Protein AF-A0A158PT19-F1 (afdb_monomer_lite)

Radius of gyration: 36.03 Å; chains: 1; bounding box: 92×74×108 Å

Organism: NCBI:txid42155

InterPro domains:
  IPR000980 SH2 domain [PF00017] (674-731)
  IPR000980 SH2 domain [PS50001] (674-738)
  IPR000980 SH2 domain [SM00252] (672-738)
  IPR021629 Mediator complex, subunit Med23 [PF11573] (19-206)
  IPR021629 Mediator complex, subunit Med23 [PF11573] (455-604)
  IPR021629 Mediator complex, subun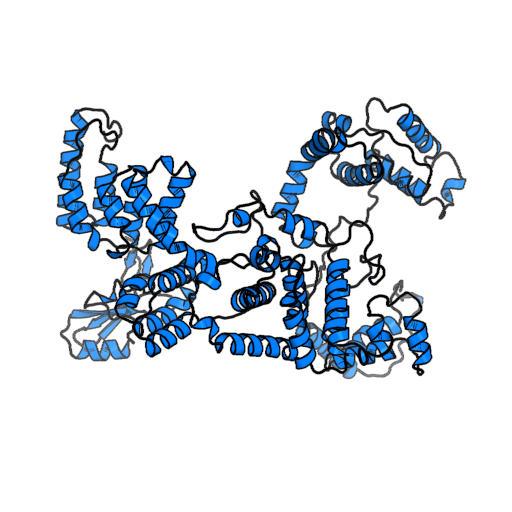it Med23 [PTHR12691] (440-601)
  IPR036860 SH2 domain superfamily [G3DSA:3.30.505.10] (663-736)
  IPR036860 SH2 domain superfamily [SSF55550] (668-733)

Foldseek 3Di:
DLPCCPPPCLVVVLVVVLVVLVVCCVVVVDPPLVSLVVNLSSWDLPPPDDTDVVSVVVCVVCLQVDAQVSLLVSLLSCLVSQDPPVLLVSCDVVNLSHFNLSVLQSNVVVCVVPLVPHDPVSSVSSVVSQVLCLLVQLVVDFFPLLPFEDQPPFPLFDLVPLSLAADQPQCARDDDGDHPHDVSRSHRSCNRVVLLVPFVNSVVSYDPSSVCCCLPPPLLPVLCCCVPPPPVPDPDPPCVLVVQLVNLVSCLVQVVPDDLVSVVSNDDADDDDDLQSLLSRADEPPNPDDDPRVVVVVVVLVCPPPPHDPVVVDDPPNVSSVSSNCSHCCPVPVPPDDDPDPDDPPPPDPPQDPVRVVVVVVVVVVVVVVDDDPDDDDDDPVPDDDPPDDDPVNVCVVVVVVVQPDDPVSVVVVVVPPPDDPDPVVVLVVCVPQPQLLADPCCSPPLCPPPQLLVVLVVLLVQLVQQSDDDPFRDSSADGPCVPPPHRSNSSSLVSSQSSLVSRPDQLLRNLVSLLVNLQDPLDDPSVSSLLSNLSNQSVHDPSNVVSLVVVVVVVVVDPLVVDDCVLLVDRPVVCSVVVHGSPNNSNSSSVSSNVSSHDDDDDPLLVVQLVVCVVPVDDPSLPNSLSSVVCCCPRPQPCVCLVVNVVSLVSHHPVSVSSNVVSHPCPCVVDPQEDEADDPVRLQVVQVVDDAFDKHKYADPDPQAGIWIWGHHPPGIDIFTWHDDPNDTDTPDDPPD

Secondary structure (DSSP, 8-state):
-TT-TTSTTHHHHHHHHHHHHHHHHHTTSS-HHHHHHHHHHTS--SSSS---HHHHHHHHHHGGGS-HHHHHHHHHHHHHTT-HHHHHHHH-TTT--S-HHHHHHHHHHHHTT-GGGS-HHHHHHHHHHHHHTHHHHHHHSPTTTTT--PPTT-TT--TTSGGGPBPTTT--B---S-----HHHHS--HHHHHHHHHSTTGGGGS-HHHHHHHHHHSHHHHHHHIIIIIISS----TTHHHHHHHHHHHHHHHGGGS-HHHHHTT--------TTTGGG----TT-SS--HHHHHHHHHHHHTSTTS-TTGGG-TT-HHHHHHHHHHHHHHH------TTSS-----S----HHHHHHHHHHHHHHHHH----------GGGPPP-SS--HHHHHHHHHHHHT-S-HHHHHHHHHHHTT-SSHHHHHHHHHSSS-TTS-HHHHHHTTSSS-HHHHHHHHHHHHHHHHS-SSS--TTS-S-TTSSSS-HHHHHHHHHHHHHHHSSS-HHHHHHHHHHTTT-SS-SSHHHHHHHHHHHHHHS-HHHHHHHHHHHHHHHTSGGGGS-GGGGGS-HHHHHHTT---HHHHHHHHHHHHHHH-S-----HHHHHHHHHHHHSS-TTHHHHHHHHHHHIIIIITTTTHHHHHHHHHTS-HHHHHHTTTTTTTTSTTSTTB-SS--HHHHHHHHHTS-TT-EEEEE-SSTT-SEEEEEE-SS-EEEEEEEEETTEEESSS----

pLDDT: mean 71.31, std 18.16, range [28.16, 94.56]

Structure (mmCIF, N/CA/C/O backbone):
data_AF-A0A158PT19-F1
#
_entry.id   AF-A0A158PT19-F1
#
loop_
_atom_site.group_PDB
_atom_site.id
_atom_site.type_symbol
_atom_site.label_atom_id
_atom_site.label_alt_id
_atom_site.label_comp_id
_atom_site.label_asym_id
_atom_site.label_entity_id
_atom_site.label_seq_id
_atom_site.pdbx_PDB_ins_code
_atom_site.Cartn_x
_atom_site.Cartn_y
_atom_site.Cartn_z
_atom_site.occupancy
_atom_site.B_iso_or_equiv
_atom_site.auth_seq_id
_atom_site.auth_comp_id
_atom_site.auth_asym_id
_atom_site.auth_atom_id
_atom_site.pdbx_PDB_model_num
ATOM 1 N N . LEU A 1 1 ? -23.562 32.338 33.603 1.00 44.53 1 LEU A N 1
ATOM 2 C CA . LEU A 1 1 ? -23.508 31.588 34.883 1.00 44.53 1 LEU A CA 1
ATOM 3 C C . LEU A 1 1 ? -22.493 30.443 34.833 1.00 44.53 1 LEU A C 1
ATOM 5 O O . LEU A 1 1 ? -21.640 30.408 35.698 1.00 44.53 1 LEU A O 1
ATOM 9 N N . LEU A 1 2 ? -22.498 29.582 33.806 1.00 51.94 2 LEU A N 1
ATOM 10 C CA . LEU A 1 2 ? -21.518 28.485 33.634 1.00 51.94 2 LEU A CA 1
ATOM 11 C C . LEU A 1 2 ? -20.134 28.893 33.079 1.00 51.94 2 LEU A C 1
ATOM 13 O O . LEU A 1 2 ? -19.261 28.046 32.929 1.00 51.94 2 LEU A O 1
ATOM 17 N N . SER A 1 3 ? -19.925 30.168 32.742 1.00 54.59 3 SER A N 1
ATOM 18 C CA . SER A 1 3 ? -18.698 30.654 32.096 1.00 54.59 3 SER A CA 1
ATOM 19 C C . SER A 1 3 ? -17.559 30.973 33.067 1.00 54.59 3 SER A C 1
ATOM 21 O O . SER A 1 3 ? -16.417 31.047 32.632 1.00 54.59 3 SER A O 1
ATOM 23 N N . ASN A 1 4 ? -17.849 31.162 34.360 1.00 63.03 4 ASN A N 1
ATOM 24 C CA . ASN A 1 4 ? -16.840 31.464 35.373 1.00 63.03 4 ASN A CA 1
ATOM 25 C C . ASN A 1 4 ? -16.739 30.297 36.367 1.00 63.03 4 ASN A C 1
ATOM 27 O O . ASN A 1 4 ? -17.447 30.269 37.375 1.00 63.03 4 ASN A O 1
ATOM 31 N N . LYS A 1 5 ? -15.902 29.304 36.031 1.00 65.69 5 LYS A N 1
ATOM 32 C CA . LYS A 1 5 ? -15.678 28.087 36.837 1.00 65.69 5 LYS A CA 1
ATOM 33 C C . LYS A 1 5 ? -14.893 28.355 38.134 1.00 65.69 5 LYS A C 1
ATOM 35 O O . LYS A 1 5 ? -14.804 27.460 38.971 1.00 65.69 5 LYS A O 1
ATOM 40 N N . ASP A 1 6 ? -14.369 29.571 38.306 1.00 64.88 6 ASP A N 1
ATOM 41 C CA . ASP A 1 6 ? -13.569 29.987 39.464 1.00 64.88 6 ASP A CA 1
ATOM 42 C C . ASP A 1 6 ? -14.402 30.656 40.579 1.00 64.88 6 ASP A C 1
ATOM 44 O O . ASP A 1 6 ? -13.880 30.932 41.658 1.00 64.88 6 ASP A O 1
ATOM 48 N N . ASP A 1 7 ? -15.704 30.906 40.363 1.00 73.06 7 ASP A N 1
ATOM 49 C CA . ASP A 1 7 ? -16.598 31.396 41.425 1.00 73.06 7 ASP A CA 1
ATOM 50 C C . ASP A 1 7 ? -16.846 30.268 42.452 1.00 73.06 7 ASP A C 1
ATOM 52 O O . ASP A 1 7 ? -17.299 29.188 42.065 1.00 73.06 7 ASP A O 1
ATOM 56 N N . PRO A 1 8 ? -16.634 30.476 43.765 1.00 70.00 8 PRO A N 1
ATOM 57 C CA . PRO A 1 8 ? -16.891 29.456 44.788 1.00 70.00 8 PRO A CA 1
ATOM 58 C C . PRO A 1 8 ? -18.347 28.952 44.813 1.00 70.00 8 PRO A C 1
ATOM 60 O O . PRO A 1 8 ? -18.607 27.824 45.238 1.00 70.00 8 PRO A O 1
ATOM 63 N N . ARG A 1 9 ? -19.313 29.731 44.304 1.00 76.12 9 ARG A N 1
ATOM 64 C CA . ARG A 1 9 ? -20.716 29.298 44.149 1.00 76.12 9 ARG A CA 1
ATOM 65 C C . ARG A 1 9 ? -20.910 28.276 43.028 1.00 76.12 9 ARG A C 1
ATOM 67 O O . ARG A 1 9 ? -21.932 27.587 43.013 1.00 76.12 9 ARG A O 1
ATOM 74 N N . TYR A 1 10 ? -19.943 28.141 42.119 1.00 77.50 10 TYR A N 1
ATOM 75 C CA . TYR A 1 10 ? -19.979 27.186 41.012 1.00 77.50 10 TYR A CA 1
ATOM 76 C C . TYR A 1 10 ? -20.179 25.749 41.501 1.00 77.50 10 TYR A C 1
ATOM 78 O O . TYR A 1 10 ? -20.975 25.029 40.911 1.00 77.50 10 TYR A O 1
ATOM 86 N N . ILE A 1 11 ? -19.579 25.364 42.634 1.00 76.69 11 ILE A N 1
ATOM 87 C CA . ILE A 1 11 ? -19.736 24.021 43.225 1.00 76.69 11 ILE A CA 1
ATOM 88 C C . ILE A 1 11 ? -21.215 23.704 43.508 1.00 76.69 11 ILE A C 1
ATOM 90 O O . ILE A 1 11 ? -21.681 22.582 43.294 1.00 76.69 11 ILE A O 1
ATOM 94 N N . HIS A 1 12 ? -21.982 24.691 43.977 1.00 80.12 12 HIS A N 1
ATOM 95 C CA . HIS A 1 12 ? -23.408 24.516 44.252 1.00 80.12 12 HIS A CA 1
ATOM 96 C C . HIS A 1 12 ? -24.220 24.408 42.959 1.00 80.12 12 HIS A C 1
ATOM 98 O O . HIS A 1 12 ? -25.071 23.524 42.850 1.00 80.12 12 HIS A O 1
ATOM 104 N N . TYR A 1 13 ? -23.925 25.245 41.961 1.00 81.62 13 TYR A N 1
ATOM 105 C CA . TYR A 1 13 ? -24.564 25.159 40.645 1.00 81.62 13 TYR A CA 1
ATOM 106 C C . TYR A 1 13 ? -24.255 23.833 39.945 1.00 81.62 13 TYR A C 1
ATOM 108 O O . TYR A 1 13 ? -25.155 23.202 39.395 1.00 81.62 13 TYR A O 1
ATOM 116 N N . GLU A 1 14 ? -23.013 23.367 40.026 1.00 82.50 14 GLU A N 1
ATOM 117 C CA . GLU A 1 14 ? -22.560 22.093 39.482 1.00 82.50 14 GLU A CA 1
ATOM 118 C C . GLU A 1 14 ? -23.307 20.910 40.112 1.00 82.50 14 GLU A C 1
ATOM 120 O O . GLU A 1 14 ? -23.776 20.031 39.385 1.00 82.50 14 GLU A O 1
ATOM 125 N N . ARG A 1 15 ? -23.475 20.892 41.442 1.00 83.06 15 ARG A N 1
ATOM 126 C CA . ARG A 1 15 ? -24.239 19.843 42.146 1.00 83.06 15 ARG A CA 1
ATOM 127 C C . ARG A 1 15 ? -25.715 19.830 41.756 1.00 83.06 15 ARG A C 1
ATOM 129 O O . ARG A 1 15 ? -26.276 18.752 41.545 1.00 83.06 15 ARG A O 1
ATOM 136 N N . ILE A 1 16 ? -26.334 21.006 41.643 1.00 85.31 16 ILE A N 1
ATOM 137 C CA . ILE A 1 16 ? -27.735 21.135 41.219 1.00 85.31 16 ILE A CA 1
ATOM 138 C C . ILE A 1 16 ? -27.892 20.613 39.789 1.00 85.31 16 ILE A C 1
ATOM 140 O O . ILE A 1 16 ? -28.716 19.734 39.552 1.00 85.31 16 ILE A O 1
ATOM 144 N N . LEU A 1 17 ? -27.060 21.083 38.857 1.00 86.94 17 LEU A N 1
ATOM 145 C CA . LEU A 1 17 ? -27.100 20.654 37.458 1.00 86.94 17 LEU A CA 1
ATOM 146 C C . LEU A 1 17 ? -26.860 19.152 37.314 1.00 86.94 17 LEU A C 1
ATOM 148 O O . LEU A 1 17 ? -27.606 18.479 36.612 1.00 86.94 17 LEU A O 1
ATOM 152 N N . SER A 1 18 ? -25.880 18.607 38.034 1.00 86.81 18 SER A N 1
ATOM 153 C CA . SER A 1 18 ? -25.585 17.171 37.992 1.00 86.81 18 SER A CA 1
ATOM 154 C C . SER A 1 18 ? -26.762 16.338 38.500 1.00 86.81 18 SER A C 1
ATOM 156 O O . SER A 1 18 ? -27.091 15.317 37.903 1.00 86.81 18 SER A O 1
ATOM 158 N N . SER A 1 19 ? -27.437 16.796 39.559 1.00 86.44 19 SER A N 1
ATOM 159 C CA . SER A 1 19 ? -28.645 16.141 40.079 1.00 86.44 19 SER A CA 1
ATOM 160 C C . SER A 1 19 ? -29.795 16.203 39.072 1.00 86.44 19 SER A C 1
ATOM 162 O O . SER A 1 19 ? -30.442 15.187 38.833 1.00 86.44 19 SER A O 1
ATOM 164 N N . ILE A 1 20 ? -30.006 17.358 38.430 1.00 88.88 20 ILE A N 1
ATOM 165 C CA . ILE A 1 20 ? -31.022 17.530 37.381 1.00 88.88 20 ILE A CA 1
ATOM 166 C C . ILE A 1 20 ? -30.748 16.590 36.205 1.00 88.88 20 ILE A C 1
ATOM 168 O O . ILE A 1 20 ? -31.662 15.899 35.767 1.00 88.88 20 ILE A O 1
ATOM 172 N N . PHE A 1 21 ? -29.507 16.521 35.713 1.00 90.31 21 PHE A N 1
ATOM 173 C CA . PHE A 1 21 ? -29.158 15.653 34.586 1.00 90.31 21 PHE A CA 1
ATOM 174 C C . PHE A 1 21 ? -29.335 14.172 34.920 1.00 90.31 21 PHE A C 1
ATOM 176 O O . PHE A 1 21 ? -29.933 13.446 34.131 1.00 90.31 21 PHE A O 1
ATOM 183 N N . MET A 1 22 ? -28.888 13.732 36.102 1.00 88.94 22 MET A N 1
ATOM 184 C CA . MET A 1 22 ? -29.063 12.342 36.536 1.00 88.94 22 MET A CA 1
ATOM 185 C C . MET A 1 22 ? -30.546 11.970 36.681 1.00 88.94 22 MET A C 1
ATOM 187 O O . MET A 1 22 ? -30.943 10.891 36.246 1.00 88.94 22 MET A O 1
ATOM 191 N N . ILE A 1 23 ? -31.378 12.856 37.242 1.00 89.94 23 ILE A N 1
ATOM 192 C CA . ILE A 1 23 ? -32.828 12.627 37.354 1.00 89.94 23 ILE A CA 1
ATOM 193 C C . ILE A 1 23 ? -33.471 12.603 35.964 1.00 89.94 23 ILE A C 1
ATOM 195 O O . ILE A 1 23 ? -34.173 11.652 35.643 1.00 89.94 23 ILE A O 1
ATOM 199 N N . ALA A 1 24 ? -33.181 13.586 35.108 1.00 88.25 24 ALA A N 1
ATOM 200 C CA . ALA A 1 24 ? -33.717 13.646 33.747 1.00 88.25 24 ALA A CA 1
ATOM 201 C C . ALA A 1 24 ? -33.331 12.415 32.908 1.00 88.25 24 ALA A C 1
ATOM 203 O O . ALA A 1 24 ? -34.128 11.948 32.097 1.00 88.25 24 ALA A O 1
ATOM 204 N N . CYS A 1 25 ? -32.130 11.870 33.117 1.00 88.88 25 CYS A N 1
ATOM 205 C CA . CYS A 1 25 ? -31.700 10.630 32.482 1.00 88.88 25 CYS A CA 1
ATOM 206 C C . CYS A 1 25 ? -32.465 9.412 33.018 1.00 88.88 25 CYS A C 1
ATOM 208 O O . CYS A 1 25 ? -32.890 8.566 32.235 1.00 88.88 25 CYS A O 1
ATOM 210 N N . ASN A 1 26 ? -32.661 9.318 34.337 1.00 88.81 26 ASN A N 1
ATOM 211 C CA . ASN A 1 26 ? -33.391 8.205 34.952 1.00 88.81 26 ASN A CA 1
ATOM 212 C C . ASN A 1 26 ? -34.885 8.204 34.574 1.00 88.81 26 ASN A C 1
ATOM 214 O O . ASN A 1 26 ? -35.467 7.136 34.421 1.00 88.81 26 ASN A O 1
ATOM 218 N N . GLU A 1 27 ? -35.476 9.384 34.368 1.00 89.56 27 GLU A N 1
ATOM 219 C CA . GLU A 1 27 ? -36.854 9.567 33.880 1.00 89.56 27 GLU A CA 1
ATOM 220 C C . GLU A 1 27 ? -36.982 9.392 32.350 1.00 89.56 27 GLU A C 1
ATOM 222 O O . GLU A 1 27 ? -38.071 9.511 31.793 1.00 89.56 27 GLU A O 1
ATOM 227 N N . GLY A 1 28 ? -35.878 9.130 31.638 1.00 83.56 28 GLY A N 1
ATOM 228 C CA . GLY A 1 28 ? -35.874 8.910 30.187 1.00 83.56 28 GLY A CA 1
ATOM 229 C C . GLY A 1 28 ? -36.053 10.171 29.333 1.00 83.56 28 GLY A C 1
ATOM 230 O O . GLY A 1 28 ? -36.235 10.062 28.122 1.00 83.56 28 GLY A O 1
ATOM 231 N N . VAL A 1 29 ? -35.982 11.364 29.931 1.00 86.88 29 VAL A N 1
ATOM 232 C CA . VAL A 1 29 ? -36.072 12.658 29.227 1.00 86.88 29 VAL A CA 1
ATOM 233 C C . VAL A 1 29 ? -34.776 12.971 28.475 1.00 86.88 29 VAL A C 1
ATOM 235 O O . VAL A 1 29 ? -34.808 13.571 27.402 1.00 86.88 29 VAL A O 1
ATOM 238 N N . LEU A 1 30 ? -33.632 12.563 29.032 1.00 84.88 30 LEU A N 1
ATOM 239 C CA . LEU A 1 30 ? -32.304 12.800 28.469 1.00 84.88 30 LEU A CA 1
ATOM 240 C C . LEU A 1 30 ? -31.613 11.466 28.131 1.00 84.88 30 LEU A C 1
ATOM 242 O O . LEU A 1 30 ? -31.537 10.597 29.003 1.00 84.88 30 LEU A O 1
ATOM 246 N N . PRO A 1 31 ? -31.061 11.286 26.916 1.00 83.56 31 PRO A N 1
ATOM 247 C CA . PRO A 1 31 ? -30.261 10.111 26.593 1.00 83.56 31 PRO A CA 1
ATOM 248 C C . PRO A 1 31 ? -29.028 9.993 27.496 1.00 83.56 31 PRO A C 1
ATOM 250 O O . PRO A 1 31 ? -28.355 10.978 27.800 1.00 83.56 31 PRO A O 1
ATOM 253 N N . LEU A 1 32 ? -28.676 8.762 27.873 1.00 85.31 32 LEU A N 1
ATOM 254 C CA . LEU A 1 32 ? -27.555 8.494 28.780 1.00 85.31 32 LEU A CA 1
ATOM 255 C C . LEU A 1 32 ? -26.204 9.011 28.254 1.00 85.31 32 LEU A C 1
ATOM 257 O O . LEU A 1 32 ? -25.384 9.483 29.042 1.00 85.31 32 LEU A O 1
ATOM 261 N N . SER A 1 33 ? -25.979 8.949 26.935 1.00 82.25 33 SER A N 1
ATOM 262 C CA . SER A 1 33 ? -24.771 9.501 26.300 1.00 82.25 33 SER A CA 1
ATOM 263 C C . SER A 1 33 ? -24.658 11.003 26.557 1.00 82.25 33 SER A C 1
ATOM 265 O O . SER A 1 33 ? -23.645 11.465 27.079 1.00 82.25 33 SER A O 1
ATOM 267 N N . ASP A 1 34 ? -25.731 11.745 26.280 1.00 84.75 34 ASP A N 1
ATOM 268 C CA . ASP A 1 34 ? -25.781 13.200 26.435 1.00 84.75 34 ASP A CA 1
ATOM 269 C C . ASP A 1 34 ? -25.678 13.601 27.909 1.00 84.75 34 ASP A C 1
ATOM 271 O O . ASP A 1 34 ? -24.980 14.554 28.253 1.00 84.75 34 ASP A O 1
ATOM 275 N N . CYS A 1 35 ? -26.301 12.829 28.806 1.00 87.88 35 CYS A N 1
ATOM 276 C CA . CYS A 1 35 ? -26.145 13.009 30.247 1.00 87.88 35 CYS A CA 1
ATOM 277 C C . CYS A 1 35 ? -24.674 12.902 30.665 1.00 87.88 35 CYS A C 1
ATOM 279 O O . CYS A 1 35 ? -24.181 13.754 31.402 1.00 87.88 35 CYS A O 1
ATOM 281 N N . CYS A 1 36 ? -23.955 11.883 30.192 1.00 86.38 36 CYS A N 1
ATOM 282 C CA . CYS A 1 36 ? -22.539 11.704 30.509 1.00 86.38 36 CYS A CA 1
ATOM 283 C C . CYS A 1 36 ? -21.672 12.836 29.937 1.00 86.38 36 CYS A C 1
ATOM 285 O O . CYS A 1 36 ? -20.777 13.321 30.630 1.00 86.38 36 CYS A O 1
ATOM 287 N N . GLU A 1 37 ? -21.945 13.295 28.713 1.00 86.44 37 GLU A N 1
ATOM 288 C CA . GLU A 1 37 ? -21.245 14.439 28.115 1.00 86.44 37 GLU A CA 1
ATOM 289 C C . GLU A 1 37 ? -21.471 15.729 28.922 1.00 86.44 37 GLU A C 1
ATOM 291 O O . GLU A 1 37 ? -20.510 16.431 29.250 1.00 86.44 37 GLU A O 1
ATOM 296 N N . LEU A 1 38 ? -22.714 16.012 29.322 1.00 86.88 38 LEU A N 1
ATOM 297 C CA . LEU A 1 38 ? -23.055 17.178 30.144 1.00 86.88 38 LEU A CA 1
ATOM 298 C C . LEU A 1 38 ? -22.425 17.112 31.540 1.00 86.88 38 LEU A C 1
ATOM 300 O O . LEU A 1 38 ? -21.903 18.119 32.023 1.00 86.88 38 LEU A O 1
ATOM 304 N N . LEU A 1 39 ? -22.412 15.934 32.173 1.00 86.88 39 LEU A N 1
ATOM 305 C CA . LEU A 1 39 ? -21.742 15.732 33.461 1.00 86.88 39 LEU A CA 1
ATOM 306 C C . LEU A 1 39 ? -20.240 16.038 33.367 1.00 86.88 39 LEU A C 1
ATOM 308 O O . LEU A 1 39 ? -19.699 16.676 34.273 1.00 86.88 39 LEU A O 1
ATOM 312 N N . ILE A 1 40 ? -19.579 15.649 32.271 1.00 84.75 40 ILE A N 1
ATOM 313 C CA . ILE A 1 40 ? -18.171 15.990 32.022 1.00 84.75 40 ILE A CA 1
ATOM 314 C C . ILE A 1 40 ? -18.021 17.501 31.828 1.00 84.75 40 ILE A C 1
ATOM 316 O O . ILE A 1 40 ? -17.252 18.126 32.550 1.00 84.75 40 ILE A O 1
ATOM 320 N N . LEU A 1 41 ? -18.783 18.115 30.920 1.00 83.50 41 LEU A N 1
ATOM 321 C CA . LEU A 1 41 ? -18.649 19.542 30.584 1.00 83.50 41 LEU A CA 1
ATOM 322 C C . LEU A 1 41 ? -18.885 20.476 31.784 1.00 83.50 41 LEU A C 1
ATOM 324 O O . LEU A 1 41 ? -18.202 21.499 31.929 1.00 83.50 41 LEU A O 1
ATOM 328 N N . CYS A 1 42 ? -19.827 20.114 32.658 1.00 82.69 42 CYS A N 1
ATOM 329 C CA . CYS A 1 42 ? -20.135 20.864 33.874 1.00 82.69 42 CYS A CA 1
ATOM 330 C C . CYS A 1 42 ? -19.096 20.688 34.986 1.00 82.69 42 CYS A C 1
ATOM 332 O O . CYS A 1 42 ? -19.121 21.451 35.950 1.00 82.69 42 CYS A O 1
ATOM 334 N N . THR A 1 43 ? -18.185 19.727 34.872 1.00 78.06 43 THR A N 1
ATOM 335 C CA . THR A 1 43 ? -17.156 19.497 35.886 1.00 78.06 43 THR A CA 1
ATOM 336 C C . THR A 1 43 ? -16.001 20.496 35.727 1.00 78.06 43 THR A C 1
ATOM 338 O O . THR A 1 43 ? -15.633 20.893 34.612 1.00 78.06 43 THR A O 1
ATOM 341 N N . ASN A 1 44 ? -15.459 20.975 36.850 1.00 74.44 44 ASN A N 1
ATOM 342 C CA . ASN A 1 44 ? -14.247 21.794 36.859 1.00 74.44 44 ASN A CA 1
ATOM 343 C C . ASN A 1 44 ? -13.006 20.899 37.038 1.00 74.44 44 ASN A C 1
ATOM 345 O O . ASN A 1 44 ? -12.813 20.297 38.091 1.00 74.44 44 ASN A O 1
ATOM 349 N N . PHE A 1 45 ? -12.157 20.827 36.010 1.00 72.38 45 PHE A N 1
ATOM 350 C CA . PHE A 1 45 ? -10.933 20.013 35.998 1.00 72.38 45 PHE A CA 1
ATOM 351 C C . PHE A 1 45 ? -9.667 20.792 36.395 1.00 72.38 45 PHE A C 1
ATOM 353 O O . PHE A 1 45 ? -8.570 20.243 36.350 1.00 72.38 45 PHE A O 1
ATOM 360 N N . SER A 1 46 ? -9.801 22.048 36.845 1.00 67.69 46 SER A N 1
ATOM 361 C CA . SER A 1 46 ? -8.690 22.874 37.356 1.00 67.69 46 SER A CA 1
ATOM 362 C C . SER A 1 46 ? -8.099 22.351 38.684 1.00 67.69 46 SER A C 1
ATOM 364 O O . SER A 1 46 ? -7.088 22.859 39.159 1.00 67.69 46 SER A O 1
ATOM 366 N N . LEU A 1 47 ? -8.717 21.328 39.300 1.00 65.12 47 LEU A N 1
ATOM 367 C CA . LEU A 1 47 ? -8.338 20.726 40.594 1.00 65.12 47 LEU A CA 1
ATOM 368 C C . LEU A 1 47 ? -8.315 21.710 41.781 1.00 65.12 47 LEU A C 1
ATOM 370 O O . LEU A 1 47 ? -7.892 21.352 42.876 1.00 65.12 47 LEU A O 1
ATOM 374 N N . THR A 1 48 ? -8.817 22.931 41.595 1.00 66.94 48 THR A N 1
ATOM 375 C CA . THR A 1 48 ? -8.981 23.940 42.651 1.00 66.94 48 THR A CA 1
ATOM 376 C C . THR A 1 48 ? -10.040 23.542 43.678 1.00 66.94 48 THR A C 1
ATOM 378 O O . THR A 1 48 ? -10.031 24.031 44.804 1.00 66.94 48 THR A O 1
ATOM 381 N N . THR A 1 49 ? -10.951 22.641 43.303 1.00 67.19 49 THR A N 1
ATOM 382 C CA . THR A 1 49 ? -12.033 22.126 44.145 1.00 67.19 49 THR A CA 1
ATOM 383 C C . THR A 1 49 ? -12.099 20.598 44.045 1.00 67.19 49 THR A C 1
ATOM 385 O O . THR A 1 49 ? -11.762 20.035 42.999 1.00 67.19 49 THR A O 1
ATOM 388 N N . PRO A 1 50 ? -12.494 19.897 45.125 1.00 67.88 50 PRO A N 1
ATOM 389 C CA . PRO A 1 50 ? -12.623 18.446 45.102 1.00 67.88 50 PRO A CA 1
ATOM 390 C C . PRO A 1 50 ? -13.758 18.034 44.162 1.00 67.88 50 PRO A C 1
ATOM 392 O O . PRO A 1 50 ? -14.877 18.538 44.261 1.00 67.88 50 PRO A O 1
ATOM 395 N N . MET A 1 51 ? -13.465 17.098 43.262 1.00 72.12 51 MET A N 1
ATOM 396 C CA . MET A 1 51 ? -14.438 16.627 42.281 1.00 72.12 51 MET A CA 1
ATOM 397 C C . MET A 1 51 ? -15.533 15.783 42.945 1.00 72.12 51 MET A C 1
ATOM 399 O O . MET A 1 51 ? -15.271 15.025 43.879 1.00 72.12 51 MET A O 1
ATOM 403 N N . ASP A 1 52 ? -16.762 15.881 42.440 1.00 76.06 52 ASP A N 1
ATOM 404 C CA . ASP A 1 52 ? -17.892 15.101 42.953 1.00 76.06 52 ASP A CA 1
ATOM 405 C C . ASP A 1 52 ? -17.807 13.633 42.499 1.00 76.06 52 ASP A C 1
ATOM 407 O O . ASP A 1 52 ? -18.048 13.312 41.332 1.00 76.06 52 ASP A O 1
ATOM 411 N N . SER A 1 53 ? -17.484 12.729 43.431 1.00 78.81 53 SER A N 1
ATOM 412 C CA . SER A 1 53 ? -17.340 11.291 43.166 1.00 78.81 53 SER A CA 1
ATOM 413 C C . SER A 1 53 ? -18.625 10.645 42.645 1.00 78.81 53 SER A C 1
ATOM 415 O O . SER A 1 53 ? -18.560 9.712 41.842 1.00 78.81 53 SER A O 1
ATOM 417 N N . ARG A 1 54 ? -19.798 11.178 43.017 1.00 82.56 54 ARG A N 1
ATOM 418 C CA . ARG A 1 54 ? -21.108 10.605 42.664 1.00 82.56 54 ARG A CA 1
ATOM 419 C C . ARG A 1 54 ? -21.342 10.581 41.159 1.00 82.56 54 ARG A C 1
ATOM 421 O O . ARG A 1 54 ? -21.933 9.636 40.642 1.00 82.56 54 ARG A O 1
ATOM 428 N N . LYS A 1 55 ? -20.852 11.600 40.444 1.00 85.25 55 LYS A N 1
ATOM 429 C CA . LYS A 1 55 ? -20.965 11.671 38.981 1.00 85.25 55 LYS A CA 1
ATOM 430 C C . LYS A 1 55 ? -20.204 10.535 38.321 1.00 85.25 55 LYS A C 1
ATOM 432 O O . LYS A 1 55 ? -20.717 9.882 37.419 1.00 85.25 55 LYS A O 1
ATOM 437 N N . PHE A 1 56 ? -18.976 10.311 38.780 1.00 80.19 56 PHE A N 1
ATOM 438 C CA . PHE A 1 56 ? -18.084 9.321 38.198 1.00 80.19 56 PHE A CA 1
ATOM 439 C C . PHE A 1 56 ? -18.551 7.907 38.512 1.00 80.19 56 PHE A C 1
ATOM 441 O O . PHE A 1 56 ? -18.550 7.078 37.610 1.00 80.19 56 PHE A O 1
ATOM 448 N N . GLU A 1 57 ? -19.037 7.654 39.728 1.00 84.75 57 GLU A N 1
ATOM 449 C CA . GLU A 1 57 ? -19.680 6.384 40.081 1.00 84.75 57 GLU A CA 1
ATOM 450 C C . GLU A 1 57 ? -20.920 6.121 39.213 1.00 84.75 57 GLU A C 1
ATOM 452 O O . GLU A 1 57 ? -21.076 5.022 38.676 1.00 84.75 57 GLU A O 1
ATOM 457 N N . TYR A 1 58 ? -21.769 7.137 39.006 1.00 86.50 58 TYR A N 1
ATOM 458 C CA . TYR A 1 58 ? -22.941 7.028 38.132 1.00 86.50 58 TYR A CA 1
ATOM 459 C C . TYR A 1 58 ? -22.547 6.723 36.683 1.00 86.50 58 TYR A C 1
ATOM 461 O O . TYR A 1 58 ? -23.073 5.789 36.074 1.00 86.50 58 TYR A O 1
ATOM 469 N N . MET A 1 59 ? -21.589 7.470 36.132 1.00 85.12 59 MET A N 1
ATOM 470 C CA . MET A 1 59 ? -21.084 7.239 34.779 1.00 85.12 59 MET A CA 1
ATOM 471 C C . MET A 1 59 ? -20.469 5.842 34.658 1.00 85.12 59 MET A C 1
ATOM 473 O O . MET A 1 59 ? -20.825 5.097 33.750 1.00 85.12 59 MET A O 1
ATOM 477 N N . GLN A 1 60 ? -19.605 5.444 35.594 1.00 84.50 60 GLN A N 1
ATOM 478 C CA . GLN A 1 60 ? -18.903 4.163 35.557 1.00 84.50 60 GLN A CA 1
ATOM 479 C C . GLN A 1 60 ? -19.862 2.971 35.632 1.00 84.50 60 GLN A C 1
ATOM 481 O O . GLN A 1 60 ? -19.669 1.985 34.918 1.00 84.50 60 GLN A O 1
ATOM 486 N N . LYS A 1 61 ? -20.941 3.087 36.415 1.00 86.00 61 LYS A N 1
ATOM 487 C CA . LYS A 1 61 ? -22.008 2.081 36.476 1.00 86.00 61 LYS A CA 1
ATOM 488 C C . LYS A 1 61 ? -22.747 1.934 35.143 1.00 86.00 61 LYS A C 1
ATOM 490 O O . LYS A 1 61 ? -23.094 0.818 34.765 1.00 86.00 61 LYS A O 1
ATOM 495 N N . ASN A 1 62 ? -22.955 3.033 34.420 1.00 85.56 62 ASN A N 1
ATOM 496 C CA . ASN A 1 62 ? -23.799 3.071 33.225 1.00 85.56 62 ASN A CA 1
ATOM 497 C C . ASN A 1 62 ? -23.025 3.020 31.889 1.00 85.56 62 ASN A C 1
ATOM 499 O O . ASN A 1 62 ? -23.645 2.876 30.839 1.00 85.56 62 ASN A O 1
ATOM 503 N N . LEU A 1 63 ? -21.685 3.061 31.899 1.00 82.94 63 LEU A N 1
ATOM 504 C CA . LEU A 1 63 ? -20.828 3.036 30.695 1.00 82.94 63 LEU A CA 1
ATOM 505 C C . LEU A 1 63 ? -21.173 1.910 29.705 1.00 82.94 63 LEU A C 1
ATOM 507 O O . LEU A 1 63 ? -21.147 2.121 28.498 1.00 82.94 63 LEU A O 1
ATOM 511 N N . HIS A 1 64 ? -21.506 0.717 30.203 1.00 80.38 64 HIS A N 1
ATOM 512 C CA . HIS A 1 64 ? -21.798 -0.460 29.375 1.00 80.38 64 HIS A CA 1
ATOM 513 C C . HIS A 1 64 ? -23.118 -0.363 28.585 1.00 80.38 64 HIS A C 1
ATOM 515 O O . HIS A 1 64 ? -23.325 -1.146 27.658 1.00 80.38 64 HIS A O 1
ATOM 521 N N . LEU A 1 65 ? -24.003 0.571 28.949 1.00 81.69 65 LEU A N 1
ATOM 522 C CA . LEU A 1 65 ? -25.288 0.812 28.284 1.00 81.69 65 LEU A CA 1
ATOM 523 C C . LEU A 1 65 ? -25.175 1.829 27.140 1.00 81.69 65 LEU A C 1
ATOM 525 O O . LEU A 1 65 ? -26.094 1.949 26.331 1.00 81.69 65 LEU A O 1
ATOM 529 N N . ILE A 1 66 ? -24.064 2.566 27.073 1.00 80.62 66 ILE A N 1
ATOM 530 C CA . ILE A 1 66 ? -23.815 3.579 26.048 1.00 80.62 66 ILE A CA 1
ATOM 531 C C . ILE A 1 66 ? -23.282 2.889 24.791 1.00 80.62 66 ILE A C 1
ATOM 533 O O . ILE A 1 66 ? -22.501 1.937 24.853 1.00 80.62 66 ILE A O 1
ATOM 537 N N . ASP A 1 67 ? -23.703 3.365 23.624 1.00 78.19 67 ASP A N 1
ATOM 538 C CA . ASP A 1 67 ? -23.185 2.860 22.364 1.00 78.19 67 ASP A CA 1
ATOM 539 C C . ASP A 1 67 ? -21.706 3.237 22.164 1.00 78.19 67 ASP A C 1
ATOM 541 O O . ASP A 1 67 ? -21.177 4.208 22.705 1.00 78.19 67 ASP A O 1
ATOM 545 N N . TYR A 1 68 ? -20.999 2.472 21.334 1.00 82.00 68 TYR A N 1
ATOM 546 C CA . TYR A 1 68 ? -19.566 2.701 21.123 1.00 82.00 68 TYR A CA 1
ATOM 547 C C . TYR A 1 68 ? -19.254 4.081 20.505 1.00 82.00 68 TYR A C 1
ATOM 549 O O . TYR A 1 68 ? -18.122 4.558 20.611 1.00 82.00 68 TYR A O 1
ATOM 557 N N . LYS A 1 69 ? -20.227 4.723 19.834 1.00 79.25 69 LYS A N 1
ATOM 558 C CA . LYS A 1 69 ? -20.070 6.075 19.278 1.00 79.25 69 LYS A CA 1
ATOM 559 C C . LYS A 1 69 ? -20.172 7.135 20.374 1.00 79.25 69 LYS A C 1
ATOM 561 O O . LYS A 1 69 ? -19.290 7.991 20.424 1.00 79.25 69 LYS A O 1
ATOM 566 N N . GLY A 1 70 ? -21.161 7.042 21.264 1.00 78.44 70 GLY A N 1
ATOM 567 C CA . GLY A 1 70 ? -21.259 7.881 22.458 1.00 78.44 70 GLY A CA 1
ATOM 568 C C . GLY A 1 70 ? -20.033 7.719 23.354 1.00 78.44 70 GLY A C 1
ATOM 569 O O . GLY A 1 70 ? -19.401 8.702 23.735 1.00 78.44 70 GLY A O 1
ATOM 570 N N . LEU A 1 71 ? -19.570 6.482 23.563 1.00 85.44 71 LEU A N 1
ATOM 571 C CA . LEU A 1 71 ? -18.329 6.212 24.300 1.00 85.44 71 LEU A CA 1
ATOM 572 C C . LEU A 1 71 ? -17.086 6.836 23.649 1.00 85.44 71 LEU A C 1
ATOM 574 O O . LEU A 1 71 ? -16.194 7.307 24.354 1.00 85.44 71 LEU A O 1
ATOM 578 N N . ARG A 1 72 ? -17.018 6.892 22.313 1.00 83.75 72 ARG A N 1
ATOM 579 C CA . ARG A 1 72 ? -15.944 7.602 21.597 1.00 83.75 72 ARG A CA 1
ATOM 580 C C . ARG A 1 72 ? -16.012 9.119 21.817 1.00 83.75 72 ARG A C 1
ATOM 582 O O . ARG A 1 72 ? -14.961 9.747 21.950 1.00 83.75 72 ARG A O 1
ATOM 589 N N . ASN A 1 73 ? -17.204 9.714 21.850 1.00 82.75 73 ASN A N 1
ATOM 590 C CA . ASN A 1 73 ? -17.359 11.143 22.146 1.00 82.75 73 ASN A CA 1
ATOM 591 C C . ASN A 1 73 ? -16.956 11.457 23.592 1.00 82.75 73 ASN A C 1
ATOM 593 O O . ASN A 1 73 ? -16.177 12.381 23.828 1.00 82.75 73 ASN A O 1
ATOM 597 N N . ILE A 1 74 ? -17.397 10.626 24.538 1.00 85.69 74 ILE A N 1
ATOM 598 C CA . ILE A 1 74 ? -17.000 10.691 25.947 1.00 85.69 74 ILE A CA 1
ATOM 599 C C . ILE A 1 74 ? -15.477 10.570 26.080 1.00 85.69 74 ILE A C 1
ATOM 601 O O . ILE A 1 74 ? -14.855 11.398 26.743 1.00 85.69 74 ILE A O 1
ATOM 605 N N . LEU A 1 75 ? -14.850 9.608 25.389 1.00 84.75 75 LEU A N 1
ATOM 606 C CA . LEU A 1 75 ? -13.391 9.469 25.348 1.00 84.75 75 LEU A CA 1
ATOM 607 C C . LEU A 1 75 ? -12.724 10.772 24.886 1.00 84.75 75 LEU A C 1
ATOM 609 O O . LEU A 1 75 ? -11.786 11.237 25.526 1.00 84.75 75 LEU A O 1
ATOM 613 N N . LYS A 1 76 ? -13.219 11.391 23.808 1.00 82.56 76 LYS A N 1
ATOM 614 C CA . LYS A 1 76 ? -12.673 12.652 23.289 1.00 82.56 76 LYS A CA 1
ATOM 615 C C . LYS A 1 76 ? -12.697 13.767 24.343 1.00 82.56 76 LYS A C 1
ATOM 617 O O . LYS A 1 76 ? -11.706 14.483 24.466 1.00 82.56 76 LYS A O 1
ATOM 622 N N . LEU A 1 77 ? -13.789 13.902 25.098 1.00 81.25 77 LEU A N 1
ATOM 623 C CA . LEU A 1 77 ? -13.908 14.900 26.167 1.00 81.25 77 LEU A CA 1
ATOM 624 C C . LEU A 1 77 ? -12.964 14.590 27.339 1.00 81.25 77 LEU A C 1
ATOM 626 O O . LEU A 1 77 ? -12.203 15.453 27.770 1.00 81.25 77 LEU A O 1
ATOM 630 N N . LEU A 1 78 ? -12.940 13.340 27.808 1.00 80.06 78 LEU A N 1
ATOM 631 C CA . LEU A 1 78 ? -12.120 12.924 28.953 1.00 80.06 78 LEU A CA 1
ATOM 632 C C . LEU A 1 78 ? -10.614 13.058 28.707 1.00 80.06 78 LEU A C 1
ATOM 634 O O . LEU A 1 78 ? -9.863 13.303 29.651 1.00 80.06 78 LEU A O 1
ATOM 638 N N . VAL A 1 79 ? -10.159 12.885 27.462 1.00 76.50 79 VAL A N 1
ATOM 639 C CA . VAL A 1 79 ? -8.741 13.048 27.106 1.00 76.50 79 VAL A CA 1
ATOM 640 C C . VAL A 1 79 ? -8.314 14.517 27.196 1.00 76.50 79 VAL A C 1
ATOM 642 O O . VAL A 1 79 ? -7.198 14.789 27.637 1.00 76.50 79 VAL A O 1
ATOM 645 N N . VAL A 1 80 ? -9.186 15.461 26.827 1.00 75.25 80 VAL A N 1
ATOM 646 C CA . VAL A 1 80 ? -8.922 16.906 26.971 1.00 75.25 80 VAL A CA 1
ATOM 647 C C . VAL A 1 80 ? -8.842 17.290 28.447 1.00 75.25 80 VAL A C 1
ATOM 649 O O . VAL A 1 80 ? -7.907 17.975 28.855 1.00 75.25 80 VAL A O 1
ATOM 652 N N . GLU A 1 81 ? -9.776 16.774 29.242 1.00 71.19 81 GLU A N 1
ATOM 653 C CA . GLU A 1 81 ? -9.928 17.086 30.667 1.00 71.19 81 GLU A CA 1
ATOM 654 C C . GLU A 1 81 ? -9.027 16.237 31.594 1.00 71.19 81 GLU A C 1
ATOM 656 O O . GLU A 1 81 ? -9.017 16.416 32.809 1.00 71.19 81 GLU A O 1
ATOM 661 N N . ARG A 1 82 ? -8.225 15.323 31.025 1.00 70.88 82 ARG A N 1
ATOM 662 C CA . ARG A 1 82 ? -7.166 14.531 31.693 1.00 70.88 82 ARG A CA 1
ATOM 663 C C . ARG A 1 82 ? -7.634 13.655 32.867 1.00 70.88 82 ARG A C 1
ATOM 665 O O . ARG A 1 82 ? -6.895 13.450 33.828 1.00 70.88 82 ARG A O 1
ATOM 672 N N . MET A 1 83 ? -8.818 13.057 32.771 1.00 72.94 83 MET A N 1
ATOM 673 C CA . MET A 1 83 ? -9.373 12.213 33.841 1.00 72.94 83 MET A CA 1
ATOM 674 C C . MET A 1 83 ? -8.858 10.772 33.837 1.00 72.94 83 MET A C 1
ATOM 676 O O . MET A 1 83 ? -9.203 9.982 32.966 1.00 72.94 83 MET A O 1
ATOM 680 N N . GLN A 1 84 ? -8.097 10.382 34.860 1.00 75.81 84 GLN A N 1
ATOM 681 C CA . GLN A 1 84 ? -7.387 9.098 34.872 1.00 75.81 84 GLN A CA 1
ATOM 682 C C . GLN A 1 84 ? -8.287 7.847 34.874 1.00 75.81 84 GLN A C 1
ATOM 684 O O . GLN A 1 84 ? -8.149 6.993 34.001 1.00 75.81 84 GLN A O 1
ATOM 689 N N . GLU A 1 85 ? -9.178 7.707 35.857 1.00 78.44 85 GLU A N 1
ATOM 690 C CA . GLU A 1 85 ? -9.830 6.420 36.170 1.00 78.44 85 GLU A CA 1
ATOM 691 C C . GLU A 1 85 ? -10.795 5.951 35.068 1.00 78.44 85 GLU A C 1
ATOM 693 O O . GLU A 1 85 ? -10.789 4.790 34.648 1.00 78.44 85 GLU A O 1
ATOM 698 N N . MET A 1 86 ? -11.572 6.879 34.507 1.00 81.12 86 MET A N 1
ATOM 699 C CA . MET A 1 86 ? -12.501 6.564 33.421 1.00 81.12 86 MET A CA 1
ATOM 700 C C . MET A 1 86 ? -11.768 6.268 32.107 1.00 81.12 86 MET A C 1
ATOM 702 O O . MET A 1 86 ? -12.162 5.359 31.375 1.00 81.12 86 MET A O 1
ATOM 706 N N . LEU A 1 87 ? -10.658 6.966 31.833 1.00 84.56 87 LEU A N 1
ATOM 707 C CA . LEU A 1 87 ? -9.810 6.681 30.672 1.00 84.56 87 LEU A CA 1
ATOM 708 C C . LEU A 1 87 ? -9.195 5.284 30.749 1.00 84.56 87 LEU A C 1
ATOM 710 O O . LEU A 1 87 ? -9.184 4.581 29.743 1.00 84.56 87 LEU A O 1
ATOM 714 N N . LEU A 1 88 ? -8.726 4.848 31.923 1.00 86.50 88 LEU A N 1
ATOM 715 C CA . LEU A 1 88 ? -8.182 3.496 32.094 1.00 86.50 88 LEU A CA 1
ATOM 716 C C . LEU A 1 88 ? -9.219 2.415 31.771 1.00 86.50 88 LEU A C 1
ATOM 718 O O . LEU A 1 88 ? -8.868 1.409 31.158 1.00 86.50 88 LEU A O 1
ATOM 722 N N . THR A 1 89 ? -10.484 2.660 32.120 1.00 87.00 89 THR A N 1
ATOM 723 C CA . THR A 1 89 ? -11.602 1.755 31.818 1.00 87.00 89 THR A CA 1
ATOM 724 C C . THR A 1 89 ? -11.905 1.730 30.315 1.00 87.00 89 THR A C 1
ATOM 726 O O . THR A 1 89 ? -12.027 0.664 29.722 1.00 87.00 89 THR A O 1
ATOM 729 N N . LEU A 1 90 ? -11.969 2.896 29.663 1.00 85.6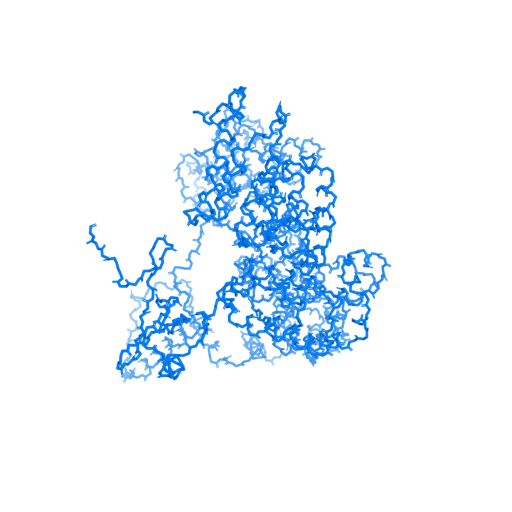9 90 LEU A N 1
ATOM 730 C CA . LEU A 1 90 ? -12.259 3.003 28.224 1.00 85.69 90 LEU A CA 1
ATOM 731 C C . LEU A 1 90 ? -11.129 2.476 27.326 1.00 85.69 90 LEU A C 1
ATOM 733 O O . LEU A 1 90 ? -11.385 2.012 26.215 1.00 85.69 90 LEU A O 1
ATOM 737 N N . ILE A 1 91 ? -9.881 2.563 27.788 1.00 86.88 91 ILE A N 1
ATOM 738 C CA . ILE A 1 91 ? -8.701 2.064 27.070 1.00 86.88 91 ILE A CA 1
ATOM 739 C C . ILE A 1 91 ? -8.550 0.545 27.233 1.00 86.88 91 ILE A C 1
ATOM 741 O O . ILE A 1 91 ? -7.817 -0.088 26.470 1.00 86.88 91 ILE A O 1
ATOM 745 N N . ASP A 1 92 ? -9.239 -0.069 28.198 1.00 87.38 92 ASP A N 1
ATOM 746 C CA . ASP A 1 92 ? -9.104 -1.497 28.435 1.00 87.38 92 ASP A CA 1
ATOM 747 C C . ASP A 1 92 ? -9.708 -2.338 27.301 1.00 87.38 92 ASP A C 1
ATOM 749 O O . ASP A 1 92 ? -10.925 -2.454 27.128 1.00 87.38 92 ASP A O 1
ATOM 753 N N . ARG A 1 93 ? -8.817 -2.986 26.545 1.00 86.50 93 ARG A N 1
ATOM 754 C CA . ARG A 1 93 ? -9.165 -3.894 25.452 1.00 86.50 93 ARG A CA 1
ATOM 755 C C . ARG A 1 93 ? -10.026 -5.071 25.916 1.00 86.50 93 ARG A C 1
ATOM 757 O O . ARG A 1 93 ? -10.862 -5.532 25.142 1.00 86.50 93 ARG A O 1
ATOM 764 N N . GLN A 1 94 ? -9.855 -5.547 27.149 1.00 86.56 94 GLN A N 1
ATOM 765 C CA . GLN A 1 94 ? -10.593 -6.708 27.659 1.00 86.56 94 GLN A CA 1
ATOM 766 C C . GLN A 1 94 ? -12.077 -6.398 27.858 1.00 86.56 94 GLN A C 1
ATOM 768 O O . GLN A 1 94 ? -12.922 -7.257 27.610 1.00 86.56 94 GLN A O 1
ATOM 773 N N . LEU A 1 95 ? -12.401 -5.157 28.237 1.00 87.00 95 LEU A N 1
ATOM 774 C CA . LEU A 1 95 ? -13.787 -4.717 28.394 1.00 87.00 95 LEU A CA 1
ATOM 775 C C . LEU A 1 95 ? -14.495 -4.554 27.044 1.00 87.00 95 LEU A C 1
ATOM 777 O O . LEU A 1 95 ? -15.721 -4.639 26.982 1.00 87.00 95 LEU A O 1
ATOM 781 N N . ASN A 1 96 ? -13.733 -4.358 25.957 1.00 88.69 96 ASN A N 1
ATOM 782 C CA . ASN A 1 96 ? -14.232 -4.288 24.582 1.00 88.69 96 ASN A CA 1
ATOM 783 C C . ASN A 1 96 ? -15.466 -3.368 24.459 1.00 88.69 96 ASN A C 1
ATOM 785 O O . ASN A 1 96 ? -16.482 -3.747 23.868 1.00 88.69 96 ASN A O 1
ATOM 789 N N . LEU A 1 97 ? -15.389 -2.178 25.072 1.00 87.31 97 LEU A N 1
ATOM 790 C CA . LEU A 1 97 ? -16.453 -1.162 25.113 1.00 87.31 97 LEU A CA 1
ATOM 791 C C . LEU A 1 97 ? -16.543 -0.343 23.815 1.00 87.31 97 LEU A C 1
ATOM 793 O O . LEU A 1 97 ? -17.612 0.123 23.434 1.00 87.31 97 LEU A O 1
ATOM 797 N N . LEU A 1 98 ? -15.423 -0.201 23.107 1.00 85.88 98 LEU A N 1
ATOM 798 C CA . LEU A 1 98 ? -15.359 0.384 21.773 1.00 85.88 98 LEU A CA 1
ATOM 799 C C . LEU A 1 98 ? -14.248 -0.284 20.948 1.00 85.88 98 LEU A C 1
ATOM 801 O O . LEU A 1 98 ? -13.323 -0.858 21.528 1.00 85.88 98 LEU A O 1
ATOM 805 N N . PRO A 1 99 ? -14.291 -0.201 19.605 1.00 87.62 99 PRO A N 1
ATOM 806 C CA . PRO A 1 99 ? -13.184 -0.651 18.768 1.00 87.62 99 PRO A CA 1
ATOM 807 C C . PRO A 1 99 ? -11.869 0.043 19.151 1.00 87.62 99 PRO A C 1
ATOM 809 O O . PRO A 1 99 ? -11.769 1.270 19.066 1.00 87.62 99 PRO A O 1
ATOM 812 N N . CYS A 1 100 ? -10.833 -0.734 19.486 1.00 88.06 100 CYS A N 1
ATOM 813 C CA . CYS A 1 100 ? -9.532 -0.208 19.923 1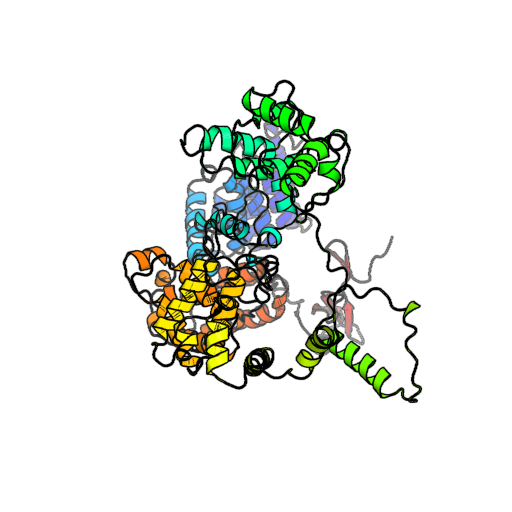.00 88.06 100 CYS A CA 1
ATOM 814 C C . CYS A 1 100 ? -8.881 0.749 18.905 1.00 88.06 100 CYS A C 1
ATOM 816 O O . CYS A 1 100 ? -8.172 1.679 19.290 1.00 88.06 100 CYS A O 1
ATOM 818 N N . ILE A 1 101 ? -9.166 0.578 17.607 1.00 85.81 101 ILE A N 1
ATOM 819 C CA . ILE A 1 101 ? -8.686 1.480 16.550 1.00 85.81 101 ILE A CA 1
ATOM 820 C C . ILE A 1 101 ? -9.180 2.926 16.740 1.00 85.81 101 ILE A C 1
ATOM 822 O O . ILE A 1 101 ? -8.446 3.871 16.441 1.00 85.81 101 ILE A O 1
ATOM 826 N N . PHE A 1 102 ? -10.390 3.128 17.276 1.00 84.62 102 PHE A N 1
ATOM 827 C CA . PHE A 1 102 ? -10.897 4.463 17.597 1.00 84.62 102 PHE A CA 1
ATOM 828 C C . PHE A 1 102 ? -10.234 5.030 18.844 1.00 84.62 102 PHE A C 1
ATOM 830 O O . PHE A 1 102 ? -9.872 6.205 18.836 1.00 84.62 102 PHE A O 1
ATOM 837 N N . THR A 1 103 ? -10.001 4.198 19.861 1.00 85.31 103 THR A N 1
ATOM 838 C CA . THR A 1 103 ? -9.273 4.602 21.068 1.00 85.31 103 THR A CA 1
ATOM 839 C C . THR A 1 103 ? -7.897 5.160 20.712 1.00 85.31 103 THR A C 1
ATOM 841 O O . THR A 1 103 ? -7.546 6.263 21.129 1.00 85.31 103 THR A O 1
ATOM 844 N N . ILE A 1 104 ? -7.142 4.447 19.868 1.00 85.44 104 ILE A N 1
ATOM 845 C CA . ILE A 1 104 ? -5.829 4.911 19.403 1.00 85.44 104 ILE A CA 1
ATOM 846 C C . ILE A 1 104 ? -5.948 6.181 18.567 1.00 85.44 104 ILE A C 1
ATOM 848 O O . ILE A 1 104 ? -5.174 7.114 18.765 1.00 85.44 104 ILE A O 1
ATOM 852 N N . THR A 1 105 ? -6.918 6.238 17.653 1.00 81.62 105 THR A N 1
ATOM 853 C CA . THR A 1 105 ? -7.107 7.400 16.776 1.00 81.62 105 THR A CA 1
ATOM 854 C C . THR A 1 105 ? -7.362 8.676 17.582 1.00 81.62 105 THR A C 1
ATOM 856 O O . THR A 1 105 ? -6.748 9.703 17.294 1.00 81.62 105 THR A O 1
ATOM 859 N N . GLU A 1 106 ? -8.224 8.632 18.602 1.00 79.88 106 GLU A N 1
ATOM 860 C CA . GLU A 1 106 ? -8.517 9.815 19.421 1.00 79.88 106 GLU A CA 1
ATOM 861 C C . GLU A 1 106 ? -7.361 10.180 20.363 1.00 79.88 106 GLU A C 1
ATOM 863 O O . GLU A 1 106 ? -6.999 11.354 20.453 1.00 79.88 106 GLU A O 1
ATOM 868 N N . LEU A 1 107 ? -6.710 9.198 20.997 1.00 79.69 107 LEU A N 1
ATOM 869 C CA . LEU A 1 107 ? -5.552 9.462 21.863 1.00 79.69 107 LEU A CA 1
ATOM 870 C C . LEU A 1 107 ? -4.363 10.027 21.078 1.00 79.69 107 LEU A C 1
ATOM 872 O O . LEU A 1 107 ? -3.695 10.958 21.534 1.00 79.69 107 LEU A O 1
ATOM 876 N N . HIS A 1 108 ? -4.128 9.520 19.866 1.00 75.81 108 HIS A N 1
ATOM 877 C CA . HIS A 1 108 ? -3.056 10.014 19.012 1.00 75.81 108 HIS A CA 1
ATOM 878 C C . HIS A 1 108 ? -3.295 11.470 18.583 1.00 75.81 108 HIS A C 1
ATOM 880 O O . HIS A 1 108 ? -2.349 12.260 18.587 1.00 75.81 108 HIS A O 1
ATOM 886 N N . ARG A 1 109 ? -4.541 11.856 18.261 1.00 73.06 109 ARG A N 1
ATOM 887 C CA . ARG A 1 109 ? -4.888 13.240 17.877 1.00 73.06 109 ARG A CA 1
ATOM 888 C C . ARG A 1 109 ? -4.530 14.259 18.949 1.00 73.06 109 ARG A C 1
ATOM 890 O O . ARG A 1 109 ? -4.002 15.315 18.614 1.00 73.06 109 ARG A O 1
ATOM 897 N N . VAL A 1 110 ? -4.774 13.939 20.217 1.00 65.69 110 VAL A N 1
ATOM 898 C CA . VAL A 1 110 ? -4.426 14.834 21.331 1.00 65.69 110 VAL A CA 1
ATOM 899 C C . VAL A 1 110 ? -2.912 14.839 21.586 1.00 65.69 110 VAL A C 1
ATOM 901 O O . VAL A 1 110 ? -2.336 15.874 21.915 1.00 65.69 110 VAL A O 1
ATOM 904 N N . SER A 1 111 ? -2.236 13.713 21.339 1.00 58.84 111 SER A N 1
ATOM 905 C CA . SER A 1 111 ? -0.785 13.577 21.528 1.00 58.84 111 SER A CA 1
ATOM 906 C C . SER A 1 111 ? 0.091 14.284 20.483 1.00 58.84 111 SER A C 1
ATOM 908 O O . SER A 1 111 ? 1.293 14.412 20.718 1.00 58.84 111 SER A O 1
ATOM 910 N N . ASN A 1 112 ? -0.470 14.773 19.366 1.00 52.28 112 ASN A N 1
ATOM 911 C CA . ASN A 1 112 ? 0.281 15.539 18.356 1.00 52.28 112 ASN A CA 1
ATOM 912 C C . ASN A 1 112 ? 0.907 16.828 18.927 1.00 52.28 112 ASN A C 1
ATOM 914 O O . ASN A 1 112 ? 1.865 17.331 18.349 1.00 52.28 112 ASN A O 1
ATOM 918 N N . ASN A 1 113 ? 0.421 17.313 20.078 1.00 48.75 113 ASN A N 1
ATOM 919 C CA . ASN A 1 113 ? 1.017 18.432 20.814 1.00 48.75 113 ASN A CA 1
ATOM 920 C C . ASN A 1 113 ? 2.023 18.010 21.905 1.00 48.75 113 ASN A C 1
ATOM 922 O O . ASN A 1 113 ? 2.577 18.893 22.547 1.00 48.75 113 ASN A O 1
ATOM 926 N N . SER A 1 114 ? 2.286 16.703 22.077 1.00 49.47 114 SER A N 1
ATOM 927 C CA . SER A 1 114 ? 3.306 16.010 22.903 1.00 49.47 114 SER A CA 1
ATOM 928 C C . SER A 1 114 ? 2.674 14.931 23.792 1.00 49.47 114 SER A C 1
ATOM 930 O O . SER A 1 114 ? 1.788 15.198 24.600 1.00 49.47 114 SER A O 1
ATOM 932 N N . ARG A 1 115 ? 3.194 13.697 23.729 1.00 53.25 115 ARG A N 1
ATOM 933 C CA . ARG A 1 115 ? 2.804 12.577 24.621 1.00 53.25 115 ARG A CA 1
ATOM 934 C C . ARG A 1 115 ? 3.067 12.856 26.110 1.00 53.25 115 ARG A C 1
ATOM 936 O O . ARG A 1 115 ? 2.502 12.179 26.960 1.00 53.25 115 ARG A O 1
ATOM 943 N N . ALA A 1 116 ? 3.878 13.873 26.406 1.00 50.12 116 ALA A N 1
ATOM 944 C CA . ALA A 1 116 ? 4.179 14.371 27.746 1.00 50.12 116 ALA A CA 1
ATOM 945 C C . ALA A 1 116 ? 2.949 14.900 28.514 1.00 50.12 116 ALA A C 1
ATOM 947 O O . ALA A 1 116 ? 3.023 15.071 29.725 1.00 50.12 116 ALA A O 1
ATOM 948 N N . PHE A 1 117 ? 1.821 15.146 27.834 1.00 56.94 117 PHE A N 1
ATOM 949 C CA . PHE A 1 117 ? 0.594 15.658 28.457 1.00 56.94 117 PHE A CA 1
ATOM 950 C C . PHE A 1 117 ? -0.363 14.576 28.983 1.00 56.94 117 PHE A C 1
ATOM 952 O O . PHE A 1 117 ? -1.380 14.916 29.589 1.00 56.94 117 PHE A O 1
ATOM 959 N N . LEU A 1 118 ? -0.067 13.288 28.769 1.00 65.81 118 LEU A N 1
ATOM 960 C CA . LEU A 1 118 ? -0.851 12.189 29.338 1.00 65.81 118 LEU A CA 1
ATOM 961 C C . LEU A 1 118 ? -0.361 11.836 30.747 1.00 65.81 118 LEU A C 1
ATOM 963 O O . LEU A 1 118 ? 0.839 11.799 31.011 1.00 65.81 118 LEU A O 1
ATOM 967 N N . LEU A 1 119 ? -1.296 11.500 31.641 1.00 74.62 119 LEU A N 1
ATOM 968 C CA . LEU A 1 119 ? -0.973 10.991 32.976 1.00 74.62 119 LEU A CA 1
ATOM 969 C C . LEU A 1 119 ? -0.186 9.668 32.882 1.00 74.62 119 LEU A C 1
ATOM 971 O O . LEU A 1 119 ? -0.541 8.830 32.050 1.00 74.62 119 LEU A O 1
ATOM 975 N N . PRO A 1 120 ? 0.813 9.404 33.751 1.00 80.94 120 PRO A N 1
ATOM 976 C CA . PRO A 1 120 ? 1.724 8.261 33.607 1.00 80.94 120 PRO A CA 1
ATOM 977 C C . PRO A 1 120 ? 1.042 6.892 33.470 1.00 80.94 120 PRO A C 1
ATOM 979 O O . PRO A 1 120 ? 1.447 6.074 32.645 1.00 80.94 120 PRO A O 1
ATOM 982 N N . ARG A 1 121 ? -0.026 6.634 34.240 1.00 83.62 121 ARG A N 1
ATOM 983 C CA . ARG A 1 121 ? -0.774 5.364 34.167 1.00 83.62 121 ARG A CA 1
ATOM 984 C C . ARG A 1 121 ? -1.520 5.204 32.843 1.00 83.62 121 ARG A C 1
ATOM 986 O O . ARG A 1 121 ? -1.486 4.130 32.245 1.00 83.62 121 ARG A O 1
ATOM 993 N N . VAL A 1 122 ? -2.152 6.281 32.375 1.00 83.12 122 VAL A N 1
ATOM 994 C CA . VAL A 1 122 ? -2.855 6.319 31.084 1.00 83.12 122 VAL A CA 1
ATOM 995 C C . VAL A 1 122 ? -1.852 6.183 29.943 1.00 83.12 122 VAL A C 1
ATOM 997 O O . VAL A 1 122 ? -2.079 5.396 29.032 1.00 83.12 122 VAL A O 1
ATOM 1000 N N . ALA A 1 123 ? -0.712 6.874 30.024 1.00 83.00 123 ALA A N 1
ATOM 1001 C CA . ALA A 1 123 ? 0.368 6.786 29.048 1.00 83.00 123 ALA A CA 1
ATOM 1002 C C . ALA A 1 123 ? 0.931 5.362 28.943 1.00 83.00 123 ALA A C 1
ATOM 1004 O O . ALA A 1 123 ? 1.112 4.869 27.832 1.00 83.00 123 ALA A O 1
ATOM 1005 N N . LYS A 1 124 ? 1.145 4.675 30.076 1.00 86.25 124 LYS A N 1
ATOM 1006 C CA . LYS A 1 124 ? 1.590 3.273 30.095 1.00 86.25 124 LYS A CA 1
ATOM 1007 C C . LYS A 1 124 ? 0.575 2.350 29.415 1.00 86.25 124 LYS A C 1
ATOM 1009 O O . LYS A 1 124 ? 0.927 1.680 28.451 1.00 86.25 124 LYS A O 1
ATOM 1014 N N . LYS A 1 125 ? -0.693 2.377 29.850 1.00 86.88 125 LYS A N 1
ATOM 1015 C CA . LYS A 1 125 ? -1.762 1.535 29.277 1.00 86.88 125 LYS A CA 1
ATOM 1016 C C . LYS A 1 125 ? -1.973 1.826 27.783 1.00 86.88 125 LYS A C 1
ATOM 1018 O O . LYS A 1 125 ? -2.155 0.906 26.990 1.00 86.88 125 LYS A O 1
ATOM 1023 N N . PHE A 1 126 ? -1.908 3.099 27.391 1.00 85.62 126 PHE A N 1
ATOM 1024 C CA . PHE A 1 126 ? -1.959 3.506 25.991 1.00 85.62 126 PHE A CA 1
ATOM 1025 C C . PHE A 1 126 ? -0.770 2.967 25.196 1.00 85.62 126 PHE A C 1
ATOM 1027 O O . PHE A 1 126 ? -0.981 2.473 24.098 1.00 85.62 126 PHE A O 1
ATOM 1034 N N . ASN A 1 127 ? 0.453 3.034 25.727 1.00 86.50 127 ASN A N 1
ATOM 1035 C CA . ASN A 1 127 ? 1.638 2.523 25.043 1.00 86.50 127 ASN A CA 1
ATOM 1036 C C . ASN A 1 127 ? 1.567 1.003 24.849 1.00 86.50 127 ASN A C 1
ATOM 1038 O O . ASN A 1 127 ? 1.830 0.525 23.750 1.00 86.50 127 ASN A O 1
ATOM 1042 N N . ASP A 1 128 ? 1.134 0.262 25.869 1.00 88.69 128 ASP A N 1
ATOM 1043 C CA . ASP A 1 128 ? 0.939 -1.190 25.781 1.00 88.69 128 ASP A CA 1
ATOM 1044 C C . ASP A 1 128 ? -0.085 -1.540 24.682 1.00 88.69 128 ASP A C 1
ATOM 1046 O O . ASP A 1 128 ? 0.161 -2.403 23.836 1.00 88.69 128 ASP A O 1
ATOM 1050 N N . MET A 1 129 ? -1.202 -0.803 24.627 1.00 88.12 129 MET A N 1
ATOM 1051 C CA . MET A 1 129 ? -2.193 -0.931 23.553 1.00 88.12 129 MET A CA 1
ATOM 1052 C C . MET A 1 129 ? -1.625 -0.501 22.192 1.00 88.12 129 MET A C 1
ATOM 1054 O O . MET A 1 129 ? -1.868 -1.154 21.188 1.00 88.12 129 MET A O 1
ATOM 1058 N N . PHE A 1 130 ? -0.859 0.583 22.116 1.00 87.06 130 PHE A N 1
ATOM 1059 C CA . PHE A 1 130 ? -0.293 1.080 20.862 1.00 87.06 130 PHE A CA 1
ATOM 1060 C C . PHE A 1 130 ? 0.722 0.091 20.275 1.00 87.06 130 PHE A C 1
ATOM 1062 O O . PHE A 1 130 ? 0.714 -0.158 19.071 1.00 87.06 130 PHE A O 1
ATOM 1069 N N . ILE A 1 131 ? 1.542 -0.539 21.120 1.00 88.38 131 ILE A N 1
ATOM 1070 C CA . ILE A 1 131 ? 2.483 -1.594 20.722 1.00 88.38 131 ILE A CA 1
ATOM 1071 C C . ILE A 1 131 ? 1.735 -2.829 20.206 1.00 88.38 131 ILE A C 1
ATOM 1073 O O . ILE A 1 131 ? 2.191 -3.448 19.241 1.00 88.38 131 ILE A O 1
ATOM 1077 N N . SER A 1 132 ? 0.562 -3.159 20.761 1.00 90.25 132 SER A N 1
ATOM 1078 C CA . SER A 1 132 ? -0.241 -4.294 20.283 1.00 90.25 132 SER A CA 1
ATOM 1079 C C . SER A 1 132 ? -0.714 -4.135 18.831 1.00 90.25 132 SER A C 1
ATOM 1081 O O . SER A 1 132 ? -1.060 -5.127 18.193 1.00 90.25 132 SER A O 1
ATOM 1083 N N . PHE A 1 133 ? -0.710 -2.911 18.291 1.00 91.44 133 PHE A N 1
ATOM 1084 C CA . PHE A 1 133 ? -1.056 -2.614 16.897 1.00 91.44 133 PHE A CA 1
ATOM 1085 C C . PHE A 1 133 ? 0.133 -2.738 15.935 1.00 91.44 133 PHE A C 1
ATOM 1087 O O . PHE A 1 133 ? -0.054 -2.612 14.726 1.00 91.44 133 PHE A O 1
ATOM 1094 N N . ARG A 1 134 ? 1.349 -3.030 16.421 1.00 89.81 134 ARG A N 1
ATOM 1095 C CA . ARG A 1 134 ? 2.529 -3.215 15.561 1.00 89.81 134 ARG A CA 1
ATOM 1096 C C . ARG A 1 134 ? 2.330 -4.289 14.477 1.00 89.81 134 ARG A C 1
ATOM 1098 O O . ARG A 1 134 ? 2.638 -3.980 13.330 1.00 89.81 134 ARG A O 1
ATOM 1105 N N . PRO A 1 135 ? 1.764 -5.484 14.758 1.00 91.56 135 PRO A N 1
ATOM 1106 C CA . PRO A 1 135 ? 1.488 -6.466 13.708 1.00 91.56 135 PRO A CA 1
ATOM 1107 C C . PRO A 1 135 ? 0.524 -5.935 12.642 1.00 91.56 135 PRO A C 1
ATOM 1109 O O . PRO A 1 135 ? 0.755 -6.147 11.457 1.00 91.56 135 PRO A O 1
ATOM 1112 N N . LEU A 1 136 ? -0.518 -5.192 13.042 1.00 92.56 136 LEU A N 1
ATOM 1113 C CA . LEU A 1 136 ? -1.437 -4.557 12.095 1.00 92.56 136 LEU A CA 1
ATOM 1114 C C . LEU A 1 136 ? -0.695 -3.562 11.196 1.00 92.56 136 LEU A C 1
ATOM 1116 O O . LEU A 1 136 ? -0.886 -3.585 9.984 1.00 92.56 136 LEU A O 1
ATOM 1120 N N . THR A 1 137 ? 0.160 -2.712 11.769 1.00 90.81 137 THR A N 1
ATOM 1121 C CA . THR A 1 137 ? 0.971 -1.764 10.995 1.00 90.81 137 THR A CA 1
ATOM 1122 C C . THR A 1 137 ? 1.804 -2.471 9.937 1.00 90.81 137 THR A C 1
ATOM 1124 O O . THR A 1 137 ? 1.806 -2.033 8.788 1.00 90.81 137 THR A O 1
ATOM 1127 N N . GLU A 1 138 ? 2.497 -3.553 10.297 1.00 89.69 138 GLU A N 1
ATOM 1128 C CA . GLU A 1 138 ? 3.318 -4.300 9.340 1.00 89.69 138 GLU A CA 1
ATOM 1129 C C . GLU A 1 138 ? 2.443 -4.963 8.258 1.00 89.69 138 GLU A C 1
ATOM 1131 O O . GLU A 1 138 ? 2.799 -4.905 7.087 1.00 89.69 138 GLU A O 1
ATOM 1136 N N . MET A 1 139 ? 1.249 -5.481 8.594 1.00 89.75 139 MET A N 1
ATOM 1137 C CA . MET A 1 139 ? 0.308 -6.058 7.610 1.00 89.75 139 MET A CA 1
ATOM 1138 C C . MET A 1 139 ? -0.224 -5.044 6.586 1.00 89.75 139 MET A C 1
ATOM 1140 O O . MET A 1 139 ? -0.567 -5.421 5.468 1.00 89.75 139 MET A O 1
ATOM 1144 N N . VAL A 1 140 ? -0.346 -3.766 6.960 1.00 88.50 140 VAL A N 1
ATOM 1145 C CA . VAL A 1 140 ? -0.868 -2.708 6.070 1.00 88.50 140 VAL A CA 1
ATOM 1146 C C . VAL A 1 140 ? 0.245 -1.900 5.401 1.00 88.50 140 VAL A C 1
ATOM 1148 O O . VAL A 1 140 ? -0.038 -0.999 4.607 1.00 88.50 140 VAL A O 1
ATOM 1151 N N . THR A 1 141 ? 1.505 -2.209 5.715 1.00 88.69 141 THR A N 1
ATOM 1152 C CA . THR A 1 141 ? 2.679 -1.521 5.186 1.00 88.69 141 THR A CA 1
ATOM 1153 C C . THR A 1 141 ? 3.345 -2.358 4.105 1.00 88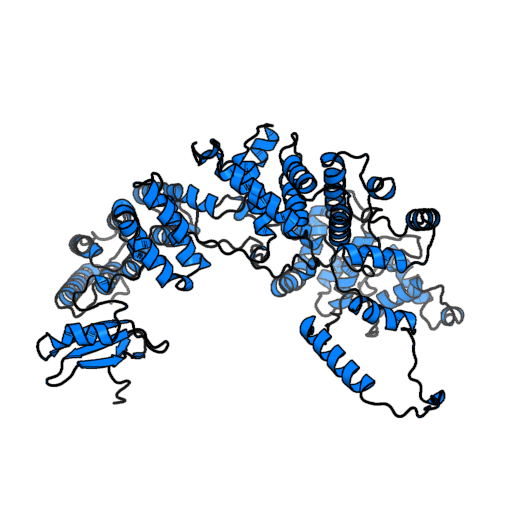.69 141 THR A C 1
ATOM 1155 O O . THR A 1 141 ? 3.745 -3.496 4.317 1.00 88.69 141 THR A O 1
ATOM 1158 N N . ILE A 1 142 ? 3.535 -1.752 2.938 1.00 89.50 142 ILE A N 1
ATOM 1159 C CA . ILE A 1 142 ? 4.315 -2.353 1.858 1.00 89.50 142 ILE A CA 1
ATOM 1160 C C . ILE A 1 142 ? 5.804 -2.317 2.229 1.00 89.50 142 ILE A C 1
ATOM 1162 O O . ILE A 1 142 ? 6.357 -1.256 2.537 1.00 89.50 142 ILE A O 1
ATOM 1166 N N . ILE A 1 143 ? 6.462 -3.473 2.164 1.00 90.75 143 ILE A N 1
ATOM 1167 C CA . ILE A 1 143 ? 7.909 -3.590 2.394 1.00 90.75 143 ILE A CA 1
ATOM 1168 C C . ILE A 1 143 ? 8.651 -2.748 1.349 1.00 90.75 143 ILE A C 1
ATOM 1170 O O . ILE A 1 143 ? 8.388 -2.851 0.153 1.00 90.75 143 ILE A O 1
ATOM 1174 N N . GLY A 1 144 ? 9.560 -1.884 1.807 1.00 86.94 144 GLY A N 1
ATOM 1175 C CA . GLY A 1 144 ? 10.340 -1.014 0.926 1.00 86.94 144 GLY A CA 1
ATOM 1176 C C . GLY A 1 144 ? 9.536 0.084 0.235 1.00 86.94 144 GLY A C 1
ATOM 1177 O O . GLY A 1 144 ? 10.013 0.645 -0.749 1.00 86.94 144 GLY A O 1
ATOM 1178 N N . ARG A 1 145 ? 8.324 0.415 0.711 1.00 87.44 145 ARG A N 1
ATOM 1179 C CA . ARG A 1 145 ? 7.417 1.347 0.019 1.00 87.44 145 ARG A CA 1
ATOM 1180 C C . ARG A 1 145 ? 8.074 2.669 -0.382 1.00 87.44 145 ARG A C 1
ATOM 1182 O O . ARG A 1 145 ? 7.761 3.160 -1.463 1.00 87.44 145 ARG A O 1
ATOM 1189 N N . SER A 1 146 ? 8.952 3.231 0.444 1.00 85.88 146 SER A N 1
ATOM 1190 C CA . SER A 1 146 ? 9.655 4.497 0.173 1.00 85.88 146 SER A CA 1
ATOM 1191 C C . SER A 1 146 ? 10.613 4.430 -1.026 1.00 85.88 146 SER A C 1
ATOM 1193 O O . SER A 1 146 ? 10.935 5.458 -1.621 1.00 85.88 146 SER A O 1
ATOM 1195 N N . TRP A 1 147 ? 11.036 3.220 -1.397 1.00 86.94 147 TRP A N 1
ATOM 1196 C CA . TRP A 1 147 ? 11.990 2.939 -2.469 1.00 86.94 147 TRP A CA 1
ATOM 1197 C C . TRP A 1 147 ? 11.323 2.500 -3.774 1.00 86.94 147 TRP A C 1
ATOM 1199 O O . TRP A 1 147 ? 11.941 2.597 -4.830 1.00 86.94 147 TRP A O 1
ATOM 1209 N N . LEU A 1 148 ? 10.066 2.045 -3.731 1.00 89.12 148 LEU A N 1
ATOM 1210 C CA . LEU A 1 148 ? 9.317 1.658 -4.929 1.00 89.12 148 LEU A CA 1
ATOM 1211 C C . LEU A 1 148 ? 8.946 2.889 -5.767 1.00 89.12 148 LEU A C 1
ATOM 1213 O O . LEU A 1 148 ? 8.520 3.910 -5.221 1.00 89.12 148 LEU A O 1
ATOM 1217 N N . TYR A 1 149 ? 9.041 2.780 -7.094 1.00 87.25 149 TYR A N 1
ATOM 1218 C CA . TYR A 1 149 ? 8.648 3.831 -8.038 1.00 87.25 149 TYR A CA 1
ATOM 1219 C C . TYR A 1 149 ? 8.089 3.236 -9.342 1.00 87.25 149 TYR A C 1
ATOM 1221 O O . TYR A 1 149 ? 8.539 2.174 -9.769 1.00 87.25 149 TYR A O 1
ATOM 1229 N N . PRO A 1 150 ? 7.121 3.897 -10.003 1.00 86.62 150 PRO A N 1
ATOM 1230 C CA . PRO A 1 150 ? 6.624 3.468 -11.306 1.00 86.62 150 PRO A CA 1
ATOM 1231 C C . PRO A 1 150 ? 7.525 3.974 -12.445 1.00 86.62 150 PRO A C 1
ATOM 1233 O O . PRO A 1 150 ? 8.271 4.942 -12.282 1.00 86.62 150 PRO A O 1
ATOM 1236 N N . ILE A 1 151 ? 7.403 3.366 -13.630 1.00 85.25 151 ILE A N 1
ATOM 1237 C CA . ILE A 1 151 ? 7.925 3.953 -14.873 1.00 85.25 151 ILE A CA 1
ATOM 1238 C C . ILE A 1 151 ? 6.910 4.976 -15.391 1.00 85.25 151 ILE A C 1
ATOM 1240 O O . ILE A 1 151 ? 5.770 4.634 -15.713 1.00 85.25 151 ILE A O 1
ATOM 1244 N N . ALA A 1 152 ? 7.325 6.238 -15.480 1.00 75.75 152 ALA A N 1
ATOM 1245 C CA . ALA A 1 152 ? 6.500 7.320 -15.991 1.00 75.75 152 ALA A CA 1
ATOM 1246 C C . ALA A 1 152 ? 6.128 7.117 -17.469 1.00 75.75 152 ALA A C 1
ATOM 1248 O O . ALA A 1 152 ? 6.937 6.667 -18.279 1.00 75.75 152 ALA A O 1
ATOM 1249 N N . ALA A 1 153 ? 4.898 7.507 -17.820 1.00 69.06 153 ALA A N 1
ATOM 1250 C CA . ALA A 1 153 ? 4.369 7.500 -19.188 1.00 69.06 153 ALA A CA 1
ATOM 1251 C C . ALA A 1 153 ? 4.408 6.133 -19.911 1.00 69.06 153 ALA A C 1
ATOM 1253 O O . ALA A 1 153 ? 4.378 6.091 -21.141 1.00 69.06 153 ALA A O 1
ATOM 1254 N N . HIS A 1 154 ? 4.444 5.022 -19.167 1.00 72.31 154 HIS A N 1
ATOM 1255 C CA . HIS A 1 154 ? 4.280 3.679 -19.721 1.00 72.31 154 HIS A CA 1
ATOM 1256 C C . HIS A 1 154 ? 2.799 3.273 -19.763 1.00 72.31 154 HIS A C 1
ATOM 1258 O O . HIS A 1 154 ? 2.052 3.517 -18.815 1.00 72.31 154 HIS A O 1
ATOM 1264 N N . ILE A 1 155 ? 2.385 2.606 -20.843 1.00 67.19 155 ILE A N 1
ATOM 1265 C CA . ILE A 1 155 ? 0.976 2.270 -21.120 1.00 67.19 155 ILE A CA 1
ATOM 1266 C C . ILE A 1 155 ? 0.401 1.332 -20.049 1.00 67.19 155 ILE A C 1
ATOM 1268 O O . ILE A 1 155 ? -0.728 1.517 -19.603 1.00 67.19 155 ILE A O 1
ATOM 1272 N N . SER A 1 156 ? 1.189 0.354 -19.593 1.00 66.44 156 SER A N 1
ATOM 1273 C CA . SER A 1 156 ? 0.751 -0.619 -18.581 1.00 66.44 156 SER A CA 1
ATOM 1274 C C . SER A 1 156 ? 0.682 -0.052 -17.158 1.00 66.44 156 SER A C 1
ATOM 1276 O O . SER A 1 156 ? 0.056 -0.671 -16.301 1.00 66.44 156 SER A O 1
ATOM 1278 N N . PHE A 1 157 ? 1.294 1.114 -16.905 1.00 71.50 157 PHE A N 1
ATOM 1279 C CA . PHE A 1 157 ? 1.434 1.698 -15.563 1.00 71.50 157 PHE A CA 1
ATOM 1280 C C . PHE A 1 157 ? 0.883 3.127 -15.499 1.00 71.50 157 PHE A C 1
ATOM 1282 O O . PHE A 1 157 ? 1.644 4.086 -15.329 1.00 71.50 157 PHE A O 1
ATOM 1289 N N . PRO A 1 158 ? -0.445 3.311 -15.615 1.00 62.31 158 PRO A N 1
ATOM 1290 C CA . PRO A 1 158 ? -1.048 4.625 -15.466 1.00 62.31 158 PRO A CA 1
ATOM 1291 C C . PRO A 1 158 ? -0.824 5.152 -14.040 1.00 62.31 158 PRO A C 1
ATOM 1293 O O . PRO A 1 158 ? -1.317 4.621 -13.040 1.00 62.31 158 PRO A O 1
ATOM 1296 N N . VAL A 1 159 ? -0.071 6.249 -13.934 1.00 58.94 159 VAL A N 1
ATOM 1297 C CA . VAL A 1 159 ? 0.353 6.816 -12.639 1.00 58.94 159 VAL A CA 1
ATOM 1298 C C . VAL A 1 159 ? -0.776 7.582 -11.927 1.00 58.94 159 VAL A C 1
ATOM 1300 O O . VAL A 1 159 ? -0.605 8.076 -10.817 1.00 58.94 159 VAL A O 1
ATOM 1303 N N . SER A 1 160 ? -1.981 7.617 -12.507 1.00 58.44 160 SER A N 1
ATOM 1304 C CA . SER A 1 160 ? -3.205 8.090 -11.841 1.00 58.44 160 SER A CA 1
ATOM 1305 C C . SER A 1 160 ? -3.669 7.179 -10.696 1.00 58.44 160 SER A C 1
ATOM 1307 O O . SER A 1 160 ? -4.620 7.519 -9.989 1.00 58.44 160 SER A O 1
ATOM 1309 N N . THR A 1 161 ? -3.016 6.032 -10.498 1.00 63.94 161 THR A N 1
ATOM 1310 C CA . THR A 1 161 ? -3.317 5.102 -9.408 1.00 63.94 161 THR A CA 1
ATOM 1311 C C . THR A 1 161 ? -3.093 5.787 -8.048 1.00 63.94 161 THR A C 1
ATOM 1313 O O . THR A 1 161 ? -2.019 6.347 -7.807 1.00 63.94 161 THR A O 1
ATOM 1316 N N . PRO A 1 162 ? -4.067 5.747 -7.115 1.00 66.88 162 PRO A N 1
ATOM 1317 C CA . PRO A 1 162 ? -3.982 6.455 -5.833 1.00 66.88 162 PRO A CA 1
ATOM 1318 C C . PRO A 1 162 ? -2.797 6.011 -4.966 1.00 66.88 162 PRO A C 1
ATOM 1320 O O . PRO A 1 162 ? -2.389 6.754 -4.075 1.00 66.88 162 PRO A O 1
ATOM 1323 N N . SER A 1 163 ? -2.230 4.832 -5.237 1.00 73.44 163 SER A N 1
ATOM 1324 C CA . SER A 1 163 ? -1.085 4.278 -4.520 1.00 73.44 163 SER A CA 1
ATOM 1325 C C . SER A 1 163 ? 0.167 5.151 -4.624 1.00 73.44 163 SER A C 1
ATOM 1327 O O . SER A 1 163 ? 0.951 5.143 -3.681 1.00 73.44 163 SER A O 1
ATOM 1329 N N . TRP A 1 164 ? 0.346 5.939 -5.693 1.00 78.81 164 TRP A N 1
ATOM 1330 C CA . TRP A 1 164 ? 1.518 6.807 -5.914 1.00 78.81 164 TRP A CA 1
ATOM 1331 C C . TRP A 1 164 ? 1.298 8.271 -5.511 1.00 78.81 164 TRP A C 1
ATOM 1333 O O . TRP A 1 164 ? 2.192 9.107 -5.655 1.00 78.81 164 TRP A O 1
ATOM 1343 N N . LYS A 1 165 ? 0.110 8.607 -4.997 1.00 77.62 165 LYS A N 1
ATOM 1344 C CA . LYS A 1 165 ? -0.260 9.987 -4.684 1.00 77.62 165 LYS A CA 1
ATOM 1345 C C . LYS A 1 165 ? 0.456 10.480 -3.424 1.00 77.62 165 LYS A C 1
ATOM 1347 O O . LYS A 1 165 ? 0.294 9.925 -2.340 1.00 77.62 165 LYS A O 1
ATOM 1352 N N . LEU A 1 166 ? 1.190 11.580 -3.571 1.00 80.00 166 LEU A N 1
ATOM 1353 C CA . LEU A 1 166 ? 1.833 12.289 -2.465 1.00 80.00 166 LEU A CA 1
ATOM 1354 C C . LEU A 1 166 ? 0.960 13.438 -1.964 1.00 80.00 166 LEU A C 1
ATOM 1356 O O . LEU A 1 166 ? 0.301 14.122 -2.753 1.00 80.00 166 LEU A O 1
ATOM 1360 N N . GLU A 1 167 ? 1.019 13.703 -0.661 1.00 77.88 167 GLU A N 1
ATOM 1361 C CA . GLU A 1 167 ? 0.438 14.912 -0.085 1.00 77.88 167 GLU A CA 1
ATOM 1362 C C . GLU A 1 167 ? 1.126 16.168 -0.659 1.00 77.88 167 GLU A C 1
ATOM 1364 O O . GLU A 1 167 ? 2.316 16.160 -1.009 1.00 77.88 167 GLU A O 1
ATOM 1369 N N . VAL A 1 168 ? 0.356 17.249 -0.818 1.00 75.19 168 VAL A N 1
ATOM 1370 C CA . VAL A 1 168 ? 0.826 18.478 -1.477 1.00 75.19 168 VAL A CA 1
ATOM 1371 C C . VAL A 1 168 ? 1.806 19.245 -0.589 1.00 75.19 168 VAL A C 1
ATOM 1373 O O . VAL A 1 168 ? 2.840 19.673 -1.084 1.00 75.19 168 VAL A O 1
ATOM 1376 N N . THR A 1 169 ? 1.502 19.378 0.703 1.00 75.38 169 THR A N 1
ATOM 1377 C CA . THR A 1 169 ? 2.265 20.186 1.669 1.00 75.38 169 THR A CA 1
ATOM 1378 C C . THR A 1 169 ? 3.459 19.430 2.243 1.00 75.38 169 THR A C 1
ATOM 1380 O O . THR A 1 169 ? 4.585 19.902 2.171 1.00 75.38 169 THR A O 1
ATOM 1383 N N . THR A 1 170 ? 3.232 18.235 2.787 1.00 78.69 170 THR A N 1
ATOM 1384 C CA . THR A 1 170 ? 4.270 17.469 3.496 1.00 78.69 170 THR A CA 1
ATOM 1385 C C . THR A 1 170 ? 5.115 16.600 2.567 1.00 78.69 170 THR A C 1
ATOM 1387 O O . THR A 1 170 ? 6.184 16.134 2.955 1.00 78.69 170 THR A O 1
ATOM 1390 N N . THR A 1 171 ? 4.637 16.346 1.342 1.00 80.19 171 THR A N 1
ATOM 1391 C CA . THR A 1 171 ? 5.217 15.389 0.382 1.00 80.19 171 THR A CA 1
ATOM 1392 C C . THR A 1 171 ? 5.342 13.951 0.899 1.00 80.19 171 THR A C 1
ATOM 1394 O O . THR A 1 171 ? 6.113 13.158 0.361 1.00 80.19 171 THR A O 1
ATOM 1397 N N . ARG A 1 172 ? 4.551 13.597 1.913 1.00 83.31 172 ARG A N 1
ATOM 1398 C CA . ARG A 1 172 ? 4.483 12.246 2.480 1.00 83.31 172 ARG A CA 1
ATOM 1399 C C . ARG A 1 172 ? 3.519 11.365 1.687 1.00 83.31 172 ARG A C 1
ATOM 1401 O O . ARG A 1 172 ? 2.665 11.865 0.944 1.00 83.31 172 ARG A O 1
ATOM 1408 N N . LEU A 1 173 ? 3.643 10.050 1.862 1.00 78.00 173 LEU A N 1
ATOM 1409 C CA . LEU A 1 173 ? 2.593 9.119 1.449 1.00 78.00 173 LEU A CA 1
ATOM 1410 C C . LEU A 1 173 ? 1.359 9.354 2.311 1.00 78.00 173 LEU A C 1
ATOM 1412 O O . LEU A 1 173 ? 1.465 9.577 3.516 1.00 78.00 173 LEU A O 1
ATOM 1416 N N . HIS A 1 174 ? 0.182 9.295 1.693 1.00 71.88 174 HIS A N 1
ATOM 1417 C CA . HIS A 1 174 ? -1.059 9.390 2.444 1.00 71.88 174 HIS A CA 1
ATOM 1418 C C . HIS A 1 174 ? -1.242 8.129 3.296 1.00 71.88 174 HIS A C 1
ATOM 1420 O O . HIS A 1 174 ? -1.574 7.062 2.779 1.00 71.88 174 HIS A O 1
ATOM 1426 N N . GLN A 1 175 ? -1.021 8.259 4.600 1.00 72.38 175 GLN A N 1
ATOM 1427 C CA . GLN A 1 175 ? -1.279 7.199 5.565 1.00 72.38 175 GLN A CA 1
ATOM 1428 C C . GLN A 1 175 ? -2.735 7.264 6.020 1.00 72.38 175 GLN A C 1
ATOM 1430 O O . GLN A 1 175 ? -3.253 8.336 6.343 1.00 72.38 175 GLN A O 1
ATOM 1435 N N . ARG A 1 176 ? -3.396 6.107 6.052 1.00 65.88 176 ARG A N 1
ATOM 1436 C CA . ARG A 1 176 ? -4.737 5.959 6.623 1.00 65.88 176 ARG A CA 1
ATOM 1437 C C . ARG A 1 176 ? -4.585 5.420 8.050 1.00 65.88 176 ARG A C 1
ATOM 1439 O O . ARG A 1 176 ? -3.738 4.566 8.283 1.00 65.88 176 ARG A O 1
ATOM 1446 N N . ALA A 1 177 ? -5.387 5.935 8.982 1.00 68.56 177 ALA A N 1
ATOM 1447 C CA . ALA A 1 177 ? -5.329 5.654 10.425 1.00 68.56 177 ALA A CA 1
ATOM 1448 C C . ALA A 1 177 ? -4.040 6.097 11.158 1.00 68.56 177 ALA A C 1
ATOM 1450 O O . ALA A 1 177 ? -2.970 6.247 10.576 1.00 68.56 177 ALA A O 1
ATOM 1451 N N . HIS A 1 178 ? -4.149 6.310 12.474 1.00 80.06 178 HIS A N 1
ATOM 1452 C CA . HIS A 1 178 ? -3.014 6.618 13.351 1.00 80.06 178 HIS A CA 1
ATOM 1453 C C . HIS A 1 178 ? -2.432 5.321 13.931 1.00 80.06 178 HIS A C 1
ATOM 1455 O O . HIS A 1 178 ? -2.792 4.915 15.032 1.00 80.06 178 HIS A O 1
ATOM 1461 N N . LEU A 1 179 ? -1.567 4.651 13.172 1.00 87.19 179 LEU A N 1
ATOM 1462 C CA . LEU A 1 179 ? -0.901 3.406 13.573 1.00 87.19 179 LEU A CA 1
ATOM 1463 C C . LEU A 1 179 ? 0.585 3.645 13.908 1.00 87.19 179 LEU A C 1
ATOM 1465 O O . LEU A 1 179 ? 1.132 4.679 13.510 1.00 87.19 179 LEU A O 1
ATOM 1469 N N . PRO A 1 180 ? 1.261 2.720 14.625 1.00 86.56 180 PRO A N 1
ATOM 1470 C CA . PRO A 1 180 ? 2.698 2.798 14.916 1.00 86.56 180 PRO A CA 1
ATOM 1471 C C . PRO A 1 180 ? 3.570 2.547 13.672 1.00 86.56 180 PRO A C 1
ATOM 1473 O O . PRO A 1 180 ? 4.345 1.595 13.635 1.00 86.56 180 PRO A O 1
ATOM 1476 N N . TYR A 1 181 ? 3.430 3.377 12.636 1.00 86.12 181 TYR A N 1
ATOM 1477 C CA . TYR A 1 181 ? 4.225 3.301 11.409 1.00 86.12 181 TYR A CA 1
ATOM 1478 C C . TYR A 1 181 ? 5.714 3.566 11.667 1.00 86.12 181 TYR A C 1
ATOM 1480 O O . TYR A 1 181 ? 6.090 4.305 12.580 1.00 86.12 181 TYR A O 1
ATOM 1488 N N . LYS A 1 182 ? 6.569 2.997 10.809 1.00 82.75 182 LYS A N 1
ATOM 1489 C CA . LYS A 1 182 ? 8.008 3.298 10.779 1.00 82.75 182 LYS A CA 1
ATOM 1490 C C . LYS A 1 182 ? 8.223 4.784 10.467 1.00 82.75 182 LYS A C 1
ATOM 1492 O O . LYS A 1 182 ? 7.481 5.375 9.679 1.00 82.75 182 LYS A O 1
ATOM 1497 N N . SER A 1 183 ? 9.256 5.381 11.062 1.00 82.06 183 SER A N 1
ATOM 1498 C CA . SER A 1 183 ? 9.610 6.801 10.885 1.00 82.06 183 SER A CA 1
ATOM 1499 C C . SER A 1 183 ? 9.808 7.187 9.415 1.00 82.06 183 SER A C 1
ATOM 1501 O O . SER A 1 183 ? 9.421 8.281 9.010 1.00 82.06 183 SER A O 1
ATOM 1503 N N . GLU A 1 184 ? 10.315 6.262 8.599 1.00 81.50 184 GLU A N 1
ATOM 1504 C CA . GLU A 1 184 ? 10.506 6.412 7.150 1.00 81.50 184 GLU A CA 1
ATOM 1505 C C . GLU A 1 184 ? 9.223 6.792 6.398 1.00 81.50 184 GLU A C 1
ATOM 1507 O O . GLU A 1 184 ? 9.263 7.582 5.456 1.00 81.50 184 GLU A O 1
ATOM 1512 N N . LEU A 1 185 ? 8.064 6.280 6.823 1.00 82.31 185 LEU A N 1
ATOM 1513 C CA . LEU A 1 185 ? 6.787 6.593 6.177 1.00 82.31 185 LEU A CA 1
ATOM 1514 C C . LEU A 1 185 ? 6.274 7.989 6.557 1.00 82.31 185 LEU A C 1
ATOM 1516 O O . LEU A 1 185 ? 5.443 8.550 5.840 1.00 82.31 185 LEU A O 1
ATOM 1520 N N . PHE A 1 186 ? 6.747 8.545 7.677 1.00 81.31 186 PHE A N 1
ATOM 1521 C CA . PHE A 1 186 ? 6.484 9.928 8.078 1.00 81.31 186 PHE A CA 1
ATOM 1522 C C . PHE A 1 186 ? 7.479 10.913 7.458 1.00 81.31 186 PHE A C 1
ATOM 1524 O O . PHE A 1 186 ? 7.257 12.123 7.530 1.00 81.31 186 PHE A O 1
ATOM 1531 N N . ALA A 1 187 ? 8.558 10.432 6.842 1.00 85.19 187 ALA A N 1
ATOM 1532 C CA . ALA A 1 187 ? 9.499 11.284 6.139 1.00 85.19 187 ALA A CA 1
ATOM 1533 C C . ALA A 1 187 ? 8.919 11.758 4.786 1.00 85.19 187 ALA A C 1
ATOM 1535 O O . ALA A 1 187 ? 8.163 11.027 4.127 1.00 85.19 187 ALA A O 1
ATOM 1536 N N . PRO A 1 188 ? 9.263 12.984 4.346 1.00 85.31 188 PRO A N 1
ATOM 1537 C CA . PRO A 1 188 ? 9.080 13.422 2.964 1.00 85.31 188 PRO A CA 1
ATOM 1538 C C . PRO A 1 188 ? 9.622 12.383 1.976 1.00 85.31 188 PRO A C 1
ATOM 1540 O O . PRO A 1 188 ? 10.747 11.909 2.121 1.00 85.31 188 PRO A O 1
ATOM 1543 N N . GLN A 1 189 ? 8.840 12.031 0.953 1.00 87.12 189 GLN A N 1
ATOM 1544 C CA . GLN A 1 189 ? 9.227 11.011 -0.028 1.00 87.12 189 GLN A CA 1
ATOM 1545 C C . GLN A 1 189 ? 10.104 11.602 -1.132 1.00 87.12 189 GLN A C 1
ATOM 1547 O O . GLN A 1 189 ? 9.738 11.624 -2.312 1.00 87.12 189 GLN A O 1
ATOM 1552 N N . SER A 1 190 ? 11.264 12.114 -0.727 1.00 85.19 190 SER A N 1
ATOM 1553 C CA . SER A 1 190 ? 12.198 12.815 -1.606 1.00 85.19 190 SER A CA 1
ATOM 1554 C C . SER A 1 190 ? 12.743 11.904 -2.700 1.00 85.19 190 SER A C 1
ATOM 1556 O O . SER A 1 190 ? 12.830 12.343 -3.838 1.00 85.19 190 SER A O 1
ATOM 1558 N N . PHE A 1 191 ? 13.038 10.634 -2.392 1.00 85.75 191 PHE A N 1
ATOM 1559 C CA . PHE A 1 191 ? 13.542 9.670 -3.376 1.00 85.75 191 PHE A CA 1
ATOM 1560 C C . PHE A 1 191 ? 12.529 9.409 -4.498 1.00 85.75 191 PHE A C 1
ATOM 1562 O O . PHE A 1 191 ? 12.850 9.590 -5.668 1.00 85.75 191 PHE A O 1
ATOM 1569 N N . LEU A 1 192 ? 11.281 9.067 -4.154 1.00 85.38 192 LEU A N 1
ATOM 1570 C CA . LEU A 1 192 ? 10.216 8.859 -5.141 1.00 85.38 192 LEU A CA 1
ATOM 1571 C C . LEU A 1 192 ? 9.992 10.115 -5.992 1.00 85.38 192 LEU A C 1
ATOM 1573 O O . LEU A 1 192 ? 9.888 10.027 -7.215 1.00 85.38 192 LEU A O 1
ATOM 1577 N N . LEU A 1 193 ? 9.930 11.287 -5.354 1.00 83.38 193 LEU A N 1
ATOM 1578 C CA . LEU A 1 193 ? 9.734 12.546 -6.065 1.00 83.38 193 LEU A CA 1
ATOM 1579 C C . LEU A 1 193 ? 10.912 12.866 -6.997 1.00 83.38 193 LEU A C 1
ATOM 1581 O O . LEU A 1 193 ? 10.688 13.260 -8.138 1.00 83.38 193 LEU A O 1
ATOM 1585 N N . TYR A 1 194 ? 12.144 12.670 -6.529 1.00 84.81 194 TYR A N 1
ATOM 1586 C CA . TYR A 1 194 ? 13.362 12.860 -7.310 1.00 84.81 194 TYR A CA 1
ATOM 1587 C C . TYR A 1 194 ? 13.388 11.936 -8.531 1.00 84.81 194 TYR A C 1
ATOM 1589 O O . TYR A 1 194 ? 13.571 12.408 -9.652 1.00 84.81 194 TYR A O 1
ATOM 1597 N N . THR A 1 195 ? 13.121 10.642 -8.338 1.00 83.44 195 THR A N 1
ATOM 1598 C CA . THR A 1 195 ? 13.092 9.649 -9.419 1.00 83.44 195 THR A CA 1
ATOM 1599 C C . THR A 1 195 ? 12.014 9.978 -10.453 1.00 83.44 195 THR A C 1
ATOM 1601 O O . THR A 1 195 ? 12.289 9.940 -11.650 1.00 83.44 195 THR A O 1
ATOM 1604 N N . LEU A 1 196 ? 10.815 10.387 -10.021 1.00 81.25 196 LEU A N 1
ATOM 1605 C CA . LEU A 1 196 ? 9.750 10.818 -10.934 1.00 81.25 196 LEU A CA 1
ATOM 1606 C C . LEU A 1 196 ? 10.109 12.098 -11.696 1.00 81.25 196 LEU A C 1
ATOM 1608 O O . LEU A 1 196 ? 9.852 12.176 -12.889 1.00 81.25 196 LEU A O 1
ATOM 1612 N N . LEU A 1 197 ? 10.705 13.101 -11.046 1.00 79.94 197 LEU A N 1
ATOM 1613 C CA . LEU A 1 197 ? 11.106 14.346 -11.716 1.00 79.94 197 LEU A CA 1
ATOM 1614 C C . LEU A 1 197 ? 12.255 14.137 -12.709 1.00 79.94 197 LEU A C 1
ATOM 1616 O O . LEU A 1 197 ? 12.310 14.820 -13.730 1.00 79.94 197 LEU A O 1
ATOM 1620 N N . ARG A 1 198 ? 13.151 13.189 -12.421 1.00 80.62 198 ARG A N 1
ATOM 1621 C CA . ARG A 1 198 ? 14.269 12.816 -13.295 1.00 80.62 198 ARG A CA 1
ATOM 1622 C C . ARG A 1 198 ? 13.805 12.078 -14.550 1.00 80.62 198 ARG A C 1
ATOM 1624 O O . ARG A 1 198 ? 14.426 12.216 -15.602 1.00 80.62 198 ARG A O 1
ATOM 1631 N N . GLN A 1 199 ? 12.732 11.293 -14.455 1.00 79.19 199 GLN A N 1
ATOM 1632 C CA . GLN A 1 199 ? 12.204 10.561 -15.602 1.00 79.19 199 GLN A CA 1
ATOM 1633 C C . GLN A 1 199 ? 11.539 11.508 -16.622 1.00 79.19 199 GLN A C 1
ATOM 1635 O O . GLN A 1 199 ? 10.717 12.355 -16.254 1.00 79.19 199 GLN A O 1
ATOM 1640 N N . PRO A 1 200 ? 11.814 11.344 -17.929 1.00 76.94 200 PRO A N 1
ATOM 1641 C CA . PRO A 1 200 ? 11.113 12.079 -18.976 1.00 76.94 200 PRO A CA 1
ATOM 1642 C C . PRO A 1 200 ? 9.592 11.903 -18.904 1.00 76.94 200 PRO A C 1
ATOM 1644 O O . PRO A 1 200 ? 9.102 10.795 -18.710 1.00 76.94 200 PRO A O 1
ATOM 1647 N N . ARG A 1 201 ? 8.836 13.002 -19.056 1.00 71.88 201 ARG A N 1
ATOM 1648 C CA . ARG A 1 201 ? 7.368 13.066 -18.838 1.00 71.88 201 ARG A CA 1
ATOM 1649 C C . ARG A 1 201 ? 6.910 12.690 -17.419 1.00 71.88 201 ARG A C 1
ATOM 1651 O O . ARG A 1 201 ? 5.715 12.644 -17.145 1.00 71.88 201 ARG A O 1
ATOM 1658 N N . GLY A 1 202 ? 7.825 12.506 -16.471 1.00 70.38 202 GLY A N 1
ATOM 1659 C CA . GLY A 1 202 ? 7.486 12.166 -15.093 1.00 70.38 202 GLY A CA 1
ATOM 1660 C C . GLY A 1 202 ? 6.764 13.283 -14.342 1.00 70.38 202 GLY A C 1
ATOM 1661 O O . GLY A 1 202 ? 5.939 12.998 -13.476 1.00 70.38 202 GLY A O 1
ATOM 1662 N N . LYS A 1 203 ? 6.923 14.551 -14.756 1.00 67.56 203 LYS A N 1
ATOM 1663 C CA . LYS A 1 203 ? 6.100 15.665 -14.250 1.00 67.56 203 LYS A CA 1
ATOM 1664 C C . LYS A 1 203 ? 4.607 15.404 -14.430 1.00 67.56 203 LYS A C 1
ATOM 1666 O O . LYS A 1 203 ? 3.835 15.795 -13.558 1.00 67.56 203 LYS A O 1
ATOM 1671 N N . ASP A 1 204 ? 4.213 14.685 -15.487 1.00 65.44 204 ASP A N 1
ATOM 1672 C CA . ASP A 1 204 ? 2.813 14.393 -15.796 1.00 65.44 204 ASP A CA 1
ATOM 1673 C C . ASP A 1 204 ? 2.131 13.485 -14.770 1.00 65.44 204 ASP A C 1
ATOM 1675 O O . ASP A 1 204 ? 0.906 13.467 -14.660 1.00 65.44 204 ASP A O 1
ATOM 1679 N N . THR A 1 205 ? 2.928 12.833 -13.930 1.00 64.31 205 THR A N 1
ATOM 1680 C CA . THR A 1 205 ? 2.461 11.977 -12.840 1.00 64.31 205 THR A CA 1
ATOM 1681 C C . THR A 1 205 ? 2.150 12.750 -11.553 1.00 64.31 205 THR A C 1
ATOM 1683 O O . THR A 1 205 ? 1.389 12.288 -10.703 1.00 64.31 205 THR A O 1
ATOM 1686 N N . ILE A 1 206 ? 2.694 13.961 -11.400 1.00 67.81 206 ILE A N 1
ATOM 1687 C CA . ILE A 1 206 ? 2.520 14.787 -10.202 1.00 67.81 206 ILE A CA 1
ATOM 1688 C C . ILE A 1 206 ? 1.192 15.542 -10.300 1.00 67.81 206 ILE A C 1
ATOM 1690 O O . ILE A 1 206 ? 0.881 16.120 -11.339 1.00 67.81 206 ILE A O 1
ATOM 1694 N N . SER A 1 207 ? 0.403 15.593 -9.222 1.00 64.75 207 SER A N 1
ATOM 1695 C CA . SER A 1 207 ? -0.881 16.315 -9.231 1.00 64.75 207 SER A CA 1
ATOM 1696 C C . SER A 1 207 ? -0.714 17.787 -9.629 1.00 64.75 207 SER A C 1
ATOM 1698 O O . SER A 1 207 ? 0.217 18.445 -9.157 1.00 64.75 207 SER A O 1
ATOM 1700 N N . VAL A 1 208 ? -1.650 18.323 -10.420 1.00 58.75 208 VAL A N 1
ATOM 1701 C CA . VAL A 1 208 ? -1.633 19.723 -10.889 1.00 58.75 208 VAL A CA 1
ATOM 1702 C C . VAL A 1 208 ? -1.470 20.707 -9.726 1.00 58.75 208 VAL A C 1
ATOM 1704 O O . VAL A 1 208 ? -0.606 21.570 -9.782 1.00 58.75 208 VAL A O 1
ATOM 1707 N N . LYS A 1 209 ? -2.197 20.507 -8.615 1.00 56.19 209 LYS A N 1
ATOM 1708 C CA . LYS A 1 209 ? -2.105 21.353 -7.410 1.00 56.19 209 LYS A CA 1
ATOM 1709 C C . LYS A 1 209 ? -0.683 21.420 -6.837 1.00 56.19 209 LYS A C 1
ATOM 1711 O O . LYS A 1 209 ? -0.231 22.486 -6.440 1.00 56.19 209 LYS A O 1
ATOM 1716 N N . LYS A 1 210 ? 0.042 20.297 -6.835 1.00 63.34 210 LYS A N 1
ATOM 1717 C CA . LYS A 1 210 ? 1.439 20.232 -6.381 1.00 63.34 210 LYS A CA 1
ATOM 1718 C C . LYS A 1 210 ? 2.409 20.851 -7.389 1.00 63.34 210 LYS A C 1
ATOM 1720 O O . LYS A 1 210 ? 3.349 21.511 -6.959 1.00 63.34 210 LYS A O 1
ATOM 1725 N N . ARG A 1 211 ? 2.157 20.711 -8.699 1.00 59.97 211 ARG A N 1
ATOM 1726 C CA . ARG A 1 211 ? 2.920 21.432 -9.737 1.00 59.97 211 ARG A CA 1
ATOM 1727 C C . ARG A 1 211 ? 2.773 22.939 -9.563 1.00 59.97 211 ARG A C 1
ATOM 1729 O O . ARG A 1 211 ? 3.777 23.635 -9.526 1.00 59.97 211 ARG A O 1
ATOM 1736 N N . SER A 1 212 ? 1.547 23.424 -9.370 1.00 53.34 212 SER A N 1
ATOM 1737 C CA . SER A 1 212 ? 1.284 24.837 -9.096 1.00 53.34 212 SER A CA 1
ATOM 1738 C C . SER A 1 212 ? 1.975 25.296 -7.810 1.00 53.34 212 SER A C 1
ATOM 1740 O O . SER A 1 212 ? 2.656 26.305 -7.840 1.00 53.34 212 SER A O 1
ATOM 1742 N N . CYS A 1 213 ? 1.917 24.551 -6.701 1.00 55.53 213 CYS A N 1
ATOM 1743 C CA . CYS A 1 213 ? 2.670 24.932 -5.495 1.00 55.53 213 CYS A CA 1
ATOM 1744 C C . CYS A 1 213 ? 4.196 24.984 -5.724 1.00 55.53 213 CYS A C 1
ATOM 1746 O O . CYS A 1 213 ? 4.836 25.904 -5.224 1.00 55.53 213 CYS A O 1
ATOM 1748 N N . MET A 1 214 ? 4.775 24.052 -6.494 1.00 57.19 214 MET A N 1
ATOM 1749 C CA . MET A 1 214 ? 6.205 24.094 -6.847 1.00 57.19 214 MET A CA 1
ATOM 1750 C C . MET A 1 214 ? 6.565 25.292 -7.731 1.00 57.19 214 MET A C 1
ATOM 1752 O O . MET A 1 214 ? 7.610 25.897 -7.528 1.00 57.19 214 MET A O 1
ATOM 1756 N N . LEU A 1 215 ? 5.706 25.638 -8.692 1.00 53.19 215 LEU A N 1
ATOM 1757 C CA . LEU A 1 215 ? 5.914 26.760 -9.612 1.00 53.19 215 LEU A CA 1
ATOM 1758 C C . LEU A 1 215 ? 5.702 28.124 -8.939 1.00 53.19 215 LEU A C 1
ATOM 1760 O O . LEU A 1 215 ? 6.432 29.060 -9.233 1.00 53.19 215 LEU A O 1
ATOM 1764 N N . PHE A 1 216 ? 4.721 28.246 -8.040 1.00 46.84 216 PHE A N 1
ATOM 1765 C CA . PHE A 1 216 ? 4.280 29.539 -7.502 1.00 46.84 216 PHE A CA 1
ATOM 1766 C C . PHE A 1 216 ? 4.985 29.976 -6.209 1.00 46.84 216 PHE A C 1
ATOM 1768 O O . PHE A 1 216 ? 4.969 31.164 -5.909 1.00 46.84 216 PHE A O 1
ATOM 1775 N N . VAL A 1 217 ? 5.568 29.061 -5.424 1.00 47.69 217 VAL A N 1
ATOM 1776 C CA . VAL A 1 217 ? 6.083 29.390 -4.072 1.00 47.69 217 VAL A CA 1
ATOM 1777 C C . VAL A 1 217 ? 7.612 29.475 -4.014 1.00 47.69 217 VAL A C 1
ATOM 1779 O O . VAL A 1 217 ? 8.157 30.025 -3.065 1.00 47.69 217 VAL A O 1
ATOM 1782 N N . LEU A 1 218 ? 8.330 28.941 -5.005 1.00 50.94 218 LEU A N 1
ATOM 1783 C CA . LEU A 1 218 ? 9.729 28.562 -4.801 1.00 50.94 218 LEU A CA 1
ATOM 1784 C C . LEU A 1 218 ? 10.762 29.301 -5.648 1.00 50.94 218 LEU A C 1
ATOM 1786 O O . LEU A 1 218 ? 11.923 29.208 -5.297 1.00 50.94 218 LEU A O 1
ATOM 1790 N N . PHE A 1 219 ? 10.441 30.036 -6.714 1.00 55.72 219 PHE A N 1
ATOM 1791 C CA . PHE A 1 219 ? 11.518 30.510 -7.601 1.00 55.72 219 PHE A CA 1
ATOM 1792 C C . PHE A 1 219 ? 12.507 31.505 -6.947 1.00 55.72 219 PHE A C 1
ATOM 1794 O O . PHE A 1 219 ? 13.710 31.231 -6.987 1.00 55.72 219 PHE A O 1
ATOM 1801 N N . PRO A 1 220 ? 12.067 32.577 -6.252 1.00 55.53 220 PRO A N 1
ATOM 1802 C CA . PRO A 1 220 ? 12.998 33.489 -5.580 1.00 55.53 220 PRO A CA 1
ATOM 1803 C C . PRO A 1 220 ? 13.766 32.800 -4.447 1.00 55.53 220 PRO A C 1
ATOM 1805 O O . PRO A 1 220 ? 14.973 32.977 -4.294 1.00 55.53 220 PRO A O 1
ATOM 1808 N N . SER A 1 221 ? 13.072 31.959 -3.674 1.00 57.75 221 SER A N 1
ATOM 1809 C CA . SER A 1 221 ? 13.634 31.242 -2.528 1.00 57.75 221 SER A CA 1
ATOM 1810 C C . SER A 1 221 ? 14.575 30.104 -2.933 1.00 57.75 221 SER A C 1
ATOM 1812 O O . SER A 1 221 ? 15.555 29.870 -2.239 1.00 57.75 221 SER A O 1
ATOM 1814 N N . VAL A 1 222 ? 14.322 29.415 -4.052 1.00 61.59 222 VAL A N 1
ATOM 1815 C CA . VAL A 1 222 ? 15.163 28.333 -4.593 1.00 61.59 222 VAL A CA 1
ATOM 1816 C C . VAL A 1 222 ? 16.416 28.894 -5.235 1.00 61.59 222 VAL A C 1
ATOM 1818 O O . VAL A 1 222 ? 17.481 28.332 -5.008 1.00 61.59 222 VAL A O 1
ATOM 1821 N N . ILE A 1 223 ? 16.334 30.008 -5.970 1.00 59.78 223 ILE A N 1
ATOM 1822 C CA . ILE A 1 223 ? 17.545 30.672 -6.471 1.00 59.78 223 ILE A CA 1
ATOM 1823 C C . ILE A 1 223 ? 18.398 31.150 -5.299 1.00 59.78 223 ILE A C 1
ATOM 1825 O O . ILE A 1 223 ? 19.597 30.880 -5.291 1.00 59.78 223 ILE A O 1
ATOM 1829 N N . LEU A 1 224 ? 17.790 31.778 -4.281 1.00 57.91 224 LEU A N 1
ATOM 1830 C CA . LEU A 1 224 ? 18.521 32.149 -3.069 1.00 57.91 224 LEU A CA 1
ATOM 1831 C C . LEU A 1 224 ? 19.138 30.931 -2.383 1.00 57.91 224 LEU A C 1
ATOM 1833 O O . LEU A 1 224 ? 20.291 30.997 -1.990 1.00 57.91 224 LEU A O 1
ATOM 1837 N N . PHE A 1 225 ? 18.398 29.831 -2.247 1.00 59.31 225 PHE A N 1
ATOM 1838 C CA . PHE A 1 225 ? 18.864 28.609 -1.592 1.00 59.31 225 PHE A CA 1
ATOM 1839 C C . PHE A 1 225 ? 20.027 27.950 -2.353 1.00 59.31 225 PHE A C 1
ATOM 1841 O O . PHE A 1 225 ? 21.053 27.634 -1.751 1.00 59.31 225 PHE A O 1
ATOM 1848 N N . ILE A 1 226 ? 19.910 27.806 -3.678 1.00 62.25 226 ILE A N 1
ATOM 1849 C CA . ILE A 1 226 ? 20.968 27.273 -4.552 1.00 62.25 226 ILE A CA 1
ATOM 1850 C C . ILE A 1 226 ? 22.218 28.167 -4.484 1.00 62.25 226 ILE A C 1
ATOM 1852 O O . ILE A 1 226 ? 23.332 27.656 -4.351 1.00 62.25 226 ILE A O 1
ATOM 1856 N N . TYR A 1 227 ? 22.034 29.491 -4.528 1.00 59.25 227 TYR A N 1
ATOM 1857 C CA . TYR A 1 227 ? 23.114 30.479 -4.474 1.00 59.25 227 TYR A CA 1
ATOM 1858 C C . TYR A 1 227 ? 23.813 30.525 -3.103 1.00 59.25 227 TYR A C 1
ATOM 1860 O O . TYR A 1 227 ? 25.037 30.449 -3.042 1.00 59.25 227 TYR A O 1
ATOM 1868 N N . PHE A 1 228 ? 23.056 30.623 -2.001 1.00 53.62 228 PHE A N 1
ATOM 1869 C CA . PHE A 1 228 ? 23.602 30.823 -0.652 1.00 53.62 228 PHE A CA 1
ATOM 1870 C C . PHE A 1 228 ? 24.141 29.558 0.012 1.00 53.62 228 PHE A C 1
ATOM 1872 O O . PHE A 1 228 ? 25.081 29.683 0.791 1.00 53.62 228 PHE A O 1
ATOM 1879 N N . ILE A 1 229 ? 23.549 28.382 -0.231 1.00 53.22 229 ILE A N 1
ATOM 1880 C CA . ILE A 1 229 ? 23.863 27.168 0.547 1.00 53.22 229 ILE A CA 1
ATOM 1881 C C . ILE A 1 229 ? 24.680 26.153 -0.258 1.00 53.22 229 ILE A C 1
ATOM 1883 O O . ILE A 1 229 ? 25.551 25.505 0.306 1.00 53.22 229 ILE A O 1
ATOM 1887 N N . GLN A 1 230 ? 24.433 25.989 -1.562 1.00 56.06 230 GLN A N 1
ATOM 1888 C CA . GLN A 1 230 ? 25.090 24.927 -2.341 1.00 56.06 230 GLN A CA 1
ATOM 1889 C C . GLN A 1 230 ? 26.242 25.410 -3.227 1.00 56.06 230 GLN A C 1
ATOM 1891 O O . GLN A 1 230 ? 27.229 24.692 -3.355 1.00 56.06 230 GLN A O 1
ATOM 1896 N N . LEU A 1 231 ? 26.153 26.594 -3.840 1.00 59.03 231 LEU A N 1
ATOM 1897 C CA . LEU A 1 231 ? 27.178 27.089 -4.776 1.00 59.03 231 LEU A CA 1
ATOM 1898 C C . LEU A 1 231 ? 28.220 28.024 -4.141 1.00 59.03 231 LEU A C 1
ATOM 1900 O O . LEU A 1 231 ? 29.291 28.205 -4.714 1.00 59.03 231 LEU A O 1
ATOM 1904 N N . SER A 1 232 ? 27.930 28.614 -2.980 1.00 56.62 232 SER A N 1
ATOM 1905 C CA . SER A 1 232 ? 28.873 29.456 -2.226 1.00 56.62 232 SER A CA 1
ATOM 1906 C C . SER A 1 232 ? 30.009 28.637 -1.592 1.00 56.62 232 SER A C 1
ATOM 1908 O O . SER A 1 232 ? 31.150 29.092 -1.570 1.00 56.62 232 SER A O 1
ATOM 1910 N N . GLU A 1 233 ? 29.708 27.417 -1.131 1.00 53.53 233 GLU A N 1
ATOM 1911 C CA . GLU A 1 233 ? 30.663 26.497 -0.493 1.00 53.53 233 GLU A CA 1
ATOM 1912 C C . GLU A 1 233 ? 31.339 25.525 -1.478 1.00 53.53 233 GLU A C 1
ATOM 1914 O O . GLU A 1 233 ? 32.384 24.956 -1.162 1.00 53.53 233 GLU A O 1
ATOM 1919 N N . THR A 1 234 ? 30.788 25.323 -2.684 1.00 55.91 234 THR A N 1
ATOM 1920 C CA . THR A 1 234 ? 31.323 24.354 -3.657 1.00 55.91 234 THR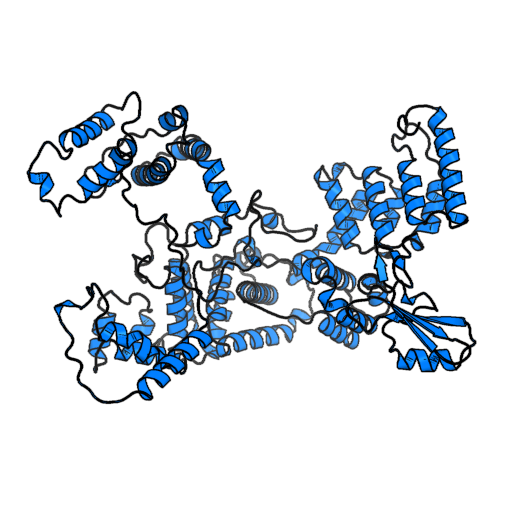 A CA 1
ATOM 1921 C C . THR A 1 234 ? 32.044 25.033 -4.830 1.00 55.91 234 THR A C 1
ATOM 1923 O O . THR A 1 234 ? 31.537 25.947 -5.470 1.00 55.91 234 THR A O 1
ATOM 1926 N N . VAL A 1 235 ? 33.252 24.561 -5.171 1.00 53.72 235 VAL A N 1
ATOM 1927 C CA . VAL A 1 235 ? 34.106 25.125 -6.249 1.00 53.72 235 VAL A CA 1
ATOM 1928 C C . VAL A 1 235 ? 33.614 24.742 -7.667 1.00 53.72 235 VAL A C 1
ATOM 1930 O O . VAL A 1 235 ? 34.182 25.149 -8.682 1.00 53.72 235 VAL A O 1
ATOM 1933 N N . TYR A 1 236 ? 32.536 23.962 -7.786 1.00 54.44 236 TYR A N 1
ATOM 1934 C CA . TYR A 1 236 ? 32.074 23.407 -9.061 1.00 54.44 236 TYR A CA 1
ATOM 1935 C C . TYR A 1 236 ? 31.272 24.421 -9.894 1.00 54.44 236 TYR A C 1
ATOM 1937 O O . TYR A 1 236 ? 30.085 24.633 -9.671 1.00 54.44 236 TYR A O 1
ATOM 1945 N N . ARG A 1 237 ? 31.909 25.001 -10.923 1.00 61.09 237 ARG A N 1
ATOM 1946 C CA . ARG A 1 237 ? 31.296 25.981 -11.854 1.00 61.09 237 ARG A CA 1
ATOM 1947 C C . ARG A 1 237 ? 30.994 25.451 -13.265 1.00 61.09 237 ARG A C 1
ATOM 1949 O O . ARG A 1 237 ? 30.570 26.219 -14.121 1.00 61.09 237 ARG A O 1
ATOM 1956 N N . LYS A 1 238 ? 31.210 24.155 -13.527 1.00 63.47 238 LYS A N 1
ATOM 1957 C CA . LYS A 1 238 ? 31.183 23.568 -14.885 1.00 63.47 238 LYS A CA 1
ATOM 1958 C C . LYS A 1 238 ? 29.794 23.543 -15.552 1.00 63.47 238 LYS A C 1
ATOM 1960 O O . LYS A 1 238 ? 29.743 23.475 -16.766 1.00 63.47 238 LYS A O 1
ATOM 1965 N N . GLY A 1 239 ? 28.703 23.591 -14.779 1.00 63.47 239 GLY A N 1
ATOM 1966 C CA . GLY A 1 239 ? 27.315 23.546 -15.278 1.00 63.47 239 GLY A CA 1
ATOM 1967 C C . GLY A 1 239 ? 26.529 24.853 -15.098 1.00 63.47 239 GLY A C 1
ATOM 1968 O O . GLY A 1 239 ? 25.303 24.834 -14.970 1.00 63.47 239 GLY A O 1
ATOM 1969 N N . ARG A 1 240 ? 27.235 25.982 -14.946 1.00 67.38 240 ARG A N 1
ATOM 1970 C CA . ARG A 1 240 ? 26.623 27.287 -14.636 1.00 67.38 240 ARG A CA 1
ATOM 1971 C C . ARG A 1 240 ? 25.738 27.793 -15.782 1.00 67.38 240 ARG A C 1
ATOM 1973 O O . ARG A 1 240 ? 24.731 28.451 -15.534 1.00 67.38 240 ARG A O 1
ATOM 1980 N N . ASP A 1 241 ? 26.106 27.461 -17.016 1.00 63.41 241 ASP A N 1
ATOM 1981 C CA . ASP A 1 241 ? 25.467 27.977 -18.224 1.00 63.41 241 ASP A CA 1
ATOM 1982 C C . ASP A 1 241 ? 24.136 27.241 -18.466 1.00 63.41 241 ASP A C 1
ATOM 1984 O O . ASP A 1 241 ? 23.118 27.851 -18.793 1.00 63.41 241 ASP A O 1
ATOM 1988 N N . GLU A 1 242 ? 24.087 25.938 -18.179 1.00 68.75 242 GLU A N 1
ATOM 1989 C CA . GLU A 1 242 ? 22.866 25.128 -18.167 1.00 68.75 242 GLU A CA 1
ATOM 1990 C C . GLU A 1 242 ? 21.901 25.565 -17.064 1.00 68.75 242 GLU A C 1
ATOM 1992 O O . GLU A 1 242 ? 20.690 25.624 -17.291 1.00 68.75 242 GLU A O 1
ATOM 1997 N N . LEU A 1 243 ? 22.423 25.894 -15.878 1.00 67.62 243 LEU A N 1
ATOM 1998 C CA . LEU A 1 243 ? 21.614 26.424 -14.782 1.00 67.62 243 LEU A CA 1
ATOM 1999 C C . LEU A 1 243 ? 20.997 27.777 -15.163 1.00 67.62 243 LEU A C 1
ATOM 2001 O O . LEU A 1 243 ? 19.798 27.981 -14.957 1.00 67.62 243 LEU A O 1
ATOM 2005 N N . MET A 1 244 ? 21.788 28.670 -15.766 1.00 67.81 244 MET A N 1
ATOM 2006 C CA . MET A 1 244 ? 21.308 29.969 -16.241 1.00 67.81 244 MET A CA 1
ATOM 2007 C C . MET A 1 244 ? 20.237 29.816 -17.323 1.00 67.81 244 MET A C 1
ATOM 2009 O O . MET A 1 244 ? 19.209 30.489 -17.278 1.00 67.81 244 MET A O 1
ATOM 2013 N N . TRP A 1 245 ? 20.422 28.877 -18.250 1.00 66.44 245 TRP A N 1
ATOM 2014 C CA . TRP A 1 245 ? 19.425 28.583 -19.275 1.00 66.44 245 TRP A CA 1
ATOM 2015 C C . TRP A 1 245 ? 18.082 28.134 -18.683 1.00 66.44 245 TRP A C 1
ATOM 2017 O O . TRP A 1 245 ? 17.031 28.587 -19.133 1.00 66.44 245 TRP A O 1
ATOM 2027 N N . VAL A 1 246 ? 18.087 27.281 -17.653 1.00 67.56 246 VAL A N 1
ATOM 2028 C CA . VAL A 1 246 ? 16.850 26.851 -16.970 1.00 67.56 246 VAL A CA 1
ATOM 2029 C C . VAL A 1 246 ? 16.164 28.029 -16.272 1.00 67.56 246 VAL A C 1
ATOM 2031 O O . VAL A 1 246 ? 14.945 28.185 -16.375 1.00 67.56 246 VAL A O 1
ATOM 2034 N N . ILE A 1 247 ? 16.941 28.879 -15.601 1.00 67.25 247 ILE A N 1
ATOM 2035 C CA . ILE A 1 247 ? 16.451 30.094 -14.940 1.00 67.25 247 ILE A CA 1
ATOM 2036 C C . ILE A 1 247 ? 15.837 31.062 -15.964 1.00 67.25 247 ILE A C 1
ATOM 2038 O O . ILE A 1 247 ? 14.752 31.599 -15.723 1.00 67.25 247 ILE A O 1
ATOM 2042 N N . LEU A 1 248 ? 16.473 31.233 -17.129 1.00 68.00 248 LEU A N 1
ATOM 2043 C CA . LEU A 1 248 ? 15.967 32.061 -18.223 1.00 68.00 248 LEU A CA 1
ATOM 2044 C C . LEU A 1 248 ? 14.580 31.624 -18.677 1.00 68.00 248 LEU A C 1
ATOM 2046 O O . LEU A 1 248 ? 13.714 32.475 -18.853 1.00 68.00 248 LEU A O 1
ATOM 2050 N N . GLN A 1 249 ? 14.356 30.319 -18.871 1.00 65.25 249 GLN A N 1
ATOM 2051 C CA . GLN A 1 249 ? 13.060 29.824 -19.346 1.00 65.25 249 GLN A CA 1
ATOM 2052 C C . GLN A 1 249 ? 11.920 30.243 -18.410 1.00 65.25 249 GLN A C 1
ATOM 2054 O O . GLN A 1 249 ? 10.842 30.598 -18.881 1.00 65.25 249 GLN A O 1
ATOM 2059 N N . TYR A 1 250 ? 12.170 30.268 -17.099 1.00 64.69 250 TYR A N 1
ATOM 2060 C CA . TYR A 1 250 ? 11.194 30.738 -16.121 1.00 64.69 250 TYR A CA 1
ATOM 2061 C C . TYR A 1 250 ? 11.010 32.261 -16.176 1.00 64.69 250 TYR A C 1
ATOM 2063 O O . TYR A 1 250 ? 9.884 32.741 -16.317 1.00 64.69 250 TYR A O 1
ATOM 2071 N N . VAL A 1 251 ? 12.104 33.030 -16.106 1.00 64.12 251 VAL A N 1
ATOM 2072 C CA . VAL A 1 251 ? 12.056 34.505 -16.136 1.00 64.12 251 VAL A CA 1
ATOM 2073 C C . VAL A 1 251 ? 11.380 34.997 -17.420 1.00 64.12 251 VAL A C 1
ATOM 2075 O O . VAL A 1 251 ? 10.540 35.888 -17.374 1.00 64.12 251 VAL A O 1
ATOM 2078 N N . ALA A 1 252 ? 11.650 34.351 -18.555 1.00 60.94 252 ALA A N 1
ATOM 2079 C CA . ALA A 1 252 ? 11.054 34.651 -19.854 1.00 60.94 252 ALA A CA 1
ATOM 2080 C C . ALA A 1 252 ? 9.546 34.397 -19.961 1.00 60.94 252 ALA A C 1
ATOM 2082 O O . ALA A 1 252 ? 8.929 34.850 -20.927 1.00 60.94 252 ALA A O 1
ATOM 2083 N N . VAL A 1 253 ? 8.956 33.644 -19.032 1.00 59.94 253 VAL A N 1
ATOM 2084 C CA . VAL A 1 253 ? 7.513 33.358 -18.987 1.00 59.94 253 VAL A CA 1
ATOM 2085 C C . VAL A 1 253 ? 6.822 34.164 -17.886 1.00 59.94 253 VAL A C 1
ATOM 2087 O O . VAL A 1 253 ? 5.668 34.552 -18.054 1.00 59.94 253 VAL A O 1
ATOM 2090 N N . TYR A 1 254 ? 7.515 34.449 -16.780 1.00 59.06 254 TYR A N 1
ATOM 2091 C CA . TYR A 1 254 ? 6.924 35.038 -15.574 1.00 59.06 254 TYR A CA 1
ATOM 2092 C C . TYR A 1 254 ? 7.455 36.430 -15.211 1.00 59.06 254 TYR A C 1
ATOM 2094 O O . TYR A 1 254 ? 7.227 36.868 -14.087 1.00 59.06 254 TYR A O 1
ATOM 2102 N N . ILE A 1 255 ? 8.127 37.137 -16.128 1.00 62.69 255 ILE A N 1
ATOM 2103 C CA . ILE A 1 255 ? 8.762 38.439 -15.848 1.00 62.69 255 ILE A CA 1
ATOM 2104 C C . ILE A 1 255 ? 7.826 39.460 -15.190 1.00 62.69 255 ILE A C 1
ATOM 2106 O O . ILE A 1 255 ? 8.238 40.130 -14.252 1.00 62.69 255 ILE A O 1
ATOM 2110 N N . ASP A 1 256 ? 6.550 39.496 -15.586 1.00 59.72 256 ASP A N 1
ATOM 2111 C CA . ASP A 1 256 ? 5.538 40.410 -15.029 1.00 59.72 256 ASP A CA 1
ATOM 2112 C C . ASP A 1 256 ? 5.251 40.167 -13.533 1.00 59.72 256 ASP A C 1
ATOM 2114 O O . ASP A 1 256 ? 4.557 40.952 -12.888 1.00 59.72 256 ASP A O 1
ATOM 2118 N N . ARG A 1 257 ? 5.737 39.050 -12.978 1.00 60.44 257 ARG A N 1
ATOM 2119 C CA . ARG A 1 257 ? 5.531 38.624 -11.587 1.00 60.44 257 ARG A CA 1
ATOM 2120 C C . ARG A 1 257 ? 6.820 38.569 -10.768 1.00 60.44 257 ARG A C 1
ATOM 2122 O O . ARG A 1 257 ? 6.740 38.230 -9.591 1.00 60.44 257 ARG A O 1
ATOM 2129 N N . VAL A 1 258 ? 7.979 38.855 -11.363 1.00 61.44 258 VAL A N 1
ATOM 2130 C CA . VAL A 1 258 ? 9.276 38.854 -10.669 1.00 61.44 258 VAL A CA 1
ATOM 2131 C C . VAL A 1 258 ? 9.647 40.290 -10.316 1.00 61.44 258 VAL A C 1
ATOM 2133 O O . VAL A 1 258 ? 9.598 41.176 -11.167 1.00 61.44 258 VAL A O 1
ATOM 2136 N N . SER A 1 259 ? 10.015 40.541 -9.060 1.00 62.84 259 SER A N 1
ATOM 2137 C CA . SER A 1 259 ? 10.420 41.884 -8.633 1.00 62.84 259 SER A CA 1
ATOM 2138 C C . SER A 1 259 ? 11.823 42.253 -9.138 1.00 62.84 259 SER A C 1
ATOM 2140 O O . SER A 1 259 ? 12.690 41.397 -9.330 1.00 62.84 259 SER A O 1
ATOM 2142 N N . ASN A 1 260 ? 12.087 43.553 -9.300 1.00 61.06 260 ASN A N 1
ATOM 2143 C CA . ASN A 1 260 ? 13.407 44.046 -9.714 1.00 61.06 260 ASN A CA 1
ATOM 2144 C C . ASN A 1 260 ? 14.525 43.654 -8.728 1.00 61.06 260 ASN A C 1
ATOM 2146 O O . ASN A 1 260 ? 15.652 43.399 -9.147 1.00 61.06 260 ASN A O 1
ATOM 2150 N N . GLU A 1 261 ? 14.227 43.568 -7.428 1.00 60.69 261 GLU A N 1
ATOM 2151 C CA . GLU A 1 261 ? 15.194 43.143 -6.407 1.00 60.69 261 GLU A CA 1
ATOM 2152 C C . GLU A 1 261 ? 15.575 41.665 -6.537 1.00 60.69 261 GLU A C 1
ATOM 2154 O O . GLU A 1 261 ? 16.738 41.305 -6.351 1.00 60.69 261 GLU A O 1
ATOM 2159 N N . GLU A 1 262 ? 14.615 40.805 -6.883 1.00 58.38 262 GLU A N 1
ATOM 2160 C CA . GLU A 1 262 ? 14.866 39.383 -7.126 1.00 58.38 262 GLU A CA 1
ATOM 2161 C C . GLU A 1 262 ? 15.728 39.194 -8.374 1.00 58.38 262 GLU A C 1
ATOM 2163 O O . GLU A 1 262 ? 16.682 38.423 -8.328 1.00 58.38 262 GLU A O 1
ATOM 2168 N N . MET A 1 263 ? 15.470 39.960 -9.440 1.00 57.72 263 MET A N 1
ATOM 2169 C CA . MET A 1 263 ? 16.235 39.922 -10.695 1.00 57.72 263 MET A CA 1
ATOM 2170 C C . MET A 1 263 ? 17.720 40.262 -10.515 1.00 57.72 263 MET A C 1
ATOM 2172 O O . MET A 1 263 ? 18.577 39.616 -11.120 1.00 57.72 263 MET A O 1
ATOM 2176 N N . VAL A 1 264 ? 18.049 41.233 -9.655 1.00 57.50 264 VAL A N 1
ATOM 2177 C CA . VAL A 1 264 ? 19.445 41.621 -9.370 1.00 57.50 264 VAL A CA 1
ATOM 2178 C C . VAL A 1 264 ? 20.233 40.471 -8.728 1.00 57.50 264 VAL A C 1
ATOM 2180 O O . VAL A 1 264 ? 21.426 40.314 -8.998 1.00 57.50 264 VAL A O 1
ATOM 2183 N N . ARG A 1 265 ? 19.576 39.615 -7.933 1.00 55.94 265 ARG A N 1
ATOM 2184 C CA . ARG A 1 265 ? 20.218 38.482 -7.238 1.00 55.94 265 ARG A CA 1
ATOM 2185 C C . ARG A 1 265 ? 20.523 37.284 -8.147 1.00 55.94 265 ARG A C 1
ATOM 2187 O O . ARG A 1 265 ? 21.255 36.393 -7.732 1.00 55.94 265 ARG A O 1
ATOM 2194 N N . VAL A 1 266 ? 19.993 37.253 -9.372 1.00 55.09 266 VAL A N 1
ATOM 2195 C CA . VAL A 1 266 ? 20.167 36.146 -10.339 1.00 55.09 266 VAL A CA 1
ATOM 2196 C C . VAL A 1 266 ? 21.367 36.372 -11.277 1.00 55.09 266 VAL A C 1
ATOM 2198 O O . VAL A 1 266 ? 21.572 35.633 -12.232 1.00 55.09 266 VAL A O 1
ATOM 2201 N N . THR A 1 267 ? 22.192 37.390 -11.039 1.00 51.97 267 THR A N 1
ATOM 2202 C CA . THR A 1 267 ? 23.252 37.794 -11.974 1.00 51.97 267 THR A CA 1
ATOM 2203 C C . THR A 1 267 ? 24.508 36.922 -11.866 1.00 51.97 267 THR A C 1
ATOM 2205 O O . THR A 1 267 ? 25.217 36.949 -10.865 1.00 51.97 267 THR A O 1
ATOM 2208 N N . TRP A 1 268 ? 24.815 36.159 -12.922 1.00 52.97 268 TRP A N 1
ATOM 2209 C CA . TRP A 1 268 ? 26.062 35.392 -13.046 1.00 52.97 268 TRP A CA 1
ATOM 2210 C C . TRP A 1 268 ? 26.838 35.825 -14.290 1.00 52.97 268 TRP A C 1
ATOM 2212 O O . TRP A 1 268 ? 26.254 36.041 -15.348 1.00 52.97 268 TRP A O 1
ATOM 2222 N N . SER A 1 269 ? 28.163 35.933 -14.169 1.00 46.91 269 SER A N 1
ATOM 2223 C CA . SER A 1 269 ? 29.062 36.292 -15.267 1.00 46.91 269 SER A CA 1
ATOM 2224 C C . SER A 1 269 ? 29.737 35.053 -15.877 1.00 46.91 269 SER A C 1
ATOM 2226 O O . SER A 1 269 ? 30.333 34.223 -15.182 1.00 46.91 269 SER A O 1
ATOM 2228 N N . GLY A 1 270 ? 29.667 34.929 -17.204 1.00 44.38 270 GLY A N 1
ATOM 2229 C CA . GLY A 1 270 ? 30.336 33.873 -17.964 1.00 44.38 270 GLY A CA 1
ATOM 2230 C C . GLY A 1 270 ? 30.235 34.104 -19.471 1.00 44.38 270 GLY A C 1
ATOM 2231 O O . GLY A 1 270 ? 29.197 34.536 -19.959 1.00 44.38 270 GLY A O 1
ATOM 2232 N N . ALA A 1 271 ? 31.324 33.849 -20.195 1.00 41.91 271 ALA A N 1
ATOM 2233 C CA . ALA A 1 271 ? 31.358 33.819 -21.653 1.00 41.91 271 ALA A CA 1
ATOM 2234 C C . ALA A 1 271 ? 31.865 32.440 -22.088 1.00 41.91 271 ALA A C 1
ATOM 2236 O O . ALA A 1 271 ? 32.841 31.953 -21.511 1.00 41.91 271 ALA A O 1
ATOM 2237 N N . ASP A 1 272 ? 31.209 31.839 -23.077 1.00 41.84 272 ASP A N 1
ATOM 2238 C CA . ASP A 1 272 ? 31.688 30.650 -23.784 1.00 41.84 272 ASP A CA 1
ATOM 2239 C C . ASP A 1 272 ? 31.779 30.952 -25.286 1.00 41.84 272 ASP A C 1
ATOM 2241 O O . ASP A 1 272 ? 31.124 31.865 -25.795 1.00 41.84 272 ASP A O 1
ATOM 2245 N N . THR A 1 273 ? 32.647 30.224 -25.976 1.00 41.16 273 THR A N 1
ATOM 2246 C CA . THR A 1 273 ? 33.083 30.513 -27.354 1.00 41.16 273 THR A CA 1
ATOM 2247 C C . THR A 1 273 ? 32.377 29.663 -28.416 1.00 41.16 273 THR A C 1
ATOM 2249 O O . THR A 1 273 ? 32.538 29.931 -29.605 1.00 41.16 273 THR A O 1
ATOM 2252 N N . ASP A 1 274 ? 31.569 28.673 -28.014 1.00 46.03 274 ASP A N 1
ATOM 2253 C CA . ASP A 1 274 ? 30.833 27.784 -28.926 1.00 46.03 274 ASP A CA 1
ATOM 2254 C C . ASP A 1 274 ? 29.506 28.423 -29.424 1.00 46.03 274 ASP A C 1
ATOM 2256 O O . ASP A 1 274 ? 28.621 28.720 -28.609 1.00 46.03 274 ASP A O 1
ATOM 2260 N N . PRO A 1 275 ? 29.304 28.592 -30.750 1.00 44.75 275 PRO A N 1
ATOM 2261 C CA . PRO A 1 275 ? 28.095 29.174 -31.346 1.00 44.75 275 PRO A CA 1
ATOM 2262 C C . PRO A 1 275 ? 26.774 28.472 -30.988 1.00 44.75 275 PRO A C 1
ATOM 2264 O O . PRO A 1 275 ? 25.729 29.122 -30.964 1.00 44.75 275 PRO A O 1
ATOM 2267 N N . LEU A 1 276 ? 26.777 27.162 -30.706 1.00 46.81 276 LEU A N 1
ATOM 2268 C CA . LEU A 1 276 ? 25.561 26.418 -30.328 1.00 46.81 276 LEU A CA 1
ATOM 2269 C C . LEU A 1 276 ? 25.219 26.573 -28.839 1.00 46.81 276 LEU A C 1
ATOM 2271 O O . LEU A 1 276 ? 24.051 26.467 -28.449 1.00 46.81 276 LEU A O 1
ATOM 2275 N N . LEU A 1 277 ? 26.228 26.843 -28.009 1.00 48.94 277 LEU A N 1
ATOM 2276 C CA . LEU A 1 277 ? 26.061 27.199 -26.599 1.00 48.94 277 LEU A CA 1
ATOM 2277 C C . LEU A 1 277 ? 25.744 28.689 -26.432 1.00 48.94 277 LEU A C 1
ATOM 2279 O O . LEU A 1 277 ? 25.103 29.058 -25.453 1.00 48.94 277 LEU A O 1
ATOM 2283 N N . PHE A 1 278 ? 26.073 29.520 -27.425 1.00 50.19 278 PHE A N 1
ATOM 2284 C CA . PHE A 1 278 ? 25.819 30.963 -27.462 1.00 50.19 278 PHE A CA 1
ATOM 2285 C C . PHE A 1 278 ? 24.352 31.352 -27.191 1.00 50.19 278 PHE A C 1
ATOM 2287 O O . PHE A 1 278 ? 24.076 32.330 -26.502 1.00 50.19 278 PHE A O 1
ATOM 2294 N N . VAL A 1 279 ? 23.391 30.539 -27.648 1.00 49.44 279 VAL A N 1
ATOM 2295 C CA . VAL A 1 279 ? 21.942 30.743 -27.413 1.00 49.44 279 VAL A CA 1
ATOM 2296 C C . VAL A 1 279 ? 21.567 30.663 -25.928 1.00 49.44 279 VAL A C 1
ATOM 2298 O O . VAL A 1 279 ? 20.541 31.205 -25.515 1.00 49.44 279 VAL A O 1
ATOM 2301 N N . ARG A 1 280 ? 22.389 29.979 -25.122 1.00 51.75 280 ARG A N 1
ATOM 2302 C CA . ARG A 1 280 ? 22.131 29.674 -23.709 1.00 51.75 280 ARG A CA 1
ATOM 2303 C C . ARG A 1 280 ? 22.539 30.805 -22.758 1.00 51.75 280 ARG A C 1
ATOM 2305 O O . ARG A 1 280 ? 22.144 30.778 -21.597 1.00 51.75 280 ARG A O 1
ATOM 2312 N N . PHE A 1 281 ? 23.273 31.806 -23.251 1.00 52.84 281 PHE A N 1
ATOM 2313 C CA . PHE A 1 281 ? 23.939 32.849 -22.458 1.00 52.84 281 PHE A CA 1
ATOM 2314 C C . PHE A 1 281 ? 23.120 34.111 -22.167 1.00 52.84 281 PHE A C 1
ATOM 2316 O O . PHE A 1 281 ? 23.682 35.132 -21.784 1.00 52.84 281 PHE A O 1
ATOM 2323 N N . LEU A 1 282 ? 21.798 34.096 -22.333 1.00 53.59 282 LEU A N 1
ATOM 2324 C CA . LEU A 1 282 ? 21.062 35.356 -22.454 1.00 53.59 282 LEU A CA 1
ATOM 2325 C C . LEU A 1 282 ? 19.919 35.539 -21.468 1.00 53.59 282 LEU A C 1
ATOM 2327 O O . LEU A 1 282 ? 18.785 35.222 -21.788 1.00 53.59 282 LEU A O 1
ATOM 2331 N N . VAL A 1 283 ? 20.189 36.164 -20.315 1.00 47.06 283 VAL A N 1
ATOM 2332 C CA . VAL A 1 283 ? 19.155 36.817 -19.482 1.00 47.06 283 VAL A CA 1
ATOM 2333 C C . VAL A 1 283 ? 19.685 38.127 -18.902 1.00 47.06 283 VAL A C 1
ATOM 2335 O O . VAL A 1 283 ? 20.849 38.200 -18.522 1.00 47.06 283 VAL A O 1
ATOM 2338 N N . PRO A 1 284 ? 18.808 39.107 -18.656 1.00 45.12 284 PRO A N 1
ATOM 2339 C CA . PRO A 1 284 ? 18.162 39.977 -19.620 1.00 45.12 284 PRO A CA 1
ATOM 2340 C C . PRO A 1 284 ? 18.894 41.329 -19.667 1.00 45.12 284 PRO A C 1
ATOM 2342 O O . PRO A 1 284 ? 19.457 41.791 -18.675 1.00 45.12 284 PRO A O 1
ATOM 2345 N N . ALA A 1 285 ? 18.784 42.039 -20.785 1.00 41.19 285 ALA A N 1
ATOM 2346 C CA . ALA A 1 285 ? 19.214 43.434 -20.934 1.00 41.19 285 ALA A CA 1
ATOM 2347 C C . ALA A 1 285 ? 18.418 44.442 -20.053 1.00 41.19 285 ALA A C 1
ATOM 2349 O O . ALA A 1 285 ? 18.301 45.611 -20.393 1.00 41.19 285 ALA A O 1
ATOM 2350 N N . ILE A 1 286 ? 17.845 43.990 -18.930 1.00 43.16 286 ILE A N 1
ATOM 2351 C CA . ILE A 1 286 ? 16.949 44.734 -18.029 1.00 43.16 286 ILE A CA 1
ATOM 2352 C C . ILE A 1 286 ? 17.664 45.106 -16.713 1.00 43.16 286 ILE A C 1
ATOM 2354 O O . ILE A 1 286 ? 17.123 45.826 -15.877 1.00 43.16 286 ILE A O 1
ATOM 2358 N N . LEU A 1 287 ? 18.905 44.655 -16.500 1.00 45.72 287 LEU A N 1
ATOM 2359 C CA . LEU A 1 287 ? 19.663 45.039 -15.310 1.00 45.72 287 LEU A CA 1
ATOM 2360 C C . LEU A 1 287 ? 20.101 46.508 -15.397 1.00 45.72 287 LEU A C 1
ATOM 2362 O O . LEU A 1 287 ? 20.707 46.899 -16.394 1.00 45.72 287 LEU A O 1
ATOM 2366 N N . PRO A 1 288 ? 19.890 47.314 -14.339 1.00 46.88 288 PRO A N 1
ATOM 2367 C CA . PRO A 1 288 ? 20.219 48.738 -14.356 1.00 46.88 288 PRO A CA 1
ATOM 2368 C C . PRO A 1 288 ? 21.723 49.020 -14.530 1.00 46.88 288 PRO A C 1
ATOM 2370 O O . PRO A 1 288 ? 22.081 50.128 -14.924 1.00 46.88 288 PRO A O 1
ATOM 2373 N N . LYS A 1 289 ? 22.606 48.038 -14.265 1.00 54.41 289 LYS A N 1
ATOM 2374 C CA . LYS A 1 289 ? 24.049 48.080 -14.576 1.00 54.41 289 LYS A CA 1
ATOM 2375 C C . LYS A 1 289 ? 24.585 46.675 -14.923 1.00 54.41 289 LYS A C 1
ATOM 2377 O O . LYS A 1 289 ? 24.723 45.860 -14.011 1.00 54.41 289 LYS A O 1
ATOM 2382 N N . PRO A 1 290 ? 24.900 46.372 -16.195 1.00 55.59 290 PRO A N 1
ATOM 2383 C CA . PRO A 1 290 ? 25.536 45.110 -16.575 1.00 55.59 290 PRO A CA 1
ATOM 2384 C C . PRO A 1 290 ? 27.017 45.072 -16.161 1.00 55.59 290 PRO A C 1
ATOM 2386 O O . PRO A 1 290 ? 27.681 46.109 -16.157 1.00 55.59 290 PRO A O 1
ATOM 2389 N N . SER A 1 291 ? 27.565 43.889 -15.852 1.00 56.47 291 SER A N 1
ATOM 2390 C CA . SER A 1 291 ? 29.017 43.712 -15.670 1.00 56.47 291 SER A CA 1
ATOM 2391 C C . SER A 1 291 ? 29.765 43.891 -16.995 1.00 56.47 291 SER A C 1
ATOM 2393 O O . SER A 1 291 ? 29.190 43.667 -18.055 1.00 56.47 291 SER A O 1
ATOM 2395 N N . GLU A 1 292 ? 31.060 44.226 -16.963 1.00 55.06 292 GLU A N 1
ATOM 2396 C CA . GLU A 1 292 ? 31.857 44.504 -18.177 1.00 55.06 292 GLU A CA 1
ATOM 2397 C C . GLU A 1 292 ? 31.833 43.346 -19.199 1.00 55.06 292 GLU A C 1
ATOM 2399 O O . GLU A 1 292 ? 31.709 43.559 -20.403 1.00 55.06 292 GLU A O 1
ATOM 2404 N N . SER A 1 293 ? 31.864 42.101 -18.715 1.00 55.66 293 SER A N 1
ATOM 2405 C CA . SER A 1 293 ? 31.743 40.893 -19.540 1.00 55.66 293 SER A CA 1
ATOM 2406 C C . SER A 1 293 ? 30.371 40.734 -20.207 1.00 55.66 293 SER A C 1
ATOM 2408 O O . SER A 1 293 ? 30.303 40.298 -21.353 1.00 55.66 293 SER A O 1
ATOM 2410 N N . LEU A 1 294 ? 29.292 41.112 -19.514 1.00 56.81 294 LEU A N 1
ATOM 2411 C CA . LEU A 1 294 ? 27.921 41.080 -20.033 1.00 56.81 294 LEU A CA 1
ATOM 2412 C C . LEU A 1 294 ? 27.692 42.238 -21.015 1.00 56.81 294 LEU A C 1
ATOM 2414 O O . LEU A 1 294 ? 26.981 42.094 -22.003 1.00 56.81 294 LEU A O 1
ATOM 2418 N N . TRP A 1 295 ? 28.341 43.379 -20.771 1.00 57.97 295 TRP A N 1
ATOM 2419 C CA . TRP A 1 295 ? 28.281 44.564 -21.625 1.00 57.97 295 TRP A CA 1
ATOM 2420 C C . TRP A 1 295 ? 28.801 44.274 -23.038 1.00 57.97 295 TRP A C 1
ATOM 2422 O O . TRP A 1 295 ? 28.150 44.637 -24.013 1.00 57.97 295 TRP A O 1
ATOM 2432 N N . ARG A 1 296 ? 29.908 43.525 -23.162 1.00 60.47 296 ARG A N 1
ATOM 2433 C CA . ARG A 1 296 ? 30.438 43.077 -24.467 1.00 60.47 296 ARG A CA 1
ATOM 2434 C C . ARG A 1 296 ? 29.465 42.161 -25.221 1.00 60.47 296 ARG A C 1
ATOM 2436 O O . ARG A 1 296 ? 29.395 42.212 -26.444 1.00 60.47 296 ARG A O 1
ATOM 2443 N N . GLN A 1 297 ? 28.695 41.342 -24.504 1.00 56.69 297 GLN A N 1
ATOM 2444 C CA . GLN A 1 297 ? 27.681 40.461 -25.097 1.00 56.69 297 GLN A CA 1
ATOM 2445 C C . GLN A 1 297 ? 26.434 41.240 -25.541 1.00 56.69 297 GLN A C 1
ATOM 2447 O O . GLN A 1 297 ? 25.898 40.983 -26.617 1.00 56.69 297 GLN A O 1
ATOM 2452 N N . ILE A 1 298 ? 25.994 42.217 -24.739 1.00 58.00 298 ILE A N 1
ATOM 2453 C CA . ILE A 1 298 ? 24.901 43.134 -25.095 1.00 58.00 298 ILE A CA 1
ATOM 2454 C C . ILE A 1 298 ? 25.271 43.928 -26.350 1.00 58.00 298 ILE A C 1
ATOM 2456 O O . ILE A 1 298 ? 24.463 44.008 -27.272 1.00 58.00 298 ILE A O 1
ATOM 2460 N N . GLN A 1 299 ? 26.498 44.447 -26.411 1.00 60.59 299 GLN A N 1
ATOM 2461 C CA . GLN A 1 299 ? 27.005 45.177 -27.568 1.00 60.59 299 GLN A CA 1
ATOM 2462 C C . GLN A 1 299 ? 27.006 44.302 -28.835 1.00 60.59 299 GLN A C 1
ATOM 2464 O O . GLN A 1 299 ? 26.458 44.715 -29.851 1.00 60.59 299 GLN A O 1
ATOM 2469 N N . PHE A 1 300 ? 27.498 43.058 -28.757 1.00 61.88 300 PHE A N 1
ATOM 2470 C CA . PHE A 1 300 ? 27.456 42.107 -29.879 1.00 61.88 300 PHE A CA 1
ATOM 2471 C C . PHE A 1 300 ? 26.032 41.867 -30.420 1.00 61.88 300 PHE A C 1
ATOM 2473 O O . PHE A 1 300 ? 25.836 41.725 -31.626 1.00 61.88 300 PHE A O 1
ATOM 2480 N N . LEU A 1 301 ? 25.024 41.815 -29.542 1.00 56.56 301 LEU A N 1
ATOM 2481 C CA . LEU A 1 301 ? 23.626 41.636 -29.950 1.00 56.56 301 LEU A CA 1
ATOM 2482 C C . LEU A 1 301 ? 23.018 42.906 -30.538 1.00 56.56 301 LEU A C 1
ATOM 2484 O O . LEU A 1 301 ? 22.263 42.812 -31.500 1.00 56.56 301 LEU A O 1
ATOM 2488 N N . GLN A 1 302 ? 23.338 44.069 -29.967 1.00 58.16 302 GLN A N 1
ATOM 2489 C CA . GLN A 1 302 ? 22.885 45.372 -30.459 1.00 58.16 302 GLN A CA 1
ATOM 2490 C C . GLN A 1 302 ? 23.479 45.707 -31.831 1.00 58.16 302 GLN A C 1
ATOM 2492 O O . GLN A 1 302 ? 22.798 46.309 -32.651 1.00 58.16 302 GLN A O 1
ATOM 2497 N N . GLU A 1 303 ? 24.715 45.283 -32.102 1.00 60.09 303 GLU A N 1
ATOM 2498 C CA . GLU A 1 303 ? 25.378 45.468 -33.399 1.00 60.09 303 GLU A CA 1
ATOM 2499 C C . GLU A 1 303 ? 24.776 44.583 -34.510 1.00 60.09 303 GLU A C 1
ATOM 2501 O O . GLU A 1 303 ? 24.872 44.930 -35.688 1.00 60.09 303 GLU A O 1
ATOM 2506 N N . ARG A 1 304 ? 24.129 43.462 -34.151 1.00 52.78 304 ARG A N 1
ATOM 2507 C CA . ARG A 1 304 ? 23.564 42.463 -35.083 1.00 52.78 304 ARG A CA 1
ATOM 2508 C C . ARG A 1 304 ? 22.030 42.400 -35.114 1.00 52.78 304 ARG A C 1
ATOM 2510 O O . ARG A 1 304 ? 21.469 41.410 -35.591 1.00 52.78 304 ARG A O 1
ATOM 2517 N N . THR A 1 305 ? 21.330 43.413 -34.603 1.00 50.69 305 THR A N 1
ATOM 2518 C CA . THR A 1 305 ? 19.875 43.536 -34.792 1.00 50.69 305 THR A CA 1
ATOM 2519 C C . THR A 1 305 ? 19.547 43.774 -36.271 1.00 50.69 305 THR A C 1
ATOM 2521 O O . THR A 1 305 ? 20.340 44.337 -37.014 1.00 50.69 305 THR A O 1
ATOM 2524 N N . ALA A 1 306 ? 18.383 43.291 -36.713 1.00 46.62 306 ALA A N 1
ATOM 2525 C CA . ALA A 1 306 ? 18.016 43.043 -38.115 1.00 46.62 306 ALA A CA 1
ATOM 2526 C C . ALA A 1 306 ? 18.070 44.240 -39.094 1.00 46.62 306 ALA A C 1
ATOM 2528 O O . ALA A 1 306 ? 17.845 44.042 -40.285 1.00 46.62 306 ALA A O 1
ATOM 2529 N N . ASP A 1 307 ? 18.386 45.446 -38.626 1.00 46.81 307 ASP A N 1
ATOM 2530 C CA . ASP A 1 307 ? 18.349 46.670 -39.426 1.00 46.81 307 ASP A CA 1
ATOM 2531 C C . ASP A 1 307 ? 19.720 47.080 -40.001 1.00 46.81 307 ASP A C 1
ATOM 2533 O O . ASP A 1 307 ? 19.783 48.011 -40.803 1.00 46.81 307 ASP A O 1
ATOM 2537 N N . SER A 1 308 ? 20.822 46.413 -39.625 1.00 49.09 308 SER A N 1
ATOM 2538 C CA . SER A 1 308 ? 22.184 46.871 -39.959 1.00 49.09 308 SER A CA 1
ATOM 2539 C C . SER A 1 308 ? 22.948 46.048 -41.007 1.00 49.09 308 SER A C 1
ATOM 2541 O O . SER A 1 308 ? 23.941 46.557 -41.525 1.00 49.09 308 SER A O 1
ATOM 2543 N N . ASP A 1 309 ? 22.524 44.827 -41.369 1.00 45.12 309 ASP A N 1
ATOM 2544 C CA . ASP A 1 309 ? 23.299 43.981 -42.296 1.00 45.12 309 ASP A CA 1
ATOM 2545 C C . ASP A 1 309 ? 22.412 43.155 -43.262 1.00 45.12 309 ASP A C 1
ATOM 2547 O O . ASP A 1 309 ? 21.724 42.222 -42.829 1.00 45.12 309 ASP A O 1
ATOM 2551 N N . PRO A 1 310 ? 22.427 43.437 -44.584 1.00 47.06 310 PRO A N 1
ATOM 2552 C CA . PRO A 1 310 ? 21.638 42.707 -45.583 1.00 47.06 310 PRO A CA 1
ATOM 2553 C C . PRO A 1 310 ? 22.019 41.221 -45.701 1.00 47.06 310 PRO A C 1
ATOM 2555 O O . PRO A 1 310 ? 21.251 40.435 -46.257 1.00 47.06 310 PRO A O 1
ATOM 2558 N N . ASN A 1 311 ? 23.154 40.794 -45.135 1.00 43.03 311 ASN A N 1
ATOM 2559 C CA . ASN A 1 311 ? 23.503 39.377 -45.056 1.00 43.03 311 ASN A CA 1
ATOM 2560 C C . ASN A 1 311 ? 22.657 38.604 -44.035 1.00 43.03 311 ASN A C 1
ATOM 2562 O O . ASN A 1 311 ? 22.492 37.402 -44.207 1.00 43.03 311 ASN A O 1
ATOM 2566 N N . ILE A 1 312 ? 22.074 39.253 -43.016 1.00 44.25 312 ILE A N 1
ATOM 2567 C CA . ILE A 1 312 ? 21.245 38.596 -41.981 1.00 44.25 312 ILE A CA 1
ATOM 2568 C C . ILE A 1 312 ? 19.851 38.215 -42.516 1.00 44.25 312 ILE A C 1
ATOM 2570 O O . ILE A 1 312 ? 19.237 37.275 -42.012 1.00 44.25 312 ILE A O 1
ATOM 2574 N N . GLN A 1 313 ? 19.379 38.857 -43.592 1.00 44.34 313 GLN A N 1
ATOM 2575 C CA . GLN A 1 313 ? 18.116 38.503 -44.256 1.00 44.34 313 GLN A CA 1
ATOM 2576 C C . GLN A 1 313 ? 18.135 37.118 -44.924 1.00 44.34 313 GLN A C 1
ATOM 2578 O O . GLN A 1 313 ? 17.068 36.558 -45.168 1.00 44.34 313 GLN A O 1
ATOM 2583 N N . ASN A 1 314 ? 19.314 36.551 -45.202 1.00 47.94 314 ASN A N 1
ATOM 2584 C CA . ASN A 1 314 ? 19.444 35.369 -46.060 1.00 47.94 314 ASN A CA 1
ATOM 2585 C C . ASN A 1 314 ? 19.886 34.075 -45.361 1.00 47.94 314 ASN A C 1
ATOM 2587 O O . ASN A 1 314 ? 20.152 33.089 -46.047 1.00 47.94 314 ASN A O 1
ATOM 2591 N N . VAL A 1 315 ? 19.980 34.018 -44.027 1.00 41.81 315 VAL A N 1
ATOM 2592 C CA . VAL A 1 315 ? 20.764 32.937 -43.404 1.00 41.81 315 VAL A CA 1
ATOM 2593 C C . VAL A 1 315 ? 19.941 31.881 -42.678 1.00 41.81 315 VAL A C 1
ATOM 2595 O O . VAL A 1 315 ? 19.622 32.003 -41.498 1.00 41.81 315 VAL A O 1
ATOM 2598 N N . ALA A 1 316 ? 19.744 30.761 -43.374 1.00 42.25 316 ALA A N 1
ATOM 2599 C CA . ALA A 1 316 ? 19.447 29.462 -42.775 1.00 42.25 316 ALA A CA 1
ATOM 2600 C C . ALA A 1 316 ? 20.589 28.937 -41.864 1.00 42.25 316 ALA A C 1
ATOM 2602 O O . ALA A 1 316 ? 20.346 28.062 -41.035 1.00 42.25 316 ALA A O 1
ATOM 2603 N N . ASP A 1 317 ? 21.800 29.508 -41.944 1.00 43.28 317 ASP A N 1
ATOM 2604 C CA . ASP A 1 317 ? 22.977 29.079 -41.164 1.00 43.28 317 ASP A CA 1
ATOM 2605 C C . ASP A 1 317 ? 23.179 29.838 -39.829 1.00 43.28 317 ASP A C 1
ATOM 2607 O O . ASP A 1 317 ? 23.986 29.422 -39.001 1.00 43.28 317 ASP A O 1
ATOM 2611 N N . HIS A 1 318 ? 22.418 30.908 -39.542 1.00 50.31 318 HIS A N 1
ATOM 2612 C CA . HIS A 1 318 ? 22.549 31.721 -38.313 1.00 50.31 318 HIS A CA 1
ATOM 2613 C C . HIS A 1 318 ? 21.417 31.464 -37.300 1.00 50.31 318 HIS A C 1
ATOM 2615 O O . HIS A 1 318 ? 21.091 32.326 -36.479 1.00 50.31 318 HIS A O 1
ATOM 2621 N N . ASN A 1 319 ? 20.837 30.257 -37.301 1.00 55.06 319 ASN A N 1
ATOM 2622 C CA . ASN A 1 319 ? 19.740 29.869 -36.400 1.00 55.06 319 ASN A CA 1
ATOM 2623 C C . ASN A 1 319 ? 20.057 30.111 -34.913 1.00 55.06 319 ASN A C 1
ATOM 2625 O O . ASN A 1 319 ? 19.163 30.457 -34.146 1.00 55.06 319 ASN A O 1
ATOM 2629 N N . ALA A 1 320 ? 21.322 29.977 -34.500 1.00 52.69 320 ALA A N 1
ATOM 2630 C CA . ALA A 1 320 ? 21.738 30.237 -33.124 1.00 52.69 320 ALA A CA 1
ATOM 2631 C C . ALA A 1 320 ? 21.732 31.735 -32.773 1.00 52.69 320 ALA A C 1
ATOM 2633 O O . ALA A 1 320 ? 21.231 32.114 -31.719 1.00 52.69 320 ALA A O 1
ATOM 2634 N N . VAL A 1 321 ? 22.224 32.604 -33.661 1.00 52.28 321 VAL A N 1
ATOM 2635 C CA . VAL A 1 321 ? 22.235 34.060 -33.431 1.00 52.28 321 VAL A CA 1
ATOM 2636 C C . VAL A 1 321 ? 20.811 34.614 -33.458 1.00 52.28 321 VAL A C 1
ATOM 2638 O O . VAL A 1 321 ? 20.443 35.373 -32.568 1.00 52.28 321 VAL A O 1
ATOM 2641 N N . LEU A 1 322 ? 19.969 34.162 -34.393 1.00 56.12 322 LEU A N 1
ATOM 2642 C CA . LEU A 1 322 ? 18.545 34.516 -34.423 1.00 56.12 322 LEU A CA 1
ATOM 2643 C C . LEU A 1 322 ? 17.798 34.011 -33.182 1.00 56.12 322 LEU A C 1
ATOM 2645 O O . LEU A 1 322 ? 17.018 34.761 -32.601 1.00 56.12 322 LEU A O 1
ATOM 2649 N N . ALA A 1 323 ? 18.058 32.782 -32.725 1.00 57.97 323 ALA A N 1
ATOM 2650 C CA . ALA A 1 323 ? 17.477 32.265 -31.485 1.00 57.97 323 ALA A CA 1
ATOM 2651 C C . ALA A 1 323 ? 17.966 33.038 -30.247 1.00 57.97 323 ALA A C 1
ATOM 2653 O O . ALA A 1 323 ? 17.181 33.303 -29.339 1.00 57.97 323 ALA A O 1
ATOM 2654 N N . ALA A 1 324 ? 19.241 33.434 -30.213 1.00 55.91 324 ALA A N 1
ATOM 2655 C CA . ALA A 1 324 ? 19.825 34.245 -29.149 1.00 55.91 324 ALA A CA 1
ATOM 2656 C C . ALA A 1 324 ? 19.181 35.642 -29.096 1.00 55.91 324 ALA A C 1
ATOM 2658 O O . ALA A 1 324 ? 18.717 36.066 -28.037 1.00 55.91 324 ALA A O 1
ATOM 2659 N N . VAL A 1 325 ? 19.063 36.312 -30.247 1.00 56.50 325 VAL A N 1
ATOM 2660 C CA . VAL A 1 325 ? 18.381 37.607 -30.398 1.00 56.50 325 VAL A CA 1
ATOM 2661 C C . VAL A 1 325 ? 16.897 37.489 -30.033 1.00 56.50 325 VAL A C 1
ATOM 2663 O O . VAL A 1 325 ? 16.388 38.317 -29.280 1.00 56.50 325 VAL A O 1
ATOM 2666 N N . ALA A 1 326 ? 16.210 36.432 -30.476 1.00 58.56 326 ALA A N 1
ATOM 2667 C CA . ALA A 1 326 ? 14.819 36.151 -30.121 1.00 58.56 326 ALA A CA 1
ATOM 2668 C C . ALA A 1 326 ? 14.620 35.959 -28.609 1.00 58.56 326 ALA A C 1
ATOM 2670 O O . ALA A 1 326 ? 13.688 36.524 -28.039 1.00 58.56 326 ALA A O 1
ATOM 2671 N N . ASN A 1 327 ? 15.501 35.204 -27.943 1.00 58.03 327 ASN A N 1
ATOM 2672 C CA . ASN A 1 327 ? 15.447 35.000 -26.493 1.00 58.03 327 ASN A CA 1
ATOM 2673 C C . ASN A 1 327 ? 15.740 36.295 -25.717 1.00 58.03 327 ASN A C 1
ATOM 2675 O O . ASN A 1 327 ? 15.099 36.551 -24.698 1.00 58.03 327 ASN A O 1
ATOM 2679 N N . ALA A 1 328 ? 16.664 37.124 -26.213 1.00 58.62 328 ALA A N 1
ATOM 2680 C CA . ALA A 1 328 ? 17.056 38.388 -25.591 1.00 58.62 328 ALA A CA 1
ATOM 2681 C C . ALA A 1 328 ? 15.997 39.494 -25.751 1.00 58.62 328 ALA A C 1
ATOM 2683 O O . ALA A 1 328 ? 15.709 40.225 -24.803 1.00 58.62 328 ALA A O 1
ATOM 2684 N N . LEU A 1 329 ? 15.396 39.608 -26.941 1.00 55.50 329 LEU A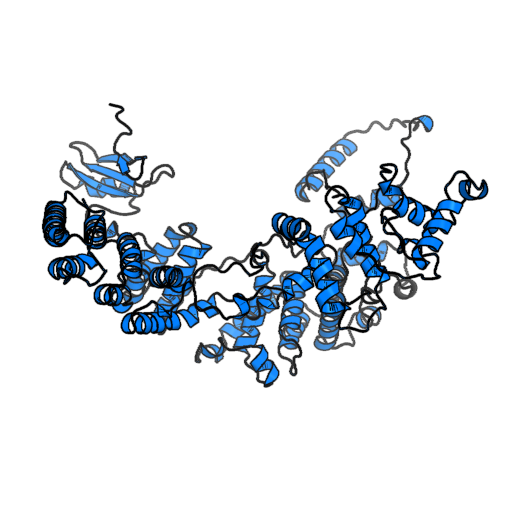 N 1
ATOM 2685 C CA . LEU A 1 329 ? 14.432 40.658 -27.295 1.00 55.50 329 LEU A CA 1
ATOM 2686 C C . LEU A 1 329 ? 12.971 40.280 -27.029 1.00 55.50 329 LEU A C 1
ATOM 2688 O O . LEU A 1 329 ? 12.096 41.140 -27.163 1.00 55.50 329 LEU A O 1
ATOM 2692 N N . LYS A 1 330 ? 12.691 39.039 -26.598 1.00 58.31 330 LYS A N 1
ATOM 2693 C CA . LYS A 1 330 ? 11.346 38.576 -26.202 1.00 58.31 330 LYS A CA 1
ATOM 2694 C C . LYS A 1 330 ? 10.630 39.568 -25.274 1.00 58.31 330 LYS A C 1
ATOM 2696 O O . LYS A 1 330 ? 9.418 39.747 -25.373 1.00 58.31 330 LYS A O 1
ATOM 2701 N N . PHE A 1 331 ? 11.396 40.246 -24.421 1.00 52.59 331 PHE A N 1
ATOM 2702 C CA . PHE A 1 331 ? 10.925 41.191 -23.411 1.00 52.59 331 PHE A CA 1
ATOM 2703 C C . PHE A 1 331 ? 10.611 42.602 -23.934 1.00 52.59 331 PHE A C 1
ATOM 2705 O O . PHE A 1 331 ? 9.755 43.270 -23.365 1.00 52.59 331 PHE A O 1
ATOM 2712 N N . HIS A 1 332 ? 11.265 43.058 -25.009 1.00 49.62 332 HIS A N 1
ATOM 2713 C CA . HIS A 1 332 ? 11.110 44.431 -25.514 1.00 49.62 332 HIS A CA 1
ATOM 2714 C C . HIS A 1 332 ? 9.900 44.610 -26.439 1.00 49.62 332 HIS A C 1
ATOM 2716 O O . HIS A 1 332 ? 9.310 45.687 -26.462 1.00 49.62 332 HIS A O 1
ATOM 2722 N N . TYR A 1 333 ? 9.505 43.567 -27.178 1.00 43.50 333 TYR A N 1
ATOM 2723 C CA . TYR A 1 333 ? 8.519 43.692 -28.262 1.00 43.50 333 TYR A CA 1
ATOM 2724 C C . TYR A 1 333 ? 7.300 42.762 -28.147 1.00 43.50 333 TYR A C 1
ATOM 2726 O O . TYR A 1 333 ? 6.527 42.666 -29.097 1.00 43.50 333 TYR A O 1
ATOM 2734 N N . LYS A 1 334 ? 7.101 42.055 -27.020 1.00 42.38 334 LYS A N 1
ATOM 2735 C CA . LYS A 1 334 ? 6.070 40.996 -26.897 1.00 42.38 334 LYS A CA 1
ATOM 2736 C C . LYS A 1 334 ? 6.100 40.015 -28.085 1.00 42.38 334 LYS A C 1
ATOM 2738 O O . LYS A 1 334 ? 5.058 39.583 -28.578 1.00 42.38 334 LYS A O 1
ATOM 2743 N N . LEU A 1 335 ? 7.294 39.666 -28.575 1.00 40.47 335 LEU A N 1
ATOM 2744 C CA . LEU A 1 335 ? 7.415 38.686 -29.652 1.00 40.47 335 LEU A CA 1
ATOM 2745 C C . LEU A 1 335 ? 6.948 37.317 -29.133 1.00 40.47 335 LEU A C 1
ATOM 2747 O O . LEU A 1 335 ? 7.601 36.695 -28.293 1.00 40.47 335 LEU A O 1
ATOM 2751 N N . HIS A 1 336 ? 5.816 36.834 -29.647 1.00 36.53 336 HIS A N 1
ATOM 2752 C CA . HIS A 1 336 ? 5.318 35.477 -29.419 1.00 36.53 336 HIS A CA 1
ATOM 2753 C C . HIS A 1 336 ? 6.148 34.468 -30.228 1.00 36.53 336 HIS A C 1
ATOM 2755 O O . HIS A 1 336 ? 5.673 33.886 -31.201 1.00 36.53 336 HIS A O 1
ATOM 2761 N N . ILE A 1 337 ? 7.407 34.254 -29.844 1.00 38.06 337 ILE A N 1
ATOM 2762 C CA . ILE A 1 337 ? 8.201 33.142 -30.375 1.00 38.06 337 ILE A CA 1
ATOM 2763 C C . ILE A 1 337 ? 7.965 31.926 -29.474 1.00 38.06 337 ILE A C 1
ATOM 2765 O O . ILE A 1 337 ? 8.317 31.900 -28.292 1.00 38.06 337 ILE A O 1
ATOM 2769 N N . TYR A 1 338 ? 7.285 30.937 -30.050 1.00 34.09 338 TYR A N 1
ATOM 2770 C CA . TYR A 1 338 ? 6.828 29.714 -29.403 1.00 34.09 338 TYR A CA 1
ATOM 2771 C C . TYR A 1 338 ? 8.005 28.767 -29.132 1.00 34.09 338 TYR A C 1
ATOM 2773 O O . TYR A 1 338 ? 8.436 28.022 -30.009 1.00 34.09 338 TYR A O 1
ATOM 2781 N N . VAL A 1 339 ? 8.515 28.756 -27.899 1.00 32.62 339 VAL A N 1
ATOM 2782 C CA . VAL A 1 339 ? 9.454 27.717 -27.453 1.00 32.62 339 VAL A CA 1
ATOM 2783 C C . VAL A 1 339 ? 8.656 26.449 -27.123 1.00 32.62 339 VAL A C 1
ATOM 2785 O O . VAL A 1 339 ? 7.872 26.390 -26.173 1.00 32.62 339 VAL A O 1
ATOM 2788 N N . PHE A 1 340 ? 8.834 25.437 -27.973 1.00 39.53 340 PHE A N 1
ATOM 2789 C CA . PHE A 1 340 ? 8.168 24.134 -27.953 1.00 39.53 340 PHE A CA 1
ATOM 2790 C C . PHE A 1 340 ? 8.571 23.294 -26.729 1.00 39.53 340 PHE A C 1
ATOM 2792 O O . PHE A 1 340 ? 9.428 22.427 -26.832 1.00 39.53 340 PHE A O 1
ATOM 2799 N N . THR A 1 341 ? 7.930 23.508 -25.577 1.00 31.98 341 THR A N 1
ATOM 2800 C CA . THR A 1 341 ? 7.789 22.465 -24.531 1.00 31.98 341 THR A CA 1
ATOM 2801 C C . THR A 1 341 ? 6.700 22.741 -23.485 1.00 31.98 341 THR A C 1
ATOM 2803 O O . THR A 1 341 ? 6.344 21.827 -22.741 1.00 31.98 341 THR A O 1
ATOM 2806 N N . GLU A 1 342 ? 6.152 23.958 -23.404 1.00 39.75 342 GLU A N 1
ATOM 2807 C CA . GLU A 1 342 ? 5.238 24.345 -22.309 1.00 39.75 342 GLU A CA 1
ATOM 2808 C C . GLU A 1 342 ? 3.765 24.510 -22.714 1.00 39.75 342 GLU A C 1
ATOM 2810 O O . GLU A 1 342 ? 2.915 24.708 -21.849 1.00 39.75 342 GLU A O 1
ATOM 2815 N N . TRP A 1 343 ? 3.418 24.357 -23.995 1.00 33.00 343 TRP A N 1
ATOM 2816 C CA . TRP A 1 343 ? 2.014 24.263 -24.398 1.00 33.00 343 TRP A CA 1
ATOM 2817 C C . TRP A 1 343 ? 1.559 22.806 -24.398 1.00 33.00 343 TRP A C 1
ATOM 2819 O O . TRP A 1 343 ? 2.067 21.970 -25.145 1.00 33.00 343 TRP A O 1
ATOM 2829 N N . PHE A 1 344 ? 0.596 22.517 -23.521 1.00 37.28 344 PHE A N 1
ATOM 2830 C CA . PHE A 1 344 ? -0.156 21.270 -23.488 1.00 37.28 344 PHE A CA 1
ATOM 2831 C C . PHE A 1 344 ? -0.720 20.983 -24.881 1.00 37.28 344 PHE A C 1
ATOM 2833 O O . PHE A 1 344 ? -1.658 21.644 -25.324 1.00 37.28 344 PHE A O 1
ATOM 2840 N N . PHE A 1 345 ? -0.189 19.965 -25.556 1.00 29.39 345 PHE A N 1
ATOM 2841 C CA . PHE A 1 345 ? -0.895 19.366 -26.677 1.00 29.39 345 PHE A CA 1
ATOM 2842 C C . PHE A 1 345 ? -2.068 18.578 -26.086 1.00 29.39 345 PHE A C 1
ATOM 2844 O O . PHE A 1 345 ? -1.927 17.428 -25.668 1.00 29.39 345 PHE A O 1
ATOM 2851 N N . PHE A 1 346 ? -3.227 19.225 -25.966 1.00 34.75 346 PHE A N 1
ATOM 2852 C CA . PHE A 1 346 ? -4.468 18.510 -25.716 1.00 34.75 346 PHE A CA 1
ATOM 2853 C C . PHE A 1 346 ? -4.694 17.558 -26.895 1.00 34.75 346 PHE A C 1
ATOM 2855 O O . PHE A 1 346 ? -4.879 17.997 -28.030 1.00 34.75 346 PHE A O 1
ATOM 2862 N N . LYS A 1 347 ? -4.740 16.247 -26.632 1.00 33.78 347 LYS A N 1
ATOM 2863 C CA . LYS A 1 347 ? -5.563 15.346 -27.448 1.00 33.78 347 LYS A CA 1
ATOM 2864 C C . LYS A 1 347 ? -7.003 15.842 -27.287 1.00 33.78 347 LYS A C 1
ATOM 2866 O O . LYS A 1 347 ? -7.692 15.479 -26.342 1.00 33.78 347 LYS A O 1
ATOM 2871 N N . GLN A 1 348 ? -7.424 16.744 -28.166 1.00 28.16 348 GLN A N 1
ATOM 2872 C CA . GLN A 1 348 ? -8.772 17.318 -28.189 1.00 28.16 348 GLN A CA 1
ATOM 2873 C C . GLN A 1 348 ? -9.813 16.362 -28.791 1.00 28.16 348 GLN A C 1
ATOM 2875 O O . GLN A 1 348 ? -10.982 16.714 -28.906 1.00 28.16 348 GLN A O 1
ATOM 2880 N N . PHE A 1 349 ? -9.408 15.143 -29.150 1.00 33.47 349 PHE A N 1
ATOM 2881 C CA . PHE A 1 349 ? -10.319 14.103 -29.598 1.00 33.47 349 PHE A CA 1
ATOM 2882 C C . PHE A 1 349 ? -10.572 13.127 -28.449 1.00 33.47 349 PHE A C 1
ATOM 2884 O O . PHE A 1 349 ? -9.596 12.661 -27.851 1.00 33.47 349 PHE A O 1
ATOM 2891 N N . PRO A 1 350 ? -11.841 12.802 -28.129 1.00 34.53 350 PRO A N 1
ATOM 2892 C CA . PRO A 1 350 ? -12.135 11.740 -27.179 1.00 34.53 350 PRO A CA 1
ATOM 2893 C C . PRO A 1 350 ? -11.417 10.474 -27.647 1.00 34.53 350 PRO A C 1
ATOM 2895 O O . PRO A 1 350 ? -11.515 10.097 -28.818 1.00 34.53 350 PRO A O 1
ATOM 2898 N N . GLU A 1 351 ? -10.644 9.857 -26.753 1.00 39.53 351 GLU A N 1
ATOM 2899 C CA . GLU A 1 351 ? -10.024 8.564 -27.018 1.00 39.53 351 GLU A CA 1
ATOM 2900 C C . GLU A 1 351 ? -11.150 7.546 -27.204 1.00 39.53 351 GLU A C 1
ATOM 2902 O O . GLU A 1 351 ? -11.692 7.015 -26.240 1.00 39.53 351 GLU A O 1
ATOM 2907 N N . LEU A 1 352 ? -11.544 7.320 -28.459 1.00 38.72 352 LEU A N 1
ATOM 2908 C CA . LEU A 1 352 ? -12.394 6.198 -28.827 1.00 38.72 352 LEU A CA 1
ATOM 2909 C C . LEU A 1 352 ? -11.680 4.938 -28.345 1.00 38.72 352 LEU A C 1
ATOM 2911 O O . LEU A 1 352 ? -10.520 4.697 -28.701 1.00 38.72 352 LEU A O 1
ATOM 2915 N N . SER A 1 353 ? -12.359 4.133 -27.537 1.00 38.91 353 SER A N 1
ATOM 2916 C CA . SER A 1 353 ? -11.859 2.808 -27.192 1.00 38.91 353 SER A CA 1
ATOM 2917 C C . SER A 1 353 ? -11.601 2.015 -28.478 1.00 38.91 353 SER A C 1
ATOM 2919 O O . SER A 1 353 ? -12.257 2.230 -29.499 1.00 38.91 353 SER A O 1
ATOM 2921 N N . TYR A 1 354 ? -10.660 1.066 -28.445 1.00 41.62 354 TYR A N 1
ATOM 2922 C CA . TYR A 1 354 ? -10.346 0.223 -29.609 1.00 41.62 354 TYR A CA 1
ATOM 2923 C C . TYR A 1 354 ? -11.612 -0.387 -30.241 1.00 41.62 354 TYR A C 1
ATOM 2925 O O . TYR A 1 354 ? -11.752 -0.428 -31.458 1.00 41.62 354 TYR A O 1
ATOM 2933 N N . ARG A 1 355 ? -12.587 -0.756 -29.399 1.00 40.84 355 ARG A N 1
ATOM 2934 C CA . ARG A 1 355 ? -13.902 -1.270 -29.803 1.00 40.84 355 ARG A CA 1
ATOM 2935 C C . ARG A 1 355 ? -14.746 -0.248 -30.568 1.00 40.84 355 ARG A C 1
ATOM 2937 O O . ARG A 1 355 ? -15.407 -0.610 -31.535 1.00 40.84 355 ARG A O 1
ATOM 2944 N N . GLU A 1 356 ? -14.737 1.012 -30.143 1.00 46.03 356 GLU A N 1
ATOM 2945 C CA . GLU A 1 356 ? -15.470 2.096 -30.805 1.00 46.03 356 GLU A CA 1
ATOM 2946 C C . GLU A 1 356 ? -14.794 2.514 -32.114 1.00 46.03 356 GLU A C 1
ATOM 2948 O O . GLU A 1 356 ? -15.484 2.759 -33.102 1.00 46.03 356 GLU A O 1
ATOM 2953 N N . MET A 1 357 ? -13.457 2.533 -32.157 1.00 45.50 357 MET A N 1
ATOM 2954 C CA . MET A 1 357 ? -12.692 2.794 -33.379 1.00 45.50 357 MET A CA 1
ATOM 2955 C C . MET A 1 357 ? -12.891 1.674 -34.412 1.00 45.50 357 MET A C 1
ATOM 2957 O O . MET A 1 357 ? -13.155 1.964 -35.577 1.00 45.50 357 MET A O 1
ATOM 2961 N N . GLU A 1 358 ? -12.849 0.407 -33.986 1.00 46.31 358 GLU A N 1
ATOM 2962 C CA . GLU A 1 358 ? -13.121 -0.750 -34.846 1.00 46.31 358 GLU A CA 1
ATOM 2963 C C . GLU A 1 358 ? -14.566 -0.740 -35.367 1.00 46.31 358 GLU A C 1
ATOM 2965 O O . GLU A 1 358 ? -14.795 -0.962 -36.554 1.00 46.31 358 GLU A O 1
ATOM 2970 N N . ALA A 1 359 ? -15.548 -0.431 -34.514 1.00 54.41 359 ALA A N 1
ATOM 2971 C CA . ALA A 1 359 ? -16.948 -0.322 -34.922 1.00 54.41 359 ALA A CA 1
ATOM 2972 C C . ALA A 1 359 ? -17.178 0.820 -35.925 1.00 54.41 359 ALA A C 1
ATOM 2974 O O . ALA A 1 359 ? -17.966 0.669 -36.861 1.00 54.41 359 ALA A O 1
ATOM 2975 N N . LYS A 1 360 ? -16.477 1.948 -35.753 1.00 52.06 360 LYS A N 1
ATOM 2976 C CA . LYS A 1 360 ? -16.556 3.099 -36.657 1.00 52.06 360 LYS A CA 1
ATOM 2977 C C . LYS A 1 360 ? -15.891 2.802 -38.005 1.00 52.06 360 LYS A C 1
ATOM 2979 O O . LYS A 1 360 ? -16.525 3.012 -39.032 1.00 52.06 360 LYS A O 1
ATOM 2984 N N . MET A 1 361 ? -14.700 2.195 -38.003 1.00 51.09 361 MET A N 1
ATOM 2985 C CA . MET A 1 361 ? -14.024 1.740 -39.226 1.00 51.09 361 MET A CA 1
ATOM 2986 C C . MET A 1 361 ? -14.810 0.649 -39.959 1.00 51.09 361 MET A C 1
ATOM 2988 O O . MET A 1 361 ? -14.909 0.696 -41.178 1.00 51.09 361 MET A O 1
ATOM 2992 N N . ARG A 1 362 ? -15.416 -0.316 -39.250 1.00 53.19 362 ARG A N 1
ATOM 2993 C CA . ARG A 1 362 ? -16.272 -1.342 -39.875 1.00 53.19 362 ARG A CA 1
ATOM 2994 C C . ARG A 1 362 ? -17.528 -0.737 -40.499 1.00 53.19 362 ARG A C 1
ATOM 2996 O O . ARG A 1 362 ? -17.924 -1.183 -41.570 1.00 53.19 362 ARG A O 1
ATOM 3003 N N . ARG A 1 363 ? -18.135 0.273 -39.863 1.00 54.28 363 ARG A N 1
ATOM 3004 C CA . ARG A 1 363 ? -19.257 1.029 -40.445 1.00 54.28 363 ARG A CA 1
ATOM 3005 C C . ARG A 1 363 ? -18.837 1.792 -41.696 1.00 54.28 363 ARG A C 1
ATOM 3007 O O . ARG A 1 363 ? -19.512 1.671 -42.707 1.00 54.28 363 ARG A O 1
ATOM 3014 N N . GLU A 1 364 ? -17.734 2.533 -41.645 1.00 53.25 364 GLU A N 1
ATOM 3015 C CA . GLU A 1 364 ? -17.238 3.303 -42.796 1.00 53.25 364 GLU A CA 1
ATOM 3016 C C . GLU A 1 364 ? -16.819 2.385 -43.957 1.00 53.25 364 GLU A C 1
ATOM 3018 O O . GLU A 1 364 ? -17.212 2.618 -45.095 1.00 53.25 364 GLU A O 1
ATOM 3023 N N . MET A 1 365 ? -16.159 1.261 -43.666 1.00 49.69 365 MET A N 1
ATOM 3024 C CA . MET A 1 365 ? -15.785 0.254 -44.666 1.00 49.69 365 MET A CA 1
ATOM 3025 C C . MET A 1 365 ? -17.006 -0.454 -45.282 1.00 49.69 365 MET A C 1
ATOM 3027 O O . MET A 1 365 ? -16.995 -0.777 -46.467 1.00 49.69 365 MET A O 1
ATOM 3031 N N . GLN A 1 366 ? -18.078 -0.687 -44.513 1.00 52.50 366 GLN A N 1
ATOM 3032 C CA . GLN A 1 366 ? -19.346 -1.207 -45.049 1.00 52.50 366 GLN A CA 1
ATOM 3033 C C . GLN A 1 366 ? -20.072 -0.186 -45.936 1.00 52.50 366 GLN A C 1
ATOM 3035 O O . GLN A 1 366 ? -20.708 -0.583 -46.911 1.00 52.50 366 GLN A O 1
ATOM 3040 N N . ILE A 1 367 ? -19.955 1.109 -45.629 1.00 52.06 367 ILE A N 1
ATOM 3041 C CA . ILE A 1 367 ? -20.516 2.196 -46.441 1.00 52.06 367 ILE A CA 1
ATOM 3042 C C . ILE A 1 367 ? -19.753 2.326 -47.774 1.00 52.06 367 ILE A C 1
ATOM 3044 O O . ILE A 1 367 ? -20.388 2.460 -48.817 1.00 52.06 367 ILE A O 1
ATOM 3048 N N . GLU A 1 368 ? -18.422 2.195 -47.772 1.00 50.09 368 GLU A N 1
ATOM 3049 C CA . GLU A 1 368 ? -17.603 2.214 -49.000 1.00 50.09 368 GLU A CA 1
ATOM 3050 C C . GLU A 1 368 ? -17.761 0.952 -49.864 1.00 50.09 368 GLU A C 1
ATOM 3052 O O . GLU A 1 368 ? -17.787 1.040 -51.089 1.00 50.09 368 GLU A O 1
ATOM 3057 N N . LEU A 1 369 ? -17.893 -0.235 -49.260 1.00 49.06 369 LEU A N 1
ATOM 3058 C CA . LEU A 1 369 ? -18.083 -1.483 -50.014 1.00 49.06 369 LEU A CA 1
ATOM 3059 C C . LEU A 1 369 ? -19.505 -1.636 -50.582 1.00 49.06 369 LEU A C 1
ATOM 3061 O O . LEU A 1 369 ? -19.685 -2.369 -51.554 1.00 49.06 369 LEU A O 1
ATOM 3065 N N . GLY A 1 370 ? -20.500 -0.956 -50.000 1.00 43.66 370 GLY A N 1
ATOM 3066 C CA . GLY A 1 370 ? -21.889 -0.945 -50.474 1.00 43.66 370 GLY A CA 1
ATOM 3067 C C . GLY A 1 370 ? -22.175 0.057 -51.600 1.00 43.66 370 GLY A C 1
ATOM 3068 O O . GLY A 1 370 ? -23.198 -0.063 -52.270 1.00 43.66 370 GLY A O 1
ATOM 3069 N N . MET A 1 371 ? -21.278 1.017 -51.839 1.00 42.59 371 MET A N 1
ATOM 3070 C CA . MET A 1 371 ? -21.409 2.041 -52.877 1.00 42.59 371 MET A CA 1
ATOM 3071 C C . MET A 1 371 ? -20.385 1.792 -53.991 1.00 42.59 371 MET A C 1
ATOM 3073 O O . MET A 1 371 ? -19.258 2.276 -53.945 1.00 42.59 371 MET A O 1
ATOM 3077 N N . ARG A 1 372 ? -20.784 1.068 -55.040 1.00 43.91 372 ARG A N 1
ATOM 3078 C CA . ARG A 1 372 ? -20.188 1.268 -56.371 1.00 43.91 372 ARG A CA 1
ATOM 3079 C C . ARG A 1 372 ? -21.292 1.579 -57.370 1.00 43.91 372 ARG A C 1
ATOM 3081 O O . ARG A 1 372 ? -22.164 0.746 -57.601 1.00 43.91 372 ARG A O 1
ATOM 3088 N N . PRO A 1 373 ? -21.177 2.737 -58.022 1.00 41.00 373 PRO A N 1
ATOM 3089 C CA . PRO A 1 373 ? -20.891 2.730 -59.447 1.00 41.00 373 PRO A CA 1
ATOM 3090 C C . PRO A 1 373 ? -19.436 3.136 -59.676 1.00 41.00 373 PRO A C 1
ATOM 3092 O O . PRO A 1 373 ? -18.913 4.045 -59.036 1.00 41.00 373 PRO A O 1
ATOM 3095 N N . ILE A 1 374 ? -18.770 2.429 -60.584 1.00 48.31 374 ILE A N 1
ATOM 3096 C CA . ILE A 1 374 ? -17.454 2.799 -61.101 1.00 48.31 374 ILE A CA 1
ATOM 3097 C C . ILE A 1 374 ? -17.684 3.969 -62.062 1.00 48.31 374 ILE A C 1
ATOM 3099 O O . ILE A 1 374 ? -17.894 3.758 -63.250 1.00 48.31 374 ILE A O 1
ATOM 3103 N N . GLU A 1 375 ? -17.666 5.195 -61.551 1.00 41.22 375 GLU A N 1
ATOM 3104 C CA . GLU A 1 375 ? -17.431 6.379 -62.373 1.00 41.22 375 GLU A CA 1
ATOM 3105 C C . GLU A 1 375 ? -16.086 6.975 -61.959 1.00 41.22 375 GLU A C 1
ATOM 3107 O O . GLU A 1 375 ? -15.854 7.318 -60.799 1.00 41.22 375 GLU A O 1
ATOM 3112 N N . GLN A 1 376 ? -15.153 7.006 -62.911 1.00 49.41 376 GLN A N 1
ATOM 3113 C CA . GLN A 1 376 ? -13.832 7.595 -62.738 1.00 49.41 376 GLN A CA 1
ATOM 3114 C C . GLN A 1 376 ? -13.984 9.103 -62.521 1.00 49.41 376 GLN A C 1
ATOM 3116 O O . GLN A 1 376 ? -14.087 9.867 -63.477 1.00 49.41 376 GLN A O 1
ATOM 3121 N N . SER A 1 377 ? -13.970 9.551 -61.266 1.00 44.91 377 SER A N 1
ATOM 3122 C CA . SER A 1 377 ? -13.813 10.970 -60.968 1.00 44.91 377 SER A CA 1
ATOM 3123 C C . SER A 1 377 ? -12.360 11.364 -61.237 1.00 44.91 377 SER A C 1
ATOM 3125 O O . SER A 1 377 ? -11.460 11.032 -60.461 1.00 44.91 377 SER A O 1
ATOM 3127 N N . THR A 1 378 ? -12.122 12.057 -62.348 1.00 52.53 378 THR A N 1
ATOM 3128 C CA . THR A 1 378 ? -10.879 12.791 -62.601 1.00 52.53 378 THR A CA 1
ATOM 3129 C C . THR A 1 378 ? -10.602 13.718 -61.418 1.00 52.53 378 THR A C 1
ATOM 3131 O O . THR A 1 378 ? -11.347 14.668 -61.182 1.00 52.53 378 THR A O 1
ATOM 3134 N N . VAL A 1 379 ? -9.557 13.422 -60.641 1.00 51.22 379 VAL A N 1
ATOM 3135 C CA . VAL A 1 379 ? -9.111 14.276 -59.533 1.00 51.22 379 VAL A CA 1
ATOM 3136 C C . VAL A 1 379 ? -8.655 15.604 -60.131 1.00 51.22 379 VAL A C 1
ATOM 3138 O O . VAL A 1 379 ? -7.667 15.630 -60.859 1.00 51.22 379 VAL A O 1
ATOM 3141 N N . ASN A 1 380 ? -9.377 16.694 -59.860 1.00 52.16 380 ASN A N 1
ATOM 3142 C CA . ASN A 1 380 ? -8.967 18.032 -60.278 1.00 52.16 380 ASN A CA 1
ATOM 3143 C C . ASN A 1 380 ? -7.700 18.433 -59.486 1.00 52.16 380 ASN A C 1
ATOM 3145 O O . ASN A 1 380 ? -7.801 18.602 -58.266 1.00 52.16 380 ASN A O 1
ATOM 3149 N N . PRO A 1 381 ? -6.522 18.577 -60.127 1.00 54.22 381 PRO A N 1
ATOM 3150 C CA . PRO A 1 381 ? -5.267 18.883 -59.435 1.00 54.22 381 PRO A CA 1
ATOM 3151 C C . PRO A 1 381 ? -5.307 20.217 -58.682 1.00 54.22 381 PRO A C 1
ATOM 3153 O O . PRO A 1 381 ? -4.598 20.383 -57.693 1.00 54.22 381 PRO A O 1
ATOM 3156 N N . GLU A 1 382 ? -6.159 21.149 -59.119 1.00 56.97 382 GLU A N 1
ATOM 3157 C CA . GLU A 1 382 ? -6.270 22.497 -58.552 1.00 56.97 382 GLU A CA 1
ATOM 3158 C C . GLU A 1 382 ? -7.082 22.554 -57.246 1.00 56.97 382 GLU A C 1
ATOM 3160 O O . GLU A 1 382 ? -6.993 23.529 -56.507 1.00 56.97 382 GLU A O 1
ATOM 3165 N N . LEU A 1 383 ? -7.850 21.504 -56.927 1.00 57.28 383 LEU A N 1
ATOM 3166 C CA . LEU A 1 383 ? -8.678 21.417 -55.711 1.00 57.28 383 LEU A CA 1
ATOM 3167 C C . LEU A 1 383 ? -8.048 20.551 -54.612 1.00 57.28 383 LEU A C 1
ATOM 3169 O O . LEU A 1 383 ? -8.663 20.301 -53.572 1.00 57.28 383 LEU A O 1
ATOM 3173 N N . HIS A 1 384 ? -6.833 20.055 -54.834 1.00 53.81 384 HIS A N 1
ATOM 3174 C CA . HIS A 1 384 ? -6.182 19.162 -53.895 1.00 53.81 384 HIS A CA 1
ATOM 3175 C C . HIS A 1 384 ? -5.577 19.950 -52.722 1.00 53.81 384 HIS A C 1
ATOM 3177 O O . HIS A 1 384 ? -4.660 20.752 -52.895 1.00 53.81 384 HIS A O 1
ATOM 3183 N N . MET A 1 385 ? -6.075 19.697 -51.506 1.00 59.56 385 MET A N 1
ATOM 3184 C CA . MET A 1 385 ? -5.509 20.271 -50.280 1.00 59.56 385 MET A CA 1
ATOM 3185 C C . MET A 1 385 ? -4.016 19.919 -50.164 1.00 59.56 385 MET A C 1
ATOM 3187 O O . MET A 1 385 ? -3.624 18.797 -50.499 1.00 59.56 385 MET A O 1
ATOM 3191 N N . PRO A 1 386 ? -3.161 20.831 -49.671 1.00 63.88 386 PRO A N 1
ATOM 3192 C CA . PRO A 1 386 ? -1.728 20.582 -49.607 1.00 63.88 386 PRO A CA 1
ATOM 3193 C C . PRO A 1 386 ? -1.416 19.379 -48.702 1.00 63.88 386 PRO A C 1
ATOM 3195 O O . PRO A 1 386 ? -1.700 19.379 -47.503 1.00 63.88 386 PRO A O 1
ATOM 3198 N N . ILE A 1 387 ? -0.821 18.335 -49.289 1.00 63.06 387 ILE A N 1
ATOM 3199 C CA . ILE A 1 387 ? -0.285 17.188 -48.550 1.00 63.06 387 ILE A CA 1
ATOM 3200 C C . ILE A 1 387 ? 1.157 17.514 -48.177 1.00 63.06 387 ILE A C 1
ATOM 3202 O O . ILE A 1 387 ? 2.062 17.407 -48.998 1.00 63.06 387 ILE A O 1
ATOM 3206 N N . TYR A 1 388 ? 1.360 17.896 -46.919 1.00 63.94 388 TYR A N 1
ATOM 3207 C CA . TYR A 1 388 ? 2.695 18.104 -46.354 1.00 63.94 388 TYR A CA 1
ATOM 3208 C C . TYR A 1 388 ? 3.342 16.785 -45.888 1.00 63.94 388 TYR A C 1
ATOM 3210 O O . TYR A 1 388 ? 4.555 16.638 -45.970 1.00 63.94 388 TYR A O 1
ATOM 3218 N N . TYR A 1 389 ? 2.528 15.820 -45.431 1.00 50.19 389 TYR A N 1
ATOM 3219 C CA . TYR A 1 389 ? 2.925 14.488 -44.940 1.00 50.19 389 TYR A CA 1
ATOM 3220 C C . TYR A 1 389 ? 1.794 13.468 -45.196 1.00 50.19 389 TYR A C 1
ATOM 3222 O O . TYR A 1 389 ? 0.637 13.868 -45.359 1.00 50.19 389 TYR A O 1
ATOM 3230 N N . GLY A 1 390 ? 2.074 12.157 -45.192 1.00 53.22 390 GLY A N 1
ATOM 3231 C CA . GLY A 1 390 ? 1.046 11.119 -45.342 1.00 53.22 390 GLY A CA 1
ATOM 3232 C C . GLY A 1 390 ? 0.875 10.643 -46.780 1.00 53.22 390 GLY A C 1
ATOM 3233 O O . GLY A 1 390 ? -0.168 10.891 -47.394 1.00 53.22 390 GLY A O 1
ATOM 3234 N N . ASN A 1 391 ? 1.875 9.938 -47.308 1.00 67.44 391 ASN A N 1
ATOM 3235 C CA . ASN A 1 391 ? 1.754 9.239 -48.593 1.00 67.44 391 ASN A CA 1
ATOM 3236 C C . ASN A 1 391 ? 0.890 7.964 -48.463 1.00 67.44 391 ASN A C 1
ATOM 3238 O O . ASN A 1 391 ? 0.491 7.563 -47.366 1.00 67.44 391 ASN A O 1
ATOM 3242 N N . ILE A 1 392 ? 0.588 7.305 -49.586 1.00 62.62 392 ILE A N 1
ATOM 3243 C CA . ILE A 1 392 ? -0.262 6.105 -49.588 1.00 62.62 392 ILE A CA 1
ATOM 3244 C C . ILE A 1 392 ? 0.285 4.988 -48.682 1.00 62.62 392 ILE A C 1
ATOM 3246 O O . ILE A 1 392 ? -0.488 4.320 -48.000 1.00 62.62 392 ILE A O 1
ATOM 3250 N N . MET A 1 393 ? 1.611 4.834 -48.591 1.00 56.72 393 MET A N 1
ATOM 3251 C CA . MET A 1 393 ? 2.241 3.834 -47.726 1.00 56.72 393 MET A CA 1
ATOM 3252 C C . MET A 1 393 ? 2.018 4.157 -46.246 1.00 56.72 393 MET A C 1
ATOM 3254 O O . MET A 1 393 ? 1.631 3.277 -45.481 1.00 56.72 393 MET A O 1
ATOM 3258 N N . GLU A 1 394 ? 2.183 5.418 -45.842 1.00 50.75 394 GLU A N 1
ATOM 3259 C CA . GLU A 1 394 ? 1.947 5.873 -44.465 1.00 50.75 394 GLU A CA 1
ATOM 3260 C C . GLU A 1 394 ? 0.477 5.742 -44.050 1.00 50.75 394 GLU A C 1
ATOM 3262 O O . GLU A 1 394 ? 0.187 5.402 -42.902 1.00 50.75 394 GLU A O 1
ATOM 3267 N N . ARG A 1 395 ? -0.451 5.933 -44.994 1.00 53.84 395 ARG A N 1
ATOM 3268 C CA . ARG A 1 395 ? -1.898 5.780 -44.769 1.00 53.84 395 ARG A CA 1
ATOM 3269 C C . ARG A 1 395 ? -2.355 4.319 -44.717 1.00 53.84 395 ARG A C 1
ATOM 3271 O O . ARG A 1 395 ? -3.315 4.013 -44.014 1.00 53.84 395 ARG A O 1
ATOM 3278 N N . ILE A 1 396 ? -1.661 3.408 -45.401 1.00 56.69 396 ILE A N 1
ATOM 3279 C CA . ILE A 1 396 ? -1.935 1.961 -45.345 1.00 56.69 396 ILE A CA 1
ATOM 3280 C C . ILE A 1 396 ? -1.422 1.336 -44.037 1.00 56.69 396 ILE A C 1
ATOM 3282 O O . ILE A 1 396 ? -1.999 0.357 -43.560 1.00 56.69 396 ILE A O 1
ATOM 3286 N N . LEU A 1 397 ? -0.366 1.883 -43.423 1.00 47.72 397 LEU A N 1
ATOM 3287 C CA . LEU A 1 397 ? 0.243 1.318 -42.208 1.00 47.72 397 LEU A CA 1
ATOM 3288 C C . LEU A 1 397 ? -0.755 1.088 -41.044 1.00 47.72 397 LEU A C 1
ATOM 3290 O O . LEU A 1 397 ? -0.731 -0.009 -40.476 1.00 47.72 397 LEU A O 1
ATOM 3294 N N . PRO A 1 398 ? -1.655 2.032 -40.693 1.00 44.47 398 PRO A N 1
ATOM 3295 C CA . PRO A 1 398 ? -2.701 1.798 -39.693 1.00 44.47 398 PRO A CA 1
ATOM 3296 C C . PRO A 1 398 ? -3.704 0.698 -40.081 1.00 44.47 398 PRO A C 1
ATOM 3298 O O . PRO A 1 398 ? -4.125 -0.078 -39.228 1.00 44.47 398 PRO A O 1
ATOM 3301 N N . VAL A 1 399 ? -4.055 0.582 -41.366 1.00 46.50 399 VAL A N 1
ATOM 3302 C CA . VAL A 1 399 ? -5.029 -0.407 -41.872 1.00 46.50 399 VAL A CA 1
ATOM 3303 C C . VAL A 1 399 ? -4.431 -1.818 -41.888 1.00 46.50 399 VAL A C 1
ATOM 3305 O O . VAL A 1 399 ? -5.083 -2.785 -41.491 1.00 46.50 399 VAL A O 1
ATOM 3308 N N . ARG A 1 400 ? -3.154 -1.943 -42.267 1.00 38.50 400 ARG A N 1
ATOM 3309 C CA . ARG A 1 400 ? -2.418 -3.216 -42.249 1.00 38.50 400 ARG A CA 1
ATOM 3310 C C . ARG A 1 400 ? -2.207 -3.738 -40.823 1.00 38.50 400 ARG A C 1
ATOM 3312 O O . ARG A 1 400 ? -2.236 -4.948 -40.619 1.00 38.50 400 ARG A O 1
ATOM 3319 N N . ASN A 1 401 ? -2.064 -2.846 -39.838 1.00 36.69 401 ASN A N 1
ATOM 3320 C CA . ASN A 1 401 ? -2.046 -3.218 -38.419 1.00 36.69 401 ASN A CA 1
ATOM 3321 C C . ASN A 1 401 ? -3.374 -3.852 -37.960 1.00 36.69 401 ASN A C 1
ATOM 3323 O O . ASN A 1 401 ? -3.331 -4.803 -37.186 1.00 36.69 401 ASN A O 1
ATOM 3327 N N . ASN A 1 402 ? -4.525 -3.391 -38.469 1.00 32.53 402 ASN A N 1
ATOM 3328 C CA . ASN A 1 402 ? -5.849 -3.924 -38.110 1.00 32.53 402 ASN A CA 1
ATOM 3329 C C . ASN A 1 402 ? -6.158 -5.297 -38.738 1.00 32.53 402 ASN A C 1
ATOM 3331 O O . ASN A 1 402 ? -6.887 -6.092 -38.149 1.00 32.53 402 ASN A O 1
ATOM 3335 N N . GLN A 1 403 ? -5.600 -5.614 -39.912 1.00 30.25 403 GLN A N 1
ATOM 3336 C CA . GLN A 1 403 ? -5.752 -6.943 -40.531 1.00 30.25 403 GLN A CA 1
ATOM 3337 C C . GLN A 1 403 ? -4.865 -8.022 -39.879 1.00 30.25 403 GLN A C 1
ATOM 3339 O O . GLN A 1 403 ? -5.142 -9.210 -40.022 1.00 30.25 403 GLN A O 1
ATOM 3344 N N . ILE A 1 404 ? -3.820 -7.628 -39.140 1.00 33.44 404 ILE A N 1
ATOM 3345 C CA . ILE A 1 404 ? -2.861 -8.521 -38.457 1.00 33.44 404 ILE A CA 1
ATOM 3346 C C . ILE A 1 404 ? -3.117 -8.487 -36.936 1.00 33.44 404 ILE A C 1
ATOM 3348 O O . ILE A 1 404 ? -2.208 -8.475 -36.108 1.00 33.44 404 ILE A O 1
ATOM 3352 N N . CYS A 1 405 ? -4.386 -8.447 -36.533 1.00 30.11 405 CYS A N 1
ATOM 3353 C CA . CYS A 1 405 ? -4.779 -8.503 -35.130 1.00 30.11 405 CYS A CA 1
ATOM 3354 C C . CYS A 1 405 ? -5.012 -9.939 -34.659 1.00 30.11 405 CYS A C 1
ATOM 3356 O O . CYS A 1 405 ? -6.132 -10.274 -34.308 1.00 30.11 405 CYS A O 1
ATOM 3358 N N . PHE A 1 406 ? -3.963 -10.766 -34.572 1.00 31.69 406 PHE A N 1
ATOM 3359 C CA . PHE A 1 406 ? -3.986 -11.942 -33.693 1.00 31.69 406 PHE A CA 1
ATOM 3360 C C . PHE A 1 406 ? -2.605 -12.228 -33.075 1.00 31.69 406 PHE A C 1
ATOM 3362 O O . PHE A 1 406 ? -1.666 -12.635 -33.741 1.00 31.69 406 PHE A O 1
ATOM 3369 N N . THR A 1 407 ? -2.520 -12.095 -31.748 1.00 28.56 407 THR A N 1
ATOM 3370 C CA . THR A 1 407 ? -1.441 -12.538 -30.833 1.00 28.56 407 THR A CA 1
ATOM 3371 C C . THR A 1 407 ? -0.064 -11.819 -30.882 1.00 28.56 407 THR A C 1
ATOM 3373 O O . THR A 1 407 ? 0.455 -11.510 -31.956 1.00 28.56 407 THR A O 1
ATOM 3376 N N . PRO A 1 408 ? 0.583 -11.583 -29.711 1.00 32.97 408 PRO A N 1
ATOM 3377 C CA . PRO A 1 408 ? 1.909 -10.946 -29.581 1.00 32.97 408 PRO A CA 1
ATOM 3378 C C . PRO A 1 408 ? 3.028 -11.465 -30.514 1.00 32.97 408 PRO A C 1
ATOM 3380 O O . PRO A 1 408 ? 3.791 -10.634 -31.013 1.00 32.97 408 PRO A O 1
ATOM 3383 N N . PRO A 1 409 ? 3.114 -12.770 -30.852 1.00 30.95 409 PRO A N 1
ATOM 3384 C CA . PRO A 1 409 ? 4.134 -13.284 -31.772 1.00 30.95 409 PRO A CA 1
ATOM 3385 C C . PRO A 1 409 ? 4.006 -12.744 -33.209 1.00 30.95 409 PRO A C 1
ATOM 3387 O O . PRO A 1 409 ? 4.977 -12.733 -33.965 1.00 30.95 409 PRO A O 1
ATOM 3390 N N . GLN A 1 410 ? 2.824 -12.271 -33.623 1.00 32.31 410 GLN A N 1
ATOM 3391 C CA . GLN A 1 410 ? 2.597 -11.792 -34.992 1.00 32.31 410 GLN A CA 1
ATOM 3392 C C . GLN A 1 410 ? 2.989 -10.320 -35.194 1.00 32.31 410 GLN A C 1
ATOM 3394 O O . GLN A 1 410 ? 3.385 -9.953 -36.303 1.00 32.31 410 GLN A O 1
ATOM 3399 N N . LYS A 1 411 ? 3.024 -9.505 -34.123 1.00 35.09 411 LYS A N 1
ATOM 3400 C CA . LYS A 1 411 ? 3.649 -8.166 -34.156 1.00 35.09 411 LYS A CA 1
ATOM 3401 C C . LYS A 1 411 ? 5.130 -8.261 -34.538 1.00 35.09 411 LYS A C 1
ATOM 3403 O O . LYS A 1 411 ? 5.608 -7.466 -35.342 1.00 35.09 411 LYS A O 1
ATOM 3408 N N . PHE A 1 412 ? 5.829 -9.285 -34.048 1.00 37.66 412 PHE A N 1
ATOM 3409 C CA . PHE A 1 412 ? 7.229 -9.564 -34.382 1.00 37.66 412 PHE A CA 1
ATOM 3410 C C . PHE A 1 412 ? 7.419 -9.916 -35.872 1.00 37.66 412 PHE A C 1
ATOM 3412 O O . PHE A 1 412 ? 8.293 -9.372 -36.548 1.00 37.66 412 PHE A O 1
ATOM 3419 N N . ARG A 1 413 ? 6.527 -10.744 -36.439 1.00 35.25 413 ARG A N 1
ATOM 3420 C CA . ARG A 1 413 ? 6.509 -11.067 -37.883 1.00 35.25 413 ARG A CA 1
ATOM 3421 C C . ARG A 1 413 ? 6.211 -9.853 -38.774 1.00 35.25 413 ARG A C 1
ATOM 3423 O O . ARG A 1 413 ? 6.666 -9.811 -39.916 1.00 35.25 413 ARG A O 1
ATOM 3430 N N . TYR A 1 414 ? 5.468 -8.873 -38.265 1.00 37.69 414 TYR A N 1
ATOM 3431 C CA . TYR A 1 414 ? 5.145 -7.636 -38.972 1.00 37.69 414 TYR A CA 1
ATOM 3432 C C . TYR A 1 414 ? 6.331 -6.661 -39.038 1.00 37.69 414 TYR A C 1
ATOM 3434 O O . TYR A 1 414 ? 6.632 -6.168 -40.124 1.00 37.69 414 TYR A O 1
ATOM 3442 N N . TYR A 1 415 ? 7.077 -6.456 -37.943 1.00 37.69 415 TYR A N 1
ATOM 3443 C CA . TYR A 1 415 ? 8.324 -5.672 -37.989 1.00 37.69 415 TYR A CA 1
ATOM 3444 C C . TYR A 1 415 ? 9.378 -6.323 -38.899 1.00 37.69 415 TYR A C 1
ATOM 3446 O O . TYR A 1 415 ? 10.027 -5.616 -39.666 1.00 37.69 415 TYR A O 1
ATOM 3454 N N . ARG A 1 416 ? 9.457 -7.663 -38.924 1.00 35.22 416 ARG A N 1
ATOM 3455 C CA . ARG A 1 416 ? 10.311 -8.429 -39.855 1.00 35.22 416 ARG A CA 1
ATOM 3456 C C . ARG A 1 416 ? 9.981 -8.180 -41.338 1.00 35.22 416 ARG A C 1
ATOM 3458 O O . ARG A 1 416 ? 10.878 -8.206 -42.167 1.00 35.22 416 ARG A O 1
ATOM 3465 N N . ARG A 1 417 ? 8.713 -7.919 -41.684 1.00 35.72 417 ARG A N 1
ATOM 3466 C CA . ARG A 1 417 ? 8.269 -7.638 -43.069 1.00 35.72 417 ARG A CA 1
ATOM 3467 C C . ARG A 1 417 ? 8.228 -6.148 -43.431 1.00 35.72 417 ARG A C 1
ATOM 3469 O O . ARG A 1 417 ? 8.237 -5.828 -44.613 1.00 35.72 417 ARG A O 1
ATOM 3476 N N . LYS A 1 418 ? 8.173 -5.236 -42.452 1.00 36.84 418 LYS A N 1
ATOM 3477 C CA . LYS A 1 418 ? 8.058 -3.778 -42.665 1.00 36.84 418 LYS A CA 1
ATOM 3478 C C . LYS A 1 418 ? 9.326 -3.136 -43.257 1.00 36.84 418 LYS A C 1
ATOM 3480 O O . LYS A 1 418 ? 9.223 -2.053 -43.818 1.00 36.84 418 LYS A O 1
ATOM 3485 N N . PHE A 1 419 ? 10.481 -3.801 -43.170 1.00 36.94 419 PHE A N 1
ATOM 3486 C CA . PHE A 1 419 ? 11.772 -3.261 -43.623 1.00 36.94 419 PHE A CA 1
ATOM 3487 C C . PHE A 1 419 ? 12.394 -3.978 -44.836 1.00 36.94 419 PHE A C 1
ATOM 3489 O O . PHE A 1 419 ? 13.476 -3.590 -45.246 1.00 36.94 419 PHE A O 1
ATOM 3496 N N . GLY A 1 420 ? 11.705 -4.954 -45.444 1.00 32.84 420 GLY A N 1
ATOM 3497 C CA . GLY A 1 420 ? 12.062 -5.496 -46.765 1.00 32.84 420 GLY A CA 1
ATOM 3498 C C . GLY A 1 420 ? 13.440 -6.160 -46.875 1.00 32.84 420 GLY A C 1
ATOM 3499 O O . GLY A 1 420 ? 14.248 -5.728 -47.687 1.00 32.84 420 GLY A O 1
ATOM 3500 N N . TYR A 1 421 ? 13.693 -7.230 -46.114 1.00 36.75 421 TYR A N 1
ATOM 3501 C CA . TYR A 1 421 ? 14.896 -8.053 -46.274 1.00 36.75 421 TYR A CA 1
ATOM 3502 C C . TYR A 1 421 ? 14.522 -9.536 -46.284 1.00 36.75 421 TYR A C 1
ATOM 3504 O O . TYR A 1 421 ? 14.123 -10.093 -45.260 1.00 36.75 421 TYR A O 1
ATOM 3512 N N . ASP A 1 422 ? 14.630 -10.165 -47.454 1.00 34.19 422 ASP A N 1
ATOM 3513 C CA . ASP A 1 422 ? 14.327 -11.588 -47.653 1.00 34.19 422 ASP A CA 1
ATOM 3514 C C . ASP A 1 422 ? 15.464 -12.515 -47.170 1.00 34.19 422 ASP A C 1
ATOM 3516 O O . ASP A 1 422 ? 15.250 -13.715 -47.014 1.00 34.19 422 ASP A O 1
ATOM 3520 N N . ASN A 1 423 ? 16.638 -11.965 -46.826 1.00 33.03 423 ASN A N 1
ATOM 3521 C CA . ASN A 1 423 ? 17.783 -12.703 -46.287 1.00 33.03 423 ASN A CA 1
ATOM 3522 C C . ASN A 1 423 ? 18.122 -12.290 -44.843 1.00 33.03 423 ASN A C 1
ATOM 3524 O O . ASN A 1 423 ? 18.202 -11.106 -44.509 1.00 33.03 423 ASN A O 1
ATOM 3528 N N . LEU A 1 424 ? 18.380 -13.290 -43.987 1.00 37.12 424 LEU A N 1
ATOM 3529 C CA . LEU A 1 424 ? 18.773 -13.131 -42.575 1.00 37.12 424 LEU A CA 1
ATOM 3530 C C . LEU A 1 424 ? 20.023 -12.237 -42.411 1.00 37.12 424 LEU A C 1
ATOM 3532 O O . LEU A 1 424 ? 20.125 -11.490 -41.444 1.00 37.12 424 LEU A O 1
ATOM 3536 N N . SER A 1 425 ? 20.921 -12.253 -43.401 1.00 34.12 425 SER A N 1
ATOM 3537 C CA . SER A 1 425 ? 22.165 -11.475 -43.442 1.00 34.12 425 SER A CA 1
ATOM 3538 C C . SER A 1 425 ? 21.957 -9.961 -43.566 1.00 34.12 425 SER A C 1
ATOM 3540 O O . SER A 1 425 ? 22.743 -9.185 -43.025 1.00 34.12 425 SER A O 1
ATOM 3542 N N . ASP A 1 426 ? 20.897 -9.518 -44.249 1.00 33.81 426 ASP A N 1
ATOM 3543 C CA . ASP A 1 426 ? 20.604 -8.087 -44.407 1.00 33.81 426 ASP A CA 1
ATOM 3544 C C . ASP A 1 426 ? 19.816 -7.536 -43.212 1.00 33.81 426 ASP A C 1
ATOM 3546 O O . ASP A 1 426 ? 20.000 -6.385 -42.820 1.00 33.81 426 ASP A O 1
ATOM 3550 N N . PHE A 1 427 ? 19.026 -8.388 -42.550 1.00 36.91 427 PHE A N 1
ATOM 3551 C CA . PHE A 1 427 ? 18.427 -8.094 -41.247 1.00 36.91 427 PHE A CA 1
ATOM 3552 C C . PHE A 1 427 ? 19.500 -7.967 -40.149 1.00 36.91 427 PHE A C 1
ATOM 3554 O O . PHE A 1 427 ? 19.439 -7.044 -39.341 1.00 36.91 427 PHE A O 1
ATOM 3561 N N . GLU A 1 428 ? 20.536 -8.812 -40.165 1.00 36.69 428 GLU A N 1
ATOM 3562 C CA . GLU A 1 428 ? 21.719 -8.663 -39.303 1.00 36.69 428 GLU A CA 1
ATOM 3563 C C . GLU A 1 428 ? 22.519 -7.383 -39.603 1.00 36.69 428 GLU A C 1
ATOM 3565 O O . GLU A 1 428 ? 23.000 -6.733 -38.673 1.00 36.69 428 GLU A O 1
ATOM 3570 N N . LYS A 1 429 ? 22.631 -6.970 -40.874 1.00 35.53 429 LYS A N 1
ATOM 3571 C CA . LYS A 1 429 ? 23.236 -5.680 -41.265 1.00 35.53 429 LYS A CA 1
ATOM 3572 C C . LYS A 1 429 ? 22.409 -4.480 -40.786 1.00 35.53 429 LYS A C 1
ATOM 3574 O O . LYS A 1 429 ? 22.965 -3.543 -40.224 1.00 35.53 429 LYS A O 1
ATOM 3579 N N . PHE A 1 430 ? 21.087 -4.540 -40.922 1.00 36.84 430 PHE A N 1
ATOM 3580 C CA . PHE A 1 430 ? 20.152 -3.504 -40.467 1.00 36.84 430 PHE A CA 1
ATOM 3581 C C . PHE A 1 430 ? 20.064 -3.400 -38.930 1.00 36.84 430 PHE A C 1
ATOM 3583 O O . PHE A 1 430 ? 19.871 -2.311 -38.390 1.00 36.84 430 PHE A O 1
ATOM 3590 N N . LEU A 1 431 ? 20.259 -4.513 -38.209 1.00 39.62 431 LEU A N 1
ATOM 3591 C CA . LEU A 1 431 ? 20.428 -4.533 -36.749 1.00 39.62 431 LEU A CA 1
ATOM 3592 C C . LEU A 1 431 ? 21.793 -3.971 -36.304 1.00 39.62 431 LEU A C 1
ATOM 3594 O O . LEU A 1 431 ? 21.876 -3.377 -35.228 1.00 39.62 431 LEU A O 1
ATOM 3598 N N . ARG A 1 432 ? 22.847 -4.114 -37.122 1.00 37.22 432 ARG A N 1
ATOM 3599 C CA . ARG A 1 432 ? 24.184 -3.534 -36.872 1.00 37.22 432 ARG A CA 1
ATOM 3600 C C . ARG A 1 432 ? 24.254 -2.026 -37.139 1.00 37.22 432 ARG A C 1
ATOM 3602 O O . ARG A 1 432 ? 25.033 -1.346 -36.472 1.00 37.22 432 ARG A O 1
ATOM 3609 N N . ASP A 1 433 ? 23.414 -1.487 -38.023 1.00 40.50 433 ASP A N 1
ATOM 3610 C CA . ASP A 1 433 ? 23.330 -0.053 -38.345 1.00 40.50 433 ASP A CA 1
ATOM 3611 C C . ASP A 1 433 ? 22.603 0.765 -37.254 1.00 40.50 433 ASP A C 1
ATOM 3613 O O . ASP A 1 433 ? 21.587 1.405 -37.509 1.00 40.50 433 ASP A O 1
ATOM 3617 N N . GLY A 1 434 ? 23.106 0.743 -36.012 1.00 39.09 434 GLY A N 1
ATOM 3618 C CA . GLY A 1 434 ? 22.952 1.772 -34.960 1.00 39.09 434 GLY A CA 1
ATOM 3619 C C . GLY A 1 434 ? 21.548 2.224 -34.505 1.00 39.09 434 GLY A C 1
ATOM 3620 O O . GLY A 1 434 ? 21.446 2.992 -33.548 1.00 39.09 434 GLY A O 1
ATOM 3621 N N . LYS A 1 435 ? 20.463 1.783 -35.152 1.00 40.59 435 LYS A N 1
ATOM 3622 C CA . LYS A 1 435 ? 19.089 2.291 -34.983 1.00 40.59 435 LYS A CA 1
ATOM 3623 C C . LYS A 1 435 ? 18.206 1.386 -34.119 1.00 40.59 435 LYS A C 1
ATOM 3625 O O . LYS A 1 435 ? 17.187 1.857 -33.623 1.00 40.59 435 LYS A O 1
ATOM 3630 N N . TYR A 1 436 ? 18.619 0.139 -33.865 1.00 46.88 436 TYR A N 1
ATOM 3631 C CA . TYR A 1 436 ? 17.957 -0.800 -32.943 1.00 46.88 436 TYR A CA 1
ATOM 3632 C C . TYR A 1 436 ? 18.874 -1.235 -31.803 1.00 46.88 436 TYR A C 1
ATOM 3634 O O . TYR A 1 436 ? 19.038 -2.414 -31.509 1.00 46.88 436 TYR A O 1
ATOM 3642 N N . ALA A 1 437 ? 19.413 -0.255 -31.087 1.00 56.28 437 ALA A N 1
ATOM 3643 C CA . ALA A 1 437 ? 20.170 -0.500 -29.868 1.00 56.28 437 ALA A CA 1
ATOM 3644 C C . ALA A 1 437 ? 19.296 -1.130 -28.742 1.00 56.28 437 ALA A C 1
ATOM 3646 O O . ALA A 1 437 ? 19.812 -1.611 -27.742 1.00 56.28 437 ALA A O 1
ATOM 3647 N N . LEU A 1 438 ? 17.971 -1.206 -28.934 1.00 65.19 438 LEU A N 1
ATOM 3648 C CA . LEU A 1 438 ? 16.966 -1.677 -27.973 1.00 65.19 438 LEU A CA 1
ATOM 3649 C C . LEU A 1 438 ? 17.021 -3.167 -27.625 1.00 65.19 438 LEU A C 1
ATOM 3651 O O . LEU A 1 438 ? 16.533 -3.515 -26.550 1.00 65.19 438 LEU A O 1
ATOM 3655 N N . LEU A 1 439 ? 17.629 -4.009 -28.466 1.00 79.19 439 LEU A N 1
ATOM 3656 C CA . LEU A 1 439 ? 17.787 -5.443 -28.202 1.00 79.19 439 LEU A CA 1
ATOM 3657 C C . LEU A 1 439 ? 19.137 -5.755 -27.541 1.00 79.19 439 LEU A C 1
ATOM 3659 O O . LEU A 1 439 ? 20.107 -4.998 -27.676 1.00 79.19 439 LEU A O 1
ATOM 3663 N N . THR A 1 440 ? 19.213 -6.851 -26.795 1.00 83.44 440 THR A N 1
ATOM 3664 C CA . THR A 1 440 ? 20.470 -7.340 -26.220 1.00 83.44 440 THR A CA 1
ATOM 3665 C C . THR A 1 440 ? 21.384 -7.964 -27.280 1.00 83.44 440 THR A C 1
ATOM 3667 O O . THR A 1 440 ? 20.902 -8.551 -28.251 1.00 83.44 440 THR A O 1
ATOM 3670 N N . PRO A 1 441 ? 22.718 -7.874 -27.103 1.00 84.12 441 PRO A N 1
ATOM 3671 C CA . PRO A 1 441 ? 23.662 -8.534 -27.999 1.00 84.12 441 PRO A CA 1
ATOM 3672 C C . PRO A 1 441 ? 23.443 -10.045 -28.085 1.00 84.12 441 PRO A C 1
ATOM 3674 O O . PRO A 1 441 ? 23.518 -10.587 -29.181 1.00 84.12 441 PRO A O 1
ATOM 3677 N N . SER A 1 442 ? 23.120 -10.698 -26.960 1.00 82.69 442 SER A N 1
ATOM 3678 C CA . SER A 1 442 ? 22.807 -12.129 -26.936 1.00 82.69 442 SER A CA 1
ATOM 3679 C C . SER A 1 442 ? 21.555 -12.430 -27.761 1.00 82.69 442 SER A C 1
ATOM 3681 O O . SER A 1 442 ? 21.606 -13.247 -28.669 1.00 82.69 442 SER A O 1
ATOM 3683 N N . PHE A 1 443 ? 20.459 -11.685 -27.584 1.00 83.31 443 PHE A N 1
ATOM 3684 C CA . PHE A 1 443 ? 19.262 -11.885 -28.408 1.00 83.31 443 PHE A CA 1
ATOM 3685 C C . PHE A 1 443 ? 19.552 -11.792 -29.912 1.00 83.31 443 PHE A C 1
ATOM 3687 O O . PHE A 1 443 ? 19.046 -12.594 -30.695 1.00 83.31 443 PHE A O 1
ATOM 3694 N N . ILE A 1 444 ? 20.389 -10.831 -30.317 1.00 80.31 444 ILE A N 1
ATOM 3695 C CA . ILE A 1 444 ? 20.781 -10.652 -31.719 1.00 80.31 444 ILE A CA 1
ATOM 3696 C C . ILE A 1 444 ? 21.654 -11.813 -32.206 1.00 80.31 444 ILE A C 1
ATOM 3698 O O . ILE A 1 444 ? 21.472 -12.257 -33.337 1.00 80.31 444 ILE A O 1
ATOM 3702 N N . SER A 1 445 ? 22.599 -12.290 -31.390 1.00 83.00 445 SER A N 1
ATOM 3703 C CA . SER A 1 445 ? 23.535 -13.335 -31.810 1.00 83.00 445 SER A CA 1
ATOM 3704 C C . SER A 1 445 ? 22.892 -14.709 -31.945 1.00 83.00 445 SER A C 1
ATOM 3706 O O . SER A 1 445 ? 23.236 -15.448 -32.863 1.00 83.00 445 SER A O 1
ATOM 3708 N N . ASP A 1 446 ? 21.999 -15.078 -31.027 1.00 79.31 446 ASP A N 1
ATOM 3709 C CA . ASP A 1 446 ? 21.532 -16.464 -30.911 1.00 79.31 446 ASP A CA 1
ATOM 3710 C C . ASP A 1 446 ? 20.110 -16.604 -30.343 1.00 79.31 446 ASP A C 1
ATOM 3712 O O . ASP A 1 446 ? 19.676 -17.712 -30.021 1.00 79.31 446 ASP A O 1
ATOM 3716 N N . ASN A 1 447 ? 19.354 -15.508 -30.224 1.00 79.88 447 ASN A N 1
ATOM 3717 C CA . ASN A 1 447 ? 18.043 -15.491 -29.569 1.00 79.88 447 ASN A CA 1
ATOM 3718 C C . ASN A 1 447 ? 18.087 -16.071 -28.137 1.00 79.88 447 ASN A C 1
ATOM 3720 O O . ASN A 1 447 ? 17.174 -16.789 -27.728 1.00 79.88 447 ASN A O 1
ATOM 3724 N N . HIS A 1 448 ? 19.167 -15.789 -27.395 1.00 83.38 448 HIS A N 1
ATOM 3725 C CA . HIS A 1 448 ? 19.428 -16.283 -26.035 1.00 83.38 448 HIS A CA 1
ATOM 3726 C C . HIS A 1 448 ? 19.607 -17.802 -25.910 1.00 83.38 448 HIS A C 1
ATOM 3728 O O . HIS A 1 448 ? 19.490 -18.334 -24.815 1.00 83.38 448 HIS A O 1
ATOM 3734 N N . GLN A 1 449 ? 19.868 -18.533 -26.994 1.00 82.06 449 GLN A N 1
ATOM 3735 C CA . GLN A 1 449 ? 19.981 -19.999 -26.936 1.00 82.06 449 GLN A CA 1
ATOM 3736 C C . GLN A 1 449 ? 21.232 -20.503 -26.205 1.00 82.06 449 GLN A C 1
ATOM 3738 O O . GLN A 1 449 ? 21.200 -21.594 -25.640 1.00 82.06 449 GLN A O 1
ATOM 3743 N N . LEU A 1 450 ? 22.327 -19.743 -26.221 1.00 82.56 450 LEU A N 1
ATOM 3744 C CA . LEU A 1 450 ? 23.595 -20.106 -25.583 1.00 82.56 450 LEU A CA 1
ATOM 3745 C C . LEU A 1 450 ? 23.747 -19.474 -24.192 1.00 82.56 450 LEU A C 1
ATOM 3747 O O . LEU A 1 450 ? 24.650 -19.858 -23.448 1.00 82.56 450 LEU A O 1
ATOM 3751 N N . SER A 1 451 ? 22.896 -18.510 -23.828 1.00 84.88 451 SER A N 1
ATOM 3752 C CA . SER A 1 451 ? 22.916 -17.871 -22.512 1.00 84.88 451 SER A CA 1
ATOM 3753 C C . SER A 1 451 ? 22.026 -18.617 -21.519 1.00 84.88 451 SER A C 1
ATOM 3755 O O . SER A 1 451 ? 20.925 -19.066 -21.835 1.00 84.88 451 SER A O 1
ATOM 3757 N N . LEU A 1 452 ? 22.488 -18.731 -20.271 1.00 89.62 452 LEU A N 1
ATOM 3758 C CA . LEU A 1 452 ? 21.645 -19.279 -19.210 1.00 89.62 452 LEU A CA 1
ATOM 3759 C C . LEU A 1 452 ? 20.469 -18.326 -18.931 1.00 89.62 452 LEU A C 1
ATOM 3761 O O . LEU A 1 452 ? 20.675 -17.106 -18.921 1.00 89.62 452 LEU A O 1
ATOM 3765 N N . PRO A 1 453 ? 19.265 -18.844 -18.612 1.00 90.19 453 PRO A N 1
ATOM 3766 C CA . PRO A 1 453 ? 18.106 -18.017 -18.292 1.00 90.19 453 PRO A CA 1
ATOM 3767 C C . PRO A 1 453 ? 18.360 -16.932 -17.247 1.00 90.19 453 PRO A C 1
ATOM 3769 O O . PRO A 1 453 ? 17.961 -15.787 -17.434 1.00 90.19 453 PRO A O 1
ATOM 3772 N N . SER A 1 454 ? 19.094 -17.254 -16.182 1.00 90.00 454 SER A N 1
ATOM 3773 C CA . SER A 1 454 ? 19.470 -16.287 -15.146 1.00 90.00 454 SER A CA 1
ATOM 3774 C C . SER A 1 454 ? 20.353 -15.157 -15.685 1.00 90.00 454 SER A C 1
ATOM 3776 O O . SER A 1 454 ? 20.124 -13.995 -15.363 1.00 90.00 454 SER A O 1
ATOM 3778 N N . GLN A 1 455 ? 21.325 -15.470 -16.545 1.00 90.75 455 GLN A N 1
ATOM 3779 C CA . GLN A 1 455 ? 22.275 -14.495 -17.085 1.00 90.75 455 GLN A CA 1
ATOM 3780 C C . GLN A 1 455 ? 21.596 -13.488 -18.011 1.00 90.75 455 GLN A C 1
ATOM 3782 O O . GLN A 1 455 ? 21.832 -12.284 -17.893 1.00 90.75 455 GLN A O 1
ATOM 3787 N N . PHE A 1 456 ? 20.738 -13.952 -18.924 1.00 91.06 456 PHE A N 1
ATOM 3788 C CA . PHE A 1 456 ? 20.070 -13.017 -19.824 1.00 91.06 456 PHE A CA 1
ATOM 3789 C C . PHE A 1 456 ? 18.946 -12.251 -19.114 1.00 91.06 456 PHE A C 1
ATOM 3791 O O . PHE A 1 456 ? 18.797 -11.055 -19.358 1.00 91.06 456 PHE A O 1
ATOM 3798 N N . CYS A 1 457 ? 18.204 -12.877 -18.188 1.00 92.50 457 CYS A N 1
ATOM 3799 C CA . CYS A 1 457 ? 17.232 -12.164 -17.354 1.00 92.50 457 CYS A CA 1
ATOM 3800 C C . CYS A 1 457 ? 17.907 -11.053 -16.534 1.00 92.50 457 CYS A C 1
ATOM 3802 O O . CYS A 1 457 ? 17.382 -9.940 -16.471 1.00 92.50 457 CYS A O 1
ATOM 3804 N N . GLN A 1 458 ? 19.098 -11.313 -15.985 1.00 91.56 458 GLN A N 1
ATOM 3805 C CA . GLN A 1 458 ? 19.906 -10.306 -15.296 1.00 91.56 458 GLN A CA 1
ATOM 3806 C C . GLN A 1 458 ? 20.280 -9.147 -16.235 1.00 91.56 458 GLN A C 1
ATOM 3808 O O . GLN A 1 458 ? 20.060 -7.986 -15.895 1.00 91.56 458 GLN A O 1
ATOM 3813 N N . ALA A 1 459 ? 20.745 -9.443 -17.453 1.00 91.38 459 ALA A N 1
ATOM 3814 C CA . ALA A 1 459 ? 21.077 -8.415 -18.442 1.00 91.38 459 ALA A CA 1
ATOM 3815 C C . ALA A 1 459 ? 19.869 -7.532 -18.820 1.00 91.38 459 ALA A C 1
ATOM 3817 O O . ALA A 1 459 ? 20.018 -6.326 -19.038 1.00 91.38 459 ALA A O 1
ATOM 3818 N N . LEU A 1 460 ? 18.664 -8.111 -18.881 1.00 92.06 460 LEU A N 1
ATOM 3819 C CA . LEU A 1 460 ? 17.426 -7.363 -19.115 1.00 92.06 460 LEU A CA 1
ATOM 3820 C C . LEU A 1 460 ? 17.084 -6.439 -17.939 1.00 92.06 460 LEU A C 1
ATOM 3822 O O . LEU A 1 460 ? 16.779 -5.262 -18.156 1.00 92.06 460 LEU A O 1
ATOM 3826 N N . VAL A 1 461 ? 17.180 -6.946 -16.707 1.00 91.94 461 VAL A N 1
ATOM 3827 C CA . VAL A 1 461 ? 16.982 -6.166 -15.474 1.00 91.94 461 VAL A CA 1
ATOM 3828 C C . VAL A 1 461 ? 17.958 -4.986 -15.415 1.00 91.94 461 VAL A C 1
ATOM 3830 O O . VAL A 1 461 ? 17.532 -3.845 -15.214 1.00 91.94 461 VAL A O 1
ATOM 3833 N N . ASP A 1 462 ? 19.241 -5.225 -15.687 1.00 90.88 462 ASP A N 1
ATOM 3834 C CA . ASP A 1 462 ? 20.283 -4.195 -15.659 1.00 90.88 462 ASP A CA 1
ATOM 3835 C C . ASP A 1 462 ? 20.052 -3.100 -16.706 1.00 90.88 462 ASP A C 1
ATOM 3837 O O . ASP A 1 462 ? 20.271 -1.916 -16.434 1.00 90.88 462 ASP A O 1
ATOM 3841 N N . ARG A 1 463 ? 19.551 -3.452 -17.896 1.00 90.94 463 ARG A N 1
ATOM 3842 C CA . ARG A 1 463 ? 19.198 -2.464 -18.928 1.00 90.94 463 ARG A CA 1
ATOM 3843 C C . ARG A 1 463 ? 18.033 -1.581 -18.497 1.00 90.94 463 ARG A C 1
ATOM 3845 O O . ARG A 1 463 ? 18.088 -0.366 -18.691 1.00 90.94 463 ARG A O 1
ATOM 3852 N N . ILE A 1 464 ? 16.990 -2.144 -17.891 1.00 90.81 464 ILE A N 1
ATOM 3853 C CA . ILE A 1 464 ? 15.867 -1.331 -17.398 1.00 90.81 464 ILE A CA 1
ATOM 3854 C C . ILE A 1 464 ? 16.345 -0.412 -16.268 1.00 90.81 464 ILE A C 1
ATOM 3856 O O . ILE A 1 464 ? 15.987 0.770 -16.245 1.00 90.81 464 ILE A O 1
ATOM 3860 N N . LEU A 1 465 ? 17.219 -0.907 -15.389 1.00 89.56 465 LEU A N 1
ATOM 3861 C CA . LEU A 1 465 ? 17.818 -0.112 -14.324 1.00 89.56 465 LEU A CA 1
ATOM 3862 C C . LEU A 1 465 ? 18.651 1.055 -14.874 1.00 89.56 465 LEU A C 1
ATOM 3864 O O . LEU A 1 465 ? 18.423 2.204 -14.492 1.00 89.56 465 LEU A O 1
ATOM 3868 N N . GLN A 1 466 ? 19.561 0.798 -15.815 1.00 89.19 466 GLN A N 1
ATOM 3869 C CA . GLN A 1 466 ? 20.375 1.838 -16.457 1.00 89.19 466 GLN A CA 1
ATOM 3870 C C . GLN A 1 466 ? 19.508 2.874 -17.190 1.00 89.19 466 GLN A C 1
ATOM 3872 O O . GLN A 1 466 ? 19.783 4.073 -17.139 1.00 89.19 466 GLN A O 1
ATOM 3877 N N . ALA A 1 467 ? 18.425 2.433 -17.836 1.00 88.44 467 ALA A N 1
ATOM 3878 C CA . ALA A 1 467 ? 17.483 3.321 -18.515 1.00 88.44 467 ALA A CA 1
ATOM 3879 C C . ALA A 1 467 ? 16.575 4.105 -17.550 1.00 88.44 467 ALA A C 1
ATOM 3881 O O . ALA A 1 467 ? 16.033 5.142 -17.934 1.00 88.44 467 ALA A O 1
ATOM 3882 N N . SER A 1 468 ? 16.421 3.639 -16.309 1.00 86.00 468 SER A N 1
ATOM 3883 C CA . SER A 1 468 ? 15.681 4.331 -15.245 1.00 86.00 468 SER A CA 1
ATOM 3884 C C . SER A 1 468 ? 16.566 5.303 -14.457 1.00 86.00 468 SER A C 1
ATOM 3886 O O . SER A 1 468 ? 16.081 6.328 -13.982 1.00 86.00 468 SER A O 1
ATOM 3888 N N . ASN A 1 469 ? 17.868 5.012 -14.354 1.00 83.12 469 ASN A N 1
ATOM 3889 C CA . ASN A 1 469 ? 18.836 5.748 -13.544 1.00 83.12 469 ASN A CA 1
ATOM 3890 C C . ASN A 1 469 ? 20.055 6.210 -14.364 1.00 83.12 469 ASN A C 1
ATOM 3892 O O . ASN A 1 469 ? 21.145 5.662 -14.234 1.00 83.12 469 ASN A O 1
ATOM 3896 N N . TYR A 1 470 ? 19.911 7.292 -15.138 1.00 83.06 470 TYR A N 1
ATOM 3897 C CA . TYR A 1 470 ? 21.021 7.941 -15.860 1.00 83.06 470 TYR A CA 1
ATOM 3898 C C . TYR A 1 470 ? 21.117 9.446 -15.555 1.00 83.06 470 TYR A C 1
ATOM 3900 O O . TYR A 1 470 ? 20.114 10.103 -15.273 1.00 83.06 470 TYR A O 1
ATOM 3908 N N . ALA A 1 471 ? 22.331 9.995 -15.462 1.00 70.06 471 ALA A N 1
ATOM 3909 C CA . ALA A 1 471 ? 22.545 11.369 -14.979 1.00 70.06 471 ALA A CA 1
ATOM 3910 C C . ALA A 1 471 ? 22.232 12.430 -16.046 1.00 70.06 471 ALA A C 1
ATOM 3912 O O . ALA A 1 471 ? 21.415 13.314 -15.814 1.00 70.06 471 ALA A O 1
ATOM 3913 N N . HIS A 1 472 ? 22.857 12.317 -17.221 1.00 70.94 472 HIS A N 1
ATOM 3914 C CA . HIS A 1 472 ? 22.764 13.329 -18.280 1.00 70.94 472 HIS A CA 1
ATOM 3915 C C . HIS A 1 472 ? 22.312 12.735 -19.608 1.00 70.94 472 HIS A C 1
ATOM 3917 O O . HIS A 1 472 ? 21.378 13.234 -20.229 1.00 70.94 472 HIS A O 1
ATOM 3923 N N . GLN A 1 473 ? 22.966 11.654 -20.036 1.00 78.19 473 GLN A N 1
ATOM 3924 C CA . GLN A 1 473 ? 22.661 10.989 -21.294 1.00 78.19 473 GLN A CA 1
ATOM 3925 C C . GLN A 1 473 ? 22.018 9.632 -21.028 1.00 78.19 473 GLN A C 1
ATOM 3927 O O . GLN A 1 473 ? 22.493 8.907 -20.149 1.00 78.19 473 GLN A O 1
ATOM 3932 N N . PRO A 1 474 ? 20.950 9.291 -21.764 1.00 82.31 474 PRO A N 1
ATOM 3933 C CA . PRO A 1 474 ? 20.366 7.970 -21.670 1.00 82.31 474 PRO A CA 1
ATOM 3934 C C . PRO A 1 474 ? 21.359 6.923 -22.214 1.00 82.31 474 PRO A C 1
ATOM 3936 O O . PRO A 1 474 ? 22.231 7.271 -23.020 1.00 82.31 474 PRO A O 1
ATOM 3939 N N . PRO A 1 475 ? 21.250 5.653 -21.787 1.00 86.75 475 PRO A N 1
ATOM 3940 C CA . PRO A 1 475 ? 22.145 4.598 -22.249 1.00 86.75 475 PRO A CA 1
ATOM 3941 C C . PRO A 1 475 ? 22.193 4.482 -23.778 1.00 86.75 475 PRO A C 1
ATOM 3943 O O . PRO A 1 475 ? 21.218 4.768 -24.468 1.00 86.75 475 PRO A O 1
ATOM 3946 N N . ALA A 1 476 ? 23.313 4.005 -24.327 1.00 83.44 476 ALA A N 1
ATOM 3947 C CA . ALA A 1 476 ? 23.483 3.881 -25.779 1.00 83.44 476 ALA A CA 1
ATOM 3948 C C . ALA A 1 476 ? 22.438 2.962 -26.442 1.00 83.44 476 ALA A C 1
ATOM 3950 O O . ALA A 1 476 ? 22.163 3.097 -27.630 1.00 83.44 476 ALA A O 1
ATOM 3951 N N . PHE A 1 477 ? 21.850 2.054 -25.660 1.00 81.94 477 PHE A N 1
ATOM 3952 C CA . PHE A 1 477 ? 20.872 1.074 -26.107 1.00 81.94 477 PHE A CA 1
ATOM 3953 C C . PHE A 1 477 ? 19.428 1.604 -26.230 1.00 81.94 477 PHE A C 1
ATOM 3955 O O . PHE A 1 477 ? 18.532 0.878 -26.652 1.00 81.94 477 PHE A O 1
ATOM 3962 N N . VAL A 1 478 ? 19.177 2.867 -25.883 1.00 80.19 478 VAL A N 1
ATOM 3963 C CA . VAL A 1 478 ? 17.868 3.521 -26.050 1.00 80.19 478 VAL A CA 1
ATOM 3964 C C . VAL A 1 478 ? 17.971 4.698 -27.012 1.00 80.19 478 VAL A C 1
ATOM 3966 O O . VAL A 1 478 ? 19.030 5.310 -27.175 1.00 80.19 478 VAL A O 1
ATOM 3969 N N . TYR A 1 479 ? 16.855 5.050 -27.649 1.00 76.44 479 TYR A N 1
ATOM 3970 C CA . TYR A 1 479 ? 16.834 6.192 -28.555 1.00 76.44 479 TYR A CA 1
ATOM 3971 C C . TYR A 1 479 ? 17.041 7.497 -27.774 1.00 76.44 479 TYR A C 1
ATOM 3973 O O . TYR A 1 479 ? 16.243 7.841 -26.897 1.00 76.44 479 TYR A O 1
ATOM 3981 N N . LYS A 1 480 ? 18.123 8.220 -28.097 1.00 72.88 480 LYS A N 1
ATOM 3982 C CA . LYS A 1 480 ? 18.579 9.393 -27.333 1.00 72.88 480 LYS A CA 1
ATOM 3983 C C . LYS A 1 480 ? 17.545 10.518 -27.304 1.00 72.88 480 LYS A C 1
ATOM 3985 O O . LYS A 1 480 ? 17.297 11.079 -26.237 1.00 72.88 480 LYS A O 1
ATOM 3990 N N . ASP A 1 481 ? 16.917 10.823 -28.442 1.00 70.56 481 ASP A N 1
ATOM 3991 C CA . ASP A 1 481 ? 15.876 11.854 -28.518 1.00 70.56 481 ASP A CA 1
ATOM 3992 C C . ASP A 1 481 ? 14.478 11.267 -28.293 1.00 70.56 481 ASP A C 1
ATOM 3994 O O . ASP A 1 481 ? 13.638 11.150 -29.187 1.00 70.56 481 ASP A O 1
ATOM 3998 N N . TRP A 1 482 ? 14.226 10.881 -27.048 1.00 71.69 482 TRP A N 1
ATOM 3999 C CA . TRP A 1 482 ? 12.985 10.243 -26.617 1.00 71.69 482 TRP A CA 1
ATOM 4000 C C . TRP A 1 482 ? 11.713 11.075 -26.864 1.00 71.69 482 TRP A C 1
ATOM 4002 O O . TRP A 1 482 ? 10.615 10.540 -26.733 1.00 71.69 482 TRP A O 1
ATOM 4012 N N . ARG A 1 483 ? 11.816 12.361 -27.235 1.00 67.81 483 ARG A N 1
ATOM 4013 C CA . ARG A 1 483 ? 10.656 13.206 -27.582 1.00 67.81 483 ARG A CA 1
ATOM 4014 C C . ARG A 1 483 ? 9.949 12.725 -28.848 1.00 67.81 483 ARG A C 1
ATOM 4016 O O . ARG A 1 483 ? 8.731 12.852 -28.939 1.00 67.81 483 ARG A O 1
ATOM 4023 N N . PHE A 1 484 ? 10.717 12.163 -29.779 1.00 65.69 484 PHE A N 1
ATOM 4024 C CA . PHE A 1 484 ? 10.232 11.584 -31.034 1.00 65.69 484 PHE A CA 1
ATOM 4025 C C . PHE A 1 484 ? 10.098 10.058 -30.967 1.00 65.69 484 PHE A C 1
ATOM 4027 O O . PHE A 1 484 ? 9.675 9.431 -31.935 1.00 65.69 484 PHE A O 1
ATOM 4034 N N . ALA A 1 485 ? 10.455 9.454 -29.831 1.00 64.25 485 ALA A N 1
ATOM 4035 C CA . ALA A 1 485 ? 10.223 8.042 -29.582 1.00 64.25 485 ALA A CA 1
ATOM 4036 C C . ALA A 1 485 ? 8.802 7.809 -29.051 1.00 64.25 485 ALA A C 1
ATOM 4038 O O . ALA A 1 485 ? 8.190 8.676 -28.427 1.00 64.25 485 ALA A O 1
ATOM 4039 N N . GLU A 1 486 ? 8.300 6.592 -29.253 1.00 65.75 486 GLU A N 1
ATOM 4040 C CA . GLU A 1 486 ? 6.983 6.169 -28.764 1.00 65.75 486 GLU A CA 1
ATOM 4041 C C . GLU A 1 486 ? 6.900 6.218 -27.228 1.00 65.75 486 GLU A C 1
ATOM 4043 O O . GLU A 1 486 ? 5.870 6.574 -26.656 1.00 65.75 486 GLU A O 1
ATOM 4048 N N . MET A 1 487 ? 8.016 5.916 -26.557 1.00 70.62 487 MET A N 1
ATOM 4049 C CA . MET A 1 487 ? 8.131 5.860 -25.101 1.00 70.62 487 MET A CA 1
ATOM 4050 C C . MET A 1 487 ? 9.420 6.526 -24.597 1.00 70.62 487 MET A C 1
ATOM 4052 O O . MET A 1 487 ? 10.406 6.611 -25.336 1.00 70.62 487 MET A O 1
ATOM 4056 N N . PRO A 1 488 ? 9.456 6.969 -23.326 1.00 80.00 488 PRO A N 1
ATOM 4057 C CA . PRO A 1 488 ? 10.685 7.432 -22.684 1.00 80.00 488 PRO A CA 1
ATOM 4058 C C . PRO A 1 488 ? 11.703 6.284 -22.495 1.00 80.00 488 PRO A C 1
ATOM 4060 O O . PRO A 1 488 ? 11.320 5.117 -22.585 1.00 80.00 488 PRO A O 1
ATOM 4063 N N . PRO A 1 489 ? 12.983 6.577 -22.187 1.00 85.50 489 PRO A N 1
ATOM 4064 C CA . PRO A 1 489 ? 14.064 5.586 -22.091 1.00 85.50 489 PRO A CA 1
ATOM 4065 C C . PRO A 1 489 ? 13.747 4.342 -21.248 1.00 85.50 489 PRO A C 1
ATOM 4067 O O . PRO A 1 489 ? 13.915 3.222 -21.721 1.00 85.50 489 PRO A O 1
ATOM 4070 N N . ALA A 1 490 ? 13.227 4.517 -20.030 1.00 87.12 490 ALA A N 1
ATOM 4071 C CA . ALA A 1 490 ? 12.856 3.398 -19.163 1.00 87.12 490 ALA A CA 1
ATOM 4072 C C . ALA A 1 490 ? 11.715 2.545 -19.755 1.00 87.12 490 ALA A C 1
ATOM 4074 O O . ALA A 1 490 ? 11.763 1.319 -19.702 1.00 87.12 490 ALA A O 1
ATOM 4075 N N . GLY A 1 491 ? 10.716 3.181 -20.381 1.00 82.69 491 GLY A N 1
ATOM 4076 C CA . GLY A 1 491 ? 9.616 2.482 -21.054 1.00 82.69 491 GLY A CA 1
ATOM 4077 C C . GLY A 1 491 ? 10.066 1.728 -22.309 1.00 82.69 491 GLY A C 1
ATOM 4078 O O . GLY A 1 491 ? 9.605 0.614 -22.555 1.00 82.69 491 GLY A O 1
ATOM 4079 N N . GLN A 1 492 ? 11.015 2.296 -23.060 1.00 83.75 492 GLN A N 1
ATOM 4080 C CA . GLN A 1 492 ? 11.676 1.630 -24.184 1.00 83.75 492 GLN A CA 1
ATOM 4081 C C . GLN A 1 492 ? 12.416 0.365 -23.730 1.00 83.75 492 GLN A C 1
ATOM 4083 O O . GLN A 1 492 ? 12.215 -0.697 -24.315 1.00 83.75 492 GLN A O 1
ATOM 4088 N N . ALA A 1 493 ? 13.229 0.466 -22.674 1.00 88.44 493 ALA A N 1
ATOM 4089 C CA . ALA A 1 493 ? 13.983 -0.665 -22.137 1.00 88.44 493 ALA A CA 1
ATOM 4090 C C . ALA A 1 493 ? 13.063 -1.773 -21.604 1.00 88.44 493 ALA A C 1
ATOM 4092 O O . ALA A 1 493 ? 13.276 -2.943 -21.916 1.00 88.44 493 ALA A O 1
ATOM 4093 N N . LEU A 1 494 ? 12.007 -1.411 -20.866 1.00 87.00 494 LEU A N 1
ATOM 4094 C CA . LEU A 1 494 ? 11.032 -2.377 -20.359 1.00 87.00 494 LEU A CA 1
ATOM 4095 C C . LEU A 1 494 ? 10.297 -3.095 -21.496 1.00 87.00 494 LEU A C 1
ATOM 4097 O O . LEU A 1 494 ? 10.167 -4.318 -21.478 1.00 87.00 494 LEU A O 1
ATOM 4101 N N . THR A 1 495 ? 9.821 -2.343 -22.490 1.00 81.31 495 THR A N 1
ATOM 4102 C CA . THR A 1 495 ? 9.108 -2.934 -23.627 1.00 81.31 495 THR A CA 1
ATOM 4103 C C . THR A 1 495 ? 10.034 -3.835 -24.436 1.00 81.31 495 THR A C 1
ATOM 4105 O O . THR A 1 495 ? 9.628 -4.932 -24.813 1.00 81.31 495 THR A O 1
ATOM 4108 N N . GLY A 1 496 ? 11.286 -3.416 -24.652 1.00 81.25 496 GLY A N 1
ATOM 4109 C CA . GLY A 1 496 ? 12.317 -4.240 -25.285 1.00 81.25 496 GLY A CA 1
ATOM 4110 C C . GLY A 1 496 ? 12.538 -5.555 -24.538 1.00 81.25 496 GLY A C 1
ATOM 4111 O O . GLY A 1 496 ? 12.445 -6.618 -25.145 1.00 81.25 496 GLY A O 1
ATOM 4112 N N . ALA A 1 497 ? 12.703 -5.500 -23.214 1.00 87.75 497 ALA A N 1
ATOM 4113 C CA . ALA A 1 497 ? 12.857 -6.691 -22.381 1.00 87.75 497 ALA A CA 1
ATOM 4114 C C . ALA A 1 497 ? 11.647 -7.638 -22.463 1.00 87.75 497 ALA A C 1
ATOM 4116 O O . ALA A 1 497 ? 11.817 -8.848 -22.598 1.00 87.75 497 ALA A O 1
ATOM 4117 N N . CYS A 1 498 ? 10.422 -7.101 -22.448 1.00 83.69 498 CYS A N 1
ATOM 4118 C CA . CYS A 1 498 ? 9.213 -7.911 -22.606 1.00 83.69 498 CYS A CA 1
ATOM 4119 C C . CYS A 1 498 ? 9.144 -8.576 -23.989 1.00 83.69 498 CYS A C 1
ATOM 4121 O O . CYS A 1 498 ? 8.732 -9.728 -24.094 1.00 83.69 498 CYS A O 1
ATOM 4123 N N . ILE A 1 499 ? 9.549 -7.870 -25.051 1.00 78.31 499 ILE A N 1
ATOM 4124 C CA . ILE A 1 499 ? 9.602 -8.425 -26.411 1.00 78.31 499 ILE A CA 1
ATOM 4125 C C . ILE A 1 499 ? 10.621 -9.564 -26.484 1.00 78.31 499 ILE A C 1
ATOM 4127 O O . ILE A 1 499 ? 10.292 -10.618 -27.023 1.00 78.31 499 ILE A O 1
ATOM 4131 N N . GLU A 1 500 ? 11.818 -9.379 -25.926 1.00 82.69 500 GLU A N 1
ATOM 4132 C CA . GLU A 1 500 ? 12.849 -10.423 -25.904 1.00 82.69 500 GLU A CA 1
ATOM 4133 C C . GLU A 1 500 ? 12.391 -11.662 -25.133 1.00 82.69 500 GLU A C 1
ATOM 4135 O O . GLU A 1 500 ? 12.546 -12.775 -25.628 1.00 82.69 500 GLU A O 1
ATOM 4140 N N . LEU A 1 501 ? 11.754 -11.490 -23.971 1.00 82.69 501 LEU A N 1
ATOM 4141 C CA . LEU A 1 501 ? 11.212 -12.606 -23.187 1.00 82.69 501 LEU A CA 1
ATOM 4142 C C . LEU A 1 501 ? 10.098 -13.358 -23.926 1.00 82.69 501 LEU A C 1
ATOM 4144 O O . LEU A 1 501 ? 10.010 -14.576 -23.820 1.00 82.69 501 LEU A O 1
ATOM 4148 N N . LEU A 1 502 ? 9.265 -12.653 -24.697 1.00 78.56 502 LEU A N 1
ATOM 4149 C CA . LEU A 1 502 ? 8.198 -13.264 -25.498 1.00 78.56 502 LEU A CA 1
ATOM 4150 C C . LEU A 1 502 ? 8.700 -13.944 -26.778 1.00 78.56 502 LEU A C 1
ATOM 4152 O O . LEU A 1 502 ? 8.020 -14.830 -27.294 1.00 78.56 502 LEU A O 1
ATOM 4156 N N . ALA A 1 503 ? 9.833 -13.494 -27.318 1.00 76.50 503 ALA A N 1
ATOM 4157 C CA . ALA A 1 503 ? 10.443 -14.034 -28.533 1.00 76.50 503 ALA A CA 1
ATOM 4158 C C . ALA A 1 503 ? 11.523 -15.097 -28.252 1.00 76.50 503 ALA A C 1
ATOM 4160 O O . ALA A 1 503 ? 11.918 -15.826 -29.168 1.00 76.50 503 ALA A O 1
ATOM 4161 N N . SER A 1 504 ? 11.980 -15.187 -27.001 1.00 76.31 504 SER A N 1
ATOM 4162 C CA . SER A 1 504 ? 12.901 -16.213 -26.520 1.00 76.31 504 SER A CA 1
ATOM 4163 C C . SER A 1 504 ? 12.337 -17.618 -26.781 1.00 76.31 504 SER A C 1
ATOM 4165 O O . SER A 1 504 ? 11.129 -17.833 -26.656 1.00 76.31 504 SER A O 1
ATOM 4167 N N . PRO A 1 505 ? 13.189 -18.601 -27.121 1.00 77.19 505 PRO A N 1
ATOM 4168 C CA . PRO A 1 505 ? 12.767 -19.989 -27.308 1.00 77.19 505 PRO A CA 1
ATOM 4169 C C . PRO A 1 505 ? 12.442 -20.691 -25.980 1.00 77.19 505 PRO A C 1
ATOM 4171 O O . PRO A 1 505 ? 11.899 -21.795 -25.981 1.00 77.19 505 PRO A O 1
ATOM 4174 N N . HIS A 1 506 ? 12.781 -20.073 -24.847 1.00 84.50 506 HIS A N 1
ATOM 4175 C CA . HIS A 1 506 ? 12.539 -20.623 -23.523 1.00 84.50 506 HIS A CA 1
ATOM 4176 C C . HIS A 1 506 ? 11.059 -20.552 -23.149 1.00 84.50 506 HIS A C 1
ATOM 4178 O O . HIS A 1 506 ? 10.376 -19.558 -23.392 1.00 84.50 506 HIS A O 1
ATOM 4184 N N . ALA A 1 507 ? 10.565 -21.602 -22.494 1.00 85.06 507 ALA A N 1
ATOM 4185 C CA . ALA A 1 507 ? 9.207 -21.604 -21.973 1.00 85.06 507 ALA A CA 1
ATOM 4186 C C . ALA A 1 507 ? 9.032 -20.516 -20.889 1.00 85.06 507 ALA A C 1
ATOM 4188 O O . ALA A 1 507 ? 9.939 -20.336 -20.070 1.00 85.06 507 ALA A O 1
ATOM 4189 N N . PRO A 1 508 ? 7.849 -19.871 -20.796 1.00 86.25 508 PRO A N 1
ATOM 4190 C CA . PRO A 1 508 ? 7.564 -18.844 -19.789 1.00 86.25 508 PRO A CA 1
ATOM 4191 C C . PRO A 1 508 ? 7.899 -19.264 -18.354 1.00 86.25 508 PRO A C 1
ATOM 4193 O O . PRO A 1 508 ? 8.414 -18.459 -17.585 1.00 86.25 508 PRO A O 1
ATOM 4196 N N . VAL A 1 509 ? 7.664 -20.540 -18.022 1.00 92.25 509 VAL A N 1
ATOM 4197 C CA . VAL A 1 509 ? 7.967 -21.147 -16.715 1.00 92.25 509 VAL A CA 1
ATOM 4198 C C . VAL A 1 509 ? 9.445 -21.011 -16.354 1.00 92.25 509 VAL A C 1
ATOM 4200 O O . VAL A 1 509 ? 9.770 -20.599 -15.247 1.00 92.25 509 VAL A O 1
ATOM 4203 N N . ILE A 1 510 ? 10.346 -21.297 -17.298 1.00 92.56 510 ILE A N 1
ATOM 4204 C CA . ILE A 1 510 ? 11.797 -21.261 -17.068 1.00 92.56 510 ILE A CA 1
ATOM 4205 C C . ILE A 1 510 ? 12.250 -19.820 -16.831 1.00 92.56 510 ILE A C 1
ATOM 4207 O O . ILE A 1 510 ? 12.962 -19.528 -15.875 1.00 92.56 510 ILE A O 1
ATOM 4211 N N . THR A 1 511 ? 11.808 -18.901 -17.687 1.00 90.31 511 THR A N 1
ATOM 4212 C CA . THR A 1 511 ? 12.211 -17.492 -17.613 1.00 90.31 511 THR A CA 1
ATOM 4213 C C . THR A 1 511 ? 11.615 -16.762 -16.413 1.00 90.31 511 THR A C 1
ATOM 4215 O O . THR A 1 511 ? 12.281 -15.910 -15.831 1.00 90.31 511 THR A O 1
ATOM 4218 N N . ALA A 1 512 ? 10.382 -17.095 -16.017 1.00 93.00 512 ALA A N 1
ATOM 4219 C CA . ALA A 1 512 ? 9.739 -16.504 -14.849 1.00 93.00 512 ALA A CA 1
ATOM 4220 C C . ALA A 1 512 ? 10.389 -16.992 -13.548 1.00 93.00 512 ALA A C 1
ATOM 4222 O O . ALA A 1 512 ? 10.675 -16.160 -12.693 1.00 93.00 512 ALA A O 1
ATOM 4223 N N . HIS A 1 513 ? 10.701 -18.290 -13.421 1.00 94.31 513 HIS A N 1
ATOM 4224 C CA . HIS A 1 513 ? 11.484 -18.787 -12.283 1.00 94.31 513 HIS A CA 1
ATOM 4225 C C . HIS A 1 513 ? 12.870 -18.147 -12.232 1.00 94.31 513 HIS A C 1
ATOM 4227 O O . HIS A 1 513 ? 13.243 -17.619 -11.193 1.00 94.31 513 HIS A O 1
ATOM 4233 N N . ALA A 1 514 ? 13.571 -18.054 -13.369 1.00 93.75 514 ALA A N 1
ATOM 4234 C CA . ALA A 1 514 ? 14.860 -17.372 -13.416 1.00 93.75 514 ALA A CA 1
ATOM 4235 C C . ALA A 1 514 ? 14.768 -15.918 -12.918 1.00 93.75 514 ALA A C 1
ATOM 4237 O O . ALA A 1 514 ? 15.637 -15.482 -12.174 1.00 93.75 514 ALA A O 1
ATOM 4238 N N . LEU A 1 515 ? 13.710 -15.173 -13.271 1.00 92.69 515 LEU A N 1
ATOM 4239 C CA . LEU A 1 515 ? 13.475 -13.814 -12.761 1.00 92.69 515 LEU A CA 1
ATOM 4240 C C . LEU A 1 515 ? 13.200 -13.771 -11.248 1.00 92.69 515 LEU A C 1
ATOM 4242 O O . LEU A 1 515 ? 13.618 -12.816 -10.594 1.00 92.69 515 LEU A O 1
ATOM 4246 N N . ILE A 1 516 ? 12.498 -14.767 -10.700 1.00 93.19 516 ILE A N 1
ATOM 4247 C CA . ILE A 1 516 ? 12.239 -14.888 -9.256 1.00 93.19 516 ILE A CA 1
ATOM 4248 C C . ILE A 1 516 ? 13.555 -15.169 -8.519 1.00 93.19 516 ILE A C 1
ATOM 4250 O O . ILE A 1 516 ? 13.880 -14.467 -7.559 1.00 93.19 516 ILE A O 1
ATOM 4254 N N . ASP A 1 517 ? 14.340 -16.127 -9.012 1.00 91.62 517 ASP A N 1
ATOM 4255 C CA . ASP A 1 517 ? 15.592 -16.581 -8.400 1.00 91.62 517 ASP A CA 1
ATOM 4256 C C . ASP A 1 517 ? 16.635 -15.460 -8.296 1.00 91.62 517 ASP A C 1
ATOM 4258 O O . ASP A 1 517 ? 17.372 -15.395 -7.311 1.00 91.62 517 ASP A O 1
ATOM 4262 N N . LEU A 1 518 ? 16.661 -14.516 -9.250 1.00 90.19 518 LEU A N 1
ATOM 4263 C CA . LEU A 1 518 ? 17.574 -13.362 -9.216 1.00 90.19 518 LEU A CA 1
ATOM 4264 C C . LEU A 1 518 ? 17.459 -12.536 -7.927 1.00 90.19 518 LEU A C 1
ATOM 4266 O O . LEU A 1 518 ? 18.452 -11.977 -7.466 1.00 90.19 518 LEU A O 1
ATOM 4270 N N . VAL A 1 519 ? 16.273 -12.470 -7.316 1.00 88.56 519 VAL A N 1
ATOM 4271 C CA . VAL A 1 519 ? 16.052 -11.708 -6.074 1.00 88.56 519 VAL A CA 1
ATOM 4272 C C . VAL A 1 519 ? 16.591 -12.445 -4.839 1.00 88.56 519 VAL A C 1
ATOM 4274 O O . VAL A 1 519 ? 16.813 -11.837 -3.786 1.00 88.56 519 VAL A O 1
ATOM 4277 N N . PHE A 1 520 ? 16.864 -13.743 -4.954 1.00 88.94 520 PHE A N 1
ATOM 4278 C CA . PHE A 1 520 ? 17.445 -14.554 -3.884 1.00 88.94 520 PHE A CA 1
ATOM 4279 C C . PHE A 1 520 ? 18.972 -14.607 -3.931 1.00 88.94 520 PHE A C 1
ATOM 4281 O O . PHE A 1 520 ? 19.587 -14.866 -2.902 1.00 88.94 520 PHE A O 1
ATOM 4288 N N . ILE A 1 521 ? 19.597 -14.272 -5.063 1.00 86.38 521 ILE A N 1
ATOM 4289 C CA . ILE A 1 521 ? 21.061 -14.243 -5.185 1.00 86.38 521 ILE A CA 1
ATOM 4290 C C . ILE A 1 521 ? 21.657 -13.236 -4.185 1.00 86.38 521 ILE A C 1
ATOM 4292 O O . ILE A 1 521 ? 21.135 -12.133 -3.999 1.00 86.38 521 ILE A O 1
ATOM 4296 N N . ARG A 1 522 ? 22.751 -13.617 -3.514 1.00 83.56 522 ARG A N 1
ATOM 4297 C CA . ARG A 1 522 ? 23.516 -12.777 -2.575 1.00 83.56 522 ARG A CA 1
ATOM 4298 C C . ARG A 1 522 ? 24.985 -12.681 -3.029 1.00 83.56 522 ARG A C 1
ATOM 4300 O O . ARG A 1 522 ? 25.506 -13.675 -3.529 1.00 83.56 522 ARG A O 1
ATOM 4307 N N . PRO A 1 523 ? 25.677 -11.534 -2.849 1.00 82.62 523 PRO A N 1
ATOM 4308 C CA . PRO A 1 523 ? 25.195 -10.277 -2.270 1.00 82.62 523 PRO A CA 1
ATOM 4309 C C . PRO A 1 523 ? 24.224 -9.546 -3.205 1.00 82.62 523 PRO A C 1
ATOM 4311 O O . PRO A 1 523 ? 24.488 -9.389 -4.394 1.00 82.62 523 PRO A O 1
ATOM 4314 N N . LEU A 1 524 ? 23.111 -9.058 -2.650 1.00 78.81 524 LEU A N 1
ATOM 4315 C CA . LEU A 1 524 ? 22.138 -8.261 -3.394 1.00 78.81 524 LEU A CA 1
ATOM 4316 C C . LEU A 1 524 ? 22.300 -6.786 -3.033 1.00 78.81 524 LEU A C 1
ATOM 4318 O O . LEU A 1 524 ? 21.778 -6.310 -2.022 1.00 78.81 524 LEU A O 1
ATOM 4322 N N . HIS A 1 525 ? 23.039 -6.050 -3.859 1.00 72.25 525 HIS A N 1
ATOM 4323 C CA . HIS A 1 525 ? 23.151 -4.605 -3.703 1.00 72.25 525 HIS A CA 1
ATOM 4324 C C . HIS A 1 525 ? 21.839 -3.934 -4.138 1.00 72.25 525 HIS A C 1
ATOM 4326 O O . HIS A 1 525 ? 21.362 -4.157 -5.244 1.00 72.25 525 HIS A O 1
ATOM 4332 N N . GLN A 1 526 ? 21.266 -3.094 -3.268 1.00 81.75 526 GLN A N 1
ATOM 4333 C CA . GLN A 1 526 ? 19.996 -2.384 -3.500 1.00 81.75 526 GLN A CA 1
ATOM 4334 C C . GLN A 1 526 ? 18.801 -3.325 -3.790 1.00 81.75 526 GLN A C 1
ATOM 4336 O O . GLN A 1 526 ? 18.236 -3.299 -4.887 1.00 81.75 526 GLN A O 1
ATOM 4341 N N . PRO A 1 527 ? 18.343 -4.120 -2.802 1.00 86.25 527 PRO A N 1
ATOM 4342 C CA . PRO A 1 527 ? 17.330 -5.163 -3.008 1.00 86.25 527 PRO A CA 1
ATOM 4343 C C . PRO A 1 527 ? 16.011 -4.636 -3.588 1.00 86.25 527 PRO A C 1
ATOM 4345 O O . PRO A 1 527 ? 15.389 -5.277 -4.433 1.00 86.25 527 PRO A O 1
ATOM 4348 N N . PHE A 1 528 ? 15.595 -3.430 -3.193 1.00 89.56 528 PHE A N 1
ATOM 4349 C CA . PHE A 1 528 ? 14.355 -2.832 -3.684 1.00 89.56 528 PHE A CA 1
ATOM 4350 C C . PHE A 1 528 ? 14.387 -2.502 -5.172 1.00 89.56 528 PHE A C 1
ATOM 4352 O O . PHE A 1 528 ? 13.353 -2.575 -5.824 1.00 89.56 528 PHE A O 1
ATOM 4359 N N . VAL A 1 529 ? 15.554 -2.187 -5.733 1.00 86.69 529 VAL A N 1
ATOM 4360 C CA . VAL A 1 529 ? 15.675 -1.909 -7.166 1.00 86.69 529 VAL A CA 1
ATOM 4361 C C . VAL A 1 529 ? 15.363 -3.166 -7.974 1.00 86.69 529 VAL A C 1
ATOM 4363 O O . VAL A 1 529 ? 14.546 -3.111 -8.891 1.00 86.69 529 VAL A O 1
ATOM 4366 N N . PHE A 1 530 ? 15.937 -4.302 -7.583 1.00 87.56 530 PHE A N 1
ATOM 4367 C CA . PHE A 1 530 ? 15.665 -5.596 -8.206 1.00 87.56 530 PHE A CA 1
ATOM 4368 C C . PHE A 1 530 ? 14.196 -6.002 -8.076 1.00 87.56 530 PHE A C 1
ATOM 4370 O O . PHE A 1 530 ? 13.585 -6.392 -9.069 1.00 87.56 530 PHE A O 1
ATOM 4377 N N . LEU A 1 531 ? 13.602 -5.821 -6.890 1.00 91.56 531 LEU A N 1
ATOM 4378 C CA . LEU A 1 531 ? 12.174 -6.066 -6.663 1.00 91.56 531 LEU A CA 1
ATOM 4379 C C . LEU A 1 531 ? 11.279 -5.243 -7.603 1.00 91.56 531 LEU A C 1
ATOM 4381 O O . LEU A 1 531 ? 10.303 -5.769 -8.140 1.00 91.56 531 LEU A O 1
ATOM 4385 N N . ILE A 1 532 ? 11.615 -3.969 -7.828 1.00 91.62 532 ILE A N 1
ATOM 4386 C CA . ILE A 1 532 ? 10.876 -3.096 -8.752 1.00 91.62 532 ILE A CA 1
ATOM 4387 C C . ILE A 1 532 ? 11.034 -3.594 -10.190 1.00 91.62 532 ILE A C 1
ATOM 4389 O O . ILE A 1 532 ? 10.036 -3.706 -10.897 1.00 91.62 532 ILE A O 1
ATOM 4393 N N . MET A 1 533 ? 12.256 -3.910 -10.632 1.00 91.81 533 MET A N 1
ATOM 4394 C CA . MET A 1 533 ? 12.499 -4.376 -12.005 1.00 91.81 533 MET A CA 1
ATOM 4395 C C . MET A 1 533 ? 11.763 -5.691 -12.285 1.00 91.81 533 MET A C 1
ATOM 4397 O O . MET A 1 533 ? 11.064 -5.794 -13.292 1.00 91.81 533 MET A O 1
ATOM 4401 N N . PHE A 1 534 ? 11.843 -6.649 -11.357 1.00 92.06 534 PHE A N 1
ATOM 4402 C CA . PHE A 1 534 ? 11.066 -7.886 -11.391 1.00 92.06 534 PHE A CA 1
ATOM 4403 C C . PHE A 1 534 ? 9.566 -7.601 -11.538 1.00 92.06 534 PHE A C 1
ATOM 4405 O O . PHE A 1 534 ? 8.923 -8.088 -12.472 1.00 92.06 534 PHE A O 1
ATOM 4412 N N . ALA A 1 535 ? 9.013 -6.772 -10.647 1.00 92.44 535 ALA A N 1
ATOM 4413 C CA . ALA A 1 535 ? 7.587 -6.477 -10.628 1.00 92.44 535 ALA A CA 1
ATOM 4414 C C . ALA A 1 535 ? 7.126 -5.804 -11.928 1.00 92.44 535 ALA A C 1
ATOM 4416 O O . ALA A 1 535 ? 6.097 -6.190 -12.479 1.00 92.44 535 ALA A O 1
ATOM 4417 N N . LEU A 1 536 ? 7.890 -4.841 -12.449 1.00 91.38 536 LEU A N 1
ATOM 4418 C CA . LEU A 1 536 ? 7.582 -4.140 -13.699 1.00 91.38 536 LEU A CA 1
ATOM 4419 C C . LEU A 1 536 ? 7.596 -5.075 -14.913 1.00 91.38 536 LEU A C 1
ATOM 4421 O O . LEU A 1 536 ? 6.699 -4.986 -15.749 1.00 91.38 536 LEU A O 1
ATOM 4425 N N . ILE A 1 537 ? 8.578 -5.977 -15.011 1.00 91.38 537 ILE A N 1
ATOM 4426 C CA . ILE A 1 537 ? 8.649 -6.959 -16.103 1.00 91.38 537 ILE A CA 1
ATOM 4427 C C . ILE A 1 537 ? 7.454 -7.911 -16.017 1.00 91.38 537 ILE A C 1
ATOM 4429 O O . ILE A 1 537 ? 6.697 -8.050 -16.977 1.00 91.38 537 ILE A O 1
ATOM 4433 N N . LEU A 1 538 ? 7.243 -8.535 -14.858 1.00 90.88 538 LEU A N 1
ATOM 4434 C CA . LEU A 1 538 ? 6.234 -9.580 -14.710 1.00 90.88 538 LEU A CA 1
ATOM 4435 C C . LEU A 1 538 ? 4.804 -9.050 -14.898 1.00 90.88 538 LEU A C 1
ATOM 4437 O O . LEU A 1 538 ? 3.978 -9.702 -15.536 1.00 90.88 538 LEU A O 1
ATOM 4441 N N . THR A 1 539 ? 4.514 -7.848 -14.394 1.00 88.44 539 THR A N 1
ATOM 4442 C CA . THR A 1 539 ? 3.199 -7.204 -14.576 1.00 88.44 539 THR A CA 1
ATOM 4443 C C . THR A 1 539 ? 2.960 -6.711 -16.007 1.00 88.44 539 THR A C 1
ATOM 4445 O O . THR A 1 539 ? 1.805 -6.595 -16.418 1.00 88.44 539 THR A O 1
ATOM 4448 N N . ALA A 1 540 ? 4.018 -6.452 -16.786 1.00 85.19 540 ALA A N 1
ATOM 4449 C CA . ALA A 1 540 ? 3.916 -6.103 -18.204 1.00 85.19 540 ALA A CA 1
ATOM 4450 C C . ALA A 1 540 ? 3.787 -7.331 -19.129 1.00 85.19 540 ALA A C 1
ATOM 4452 O O . ALA A 1 540 ? 3.321 -7.193 -20.264 1.00 85.19 540 ALA A O 1
ATOM 4453 N N . LEU A 1 541 ? 4.174 -8.520 -18.658 1.00 83.12 541 LEU A N 1
ATOM 4454 C CA . LEU A 1 541 ? 4.084 -9.775 -19.404 1.00 83.12 541 LEU A CA 1
ATOM 4455 C C . LEU A 1 541 ? 2.677 -10.409 -19.350 1.00 83.12 541 LEU A C 1
ATOM 4457 O O . LEU A 1 541 ? 1.889 -10.108 -18.453 1.00 83.12 541 LEU A O 1
ATOM 4461 N N . PRO A 1 542 ? 2.339 -11.310 -20.297 1.00 81.69 542 PRO A N 1
ATOM 4462 C CA . PRO A 1 542 ? 1.061 -12.021 -20.313 1.00 81.69 542 PRO A CA 1
ATOM 4463 C C . PRO A 1 542 ? 0.826 -12.915 -19.089 1.00 81.69 542 PRO A C 1
ATOM 4465 O O . PRO A 1 542 ? 1.758 -13.337 -18.404 1.00 81.69 542 PRO A O 1
ATOM 4468 N N . VAL A 1 543 ? -0.439 -13.310 -18.902 1.00 81.56 543 VAL A N 1
ATOM 4469 C CA . VAL A 1 543 ? -0.903 -14.169 -17.794 1.00 81.56 543 VAL A CA 1
ATOM 4470 C C . VAL A 1 543 ? -0.109 -15.477 -17.678 1.00 81.56 543 VAL A C 1
ATOM 4472 O O . VAL A 1 543 ? 0.080 -15.965 -16.574 1.00 81.56 543 VAL A O 1
ATOM 4475 N N . SER A 1 544 ? 0.426 -16.019 -18.778 1.00 82.69 544 SER A N 1
ATOM 4476 C CA . SER A 1 544 ? 1.257 -17.232 -18.752 1.00 82.69 544 SER A CA 1
ATOM 4477 C C . SER A 1 544 ? 2.519 -17.100 -17.895 1.00 82.69 544 SER A C 1
ATOM 4479 O O . SER A 1 544 ? 2.945 -18.087 -17.312 1.00 82.69 544 SER A O 1
ATOM 4481 N N . PHE A 1 545 ? 3.113 -15.906 -17.806 1.00 87.62 545 PHE A N 1
ATOM 4482 C CA . PHE A 1 545 ? 4.256 -15.642 -16.924 1.00 87.62 545 PHE A CA 1
ATOM 4483 C C . PHE A 1 545 ? 3.787 -15.354 -15.496 1.00 87.62 545 PHE A C 1
ATOM 4485 O O . PHE A 1 545 ? 4.372 -15.846 -14.537 1.00 87.62 545 PHE A O 1
ATOM 4492 N N . GLN A 1 546 ? 2.699 -14.592 -15.350 1.00 89.31 546 GLN A N 1
ATOM 4493 C CA . GLN A 1 546 ? 2.127 -14.240 -14.046 1.00 89.31 546 GLN A CA 1
ATOM 4494 C C . GLN A 1 546 ? 1.619 -15.470 -13.280 1.00 89.31 546 GLN A C 1
ATOM 4496 O O . GLN A 1 546 ? 1.757 -15.526 -12.061 1.00 89.31 546 GLN A O 1
ATOM 4501 N N . GLN A 1 547 ? 1.090 -16.476 -13.985 1.00 90.81 547 GLN A N 1
ATOM 4502 C CA . GLN A 1 547 ? 0.638 -17.731 -13.387 1.00 90.81 547 GLN A CA 1
ATOM 4503 C C . GLN A 1 547 ? 1.771 -18.464 -12.667 1.00 90.81 547 GLN A C 1
ATOM 4505 O O . GLN A 1 547 ? 1.562 -18.938 -11.560 1.00 90.81 547 GLN A O 1
ATOM 4510 N N . VAL A 1 548 ? 2.980 -18.465 -13.235 1.00 93.75 548 VAL A N 1
ATOM 4511 C CA . VAL A 1 548 ? 4.166 -19.080 -12.615 1.00 93.75 548 VAL A CA 1
ATOM 4512 C C . VAL A 1 548 ? 4.466 -18.431 -11.267 1.00 93.75 548 VAL A C 1
ATOM 4514 O O . VAL A 1 548 ? 4.763 -19.114 -10.295 1.00 93.75 548 VAL A O 1
ATOM 4517 N N . PHE A 1 549 ? 4.331 -17.105 -11.179 1.00 93.44 549 PHE A N 1
ATOM 4518 C CA . PHE A 1 549 ? 4.501 -16.400 -9.913 1.00 93.44 549 PHE A CA 1
ATOM 4519 C C . PHE A 1 549 ? 3.386 -16.721 -8.914 1.00 93.44 549 PHE A C 1
ATOM 4521 O O . PHE A 1 549 ? 3.663 -16.873 -7.729 1.00 93.44 549 PHE A O 1
ATOM 4528 N N . TYR A 1 550 ? 2.136 -16.865 -9.363 1.00 92.06 550 TYR A N 1
ATOM 4529 C CA . TYR A 1 550 ? 1.057 -17.316 -8.482 1.00 92.06 550 TYR A CA 1
ATOM 4530 C C . TYR A 1 550 ? 1.300 -18.733 -7.955 1.00 92.06 550 TYR A C 1
ATOM 4532 O O . TYR A 1 550 ? 1.147 -18.948 -6.755 1.00 92.06 550 TYR A O 1
ATOM 4540 N N . ASP A 1 551 ? 1.735 -19.657 -8.810 1.00 94.56 551 ASP A N 1
ATOM 4541 C CA . ASP A 1 551 ? 2.067 -21.032 -8.425 1.00 94.56 551 ASP A CA 1
ATOM 4542 C C . ASP A 1 551 ? 3.258 -21.056 -7.448 1.00 94.56 551 ASP A C 1
ATOM 4544 O O . ASP A 1 551 ? 3.219 -21.763 -6.441 1.00 94.56 551 ASP A O 1
ATOM 4548 N N . HIS A 1 552 ? 4.267 -20.201 -7.665 1.00 94.19 552 HIS A N 1
ATOM 4549 C CA . HIS A 1 552 ? 5.378 -19.997 -6.729 1.00 94.19 552 HIS A CA 1
ATOM 4550 C C . HIS A 1 552 ? 4.888 -19.515 -5.357 1.00 94.19 552 HIS A C 1
ATOM 4552 O O . HIS A 1 552 ? 5.229 -20.110 -4.337 1.00 94.19 552 HIS A O 1
ATOM 4558 N N . ILE A 1 553 ? 4.026 -18.492 -5.305 1.00 92.12 553 ILE A N 1
ATOM 4559 C CA . ILE A 1 553 ? 3.444 -18.009 -4.041 1.00 92.12 553 ILE A CA 1
ATOM 4560 C C . ILE A 1 553 ? 2.614 -19.100 -3.349 1.00 92.12 553 ILE A C 1
ATOM 4562 O O . ILE A 1 553 ? 2.678 -19.211 -2.127 1.00 92.12 553 ILE A O 1
ATOM 4566 N N . VAL A 1 554 ? 1.879 -19.931 -4.093 1.00 92.94 554 VAL A N 1
ATOM 4567 C CA . VAL A 1 554 ? 1.166 -21.086 -3.521 1.00 92.94 554 VAL A CA 1
ATOM 4568 C C . VAL A 1 554 ? 2.150 -22.093 -2.923 1.00 92.94 554 VAL A C 1
ATOM 4570 O O . VAL A 1 554 ? 1.951 -22.509 -1.787 1.00 92.94 554 VAL A O 1
ATOM 4573 N N . SER A 1 555 ? 3.259 -22.398 -3.604 1.00 92.50 555 SER A N 1
ATOM 4574 C CA . SER A 1 555 ? 4.289 -23.289 -3.049 1.00 92.50 555 SER A CA 1
ATOM 4575 C C . SER A 1 555 ? 4.923 -22.744 -1.761 1.00 92.50 555 SER A C 1
ATOM 4577 O O . SER A 1 555 ? 5.186 -23.499 -0.828 1.00 92.50 555 SER A O 1
ATOM 4579 N N . VAL A 1 556 ? 5.093 -21.420 -1.659 1.00 91.31 556 VAL A N 1
ATOM 4580 C CA . VAL A 1 556 ? 5.541 -20.760 -0.424 1.00 91.31 556 VAL A CA 1
ATOM 4581 C C . VAL A 1 556 ? 4.486 -20.893 0.673 1.00 91.31 556 VAL A C 1
ATOM 4583 O O . VAL A 1 556 ? 4.852 -21.132 1.822 1.00 91.31 556 VAL A O 1
ATOM 4586 N N . LEU A 1 557 ? 3.195 -20.777 0.338 1.00 89.12 557 LEU A N 1
ATOM 4587 C CA . LEU A 1 557 ? 2.090 -20.972 1.284 1.00 89.12 557 LEU A CA 1
ATOM 4588 C C . LEU A 1 557 ? 2.000 -22.406 1.828 1.00 89.12 557 LEU A C 1
ATOM 4590 O O . LEU A 1 557 ? 1.600 -22.581 2.978 1.00 89.12 557 LEU A O 1
ATOM 4594 N N . ASP A 1 558 ? 2.407 -23.393 1.032 1.00 88.69 558 ASP A N 1
ATOM 4595 C CA . ASP A 1 558 ? 2.462 -24.807 1.422 1.00 88.69 558 ASP A CA 1
ATOM 4596 C C . ASP A 1 558 ? 3.772 -25.185 2.147 1.00 88.69 558 ASP A C 1
ATOM 4598 O O . ASP A 1 558 ? 3.924 -26.315 2.615 1.00 88.69 558 ASP A O 1
ATOM 4602 N N . SER A 1 559 ? 4.731 -24.259 2.261 1.00 88.00 559 SER A N 1
ATOM 4603 C CA . SER A 1 559 ? 6.028 -24.526 2.887 1.00 88.00 559 SER A CA 1
ATOM 4604 C C . SER A 1 559 ? 5.957 -24.590 4.418 1.00 88.00 559 SER A C 1
ATOM 4606 O O . SER A 1 559 ? 5.239 -23.829 5.071 1.00 88.00 559 SER A O 1
ATOM 4608 N N . GLU A 1 560 ? 6.797 -25.438 5.023 1.00 83.31 560 GLU A N 1
ATOM 4609 C CA . GLU A 1 560 ? 6.895 -25.570 6.486 1.00 83.31 560 GLU A CA 1
ATOM 4610 C C . GLU A 1 560 ? 7.356 -24.281 7.184 1.00 83.31 560 GLU A C 1
ATOM 4612 O O . GLU A 1 560 ? 7.125 -24.102 8.381 1.00 83.31 560 GLU A O 1
ATOM 4617 N N . ALA A 1 561 ? 7.963 -23.348 6.443 1.00 76.69 561 ALA A N 1
ATOM 4618 C CA . ALA A 1 561 ? 8.433 -22.077 6.977 1.00 76.69 561 ALA A CA 1
ATOM 4619 C C . ALA A 1 561 ? 7.292 -21.246 7.601 1.00 76.69 561 ALA A C 1
ATOM 4621 O O . ALA A 1 561 ? 7.520 -20.510 8.563 1.00 76.69 561 ALA A O 1
ATOM 4622 N N . LEU A 1 562 ? 6.052 -21.393 7.115 1.00 82.19 562 LEU A N 1
ATOM 4623 C CA . LEU A 1 562 ? 4.873 -20.705 7.660 1.00 82.19 562 LEU A CA 1
ATOM 4624 C C . LEU A 1 562 ? 4.375 -21.262 8.998 1.00 82.19 562 LEU A C 1
ATOM 4626 O O . LEU A 1 562 ? 3.557 -20.615 9.652 1.00 82.19 562 LEU A O 1
ATOM 4630 N N . HIS A 1 563 ? 4.863 -22.428 9.429 1.00 80.38 563 HIS A N 1
ATOM 4631 C CA . HIS A 1 563 ? 4.514 -23.006 10.730 1.00 80.38 563 HIS A CA 1
ATOM 4632 C C . HIS A 1 563 ? 5.272 -22.352 11.903 1.00 80.38 563 HIS A C 1
ATOM 4634 O O . HIS A 1 563 ? 4.960 -22.626 13.063 1.00 80.38 563 HIS A O 1
ATOM 4640 N N . GLY A 1 564 ? 6.260 -21.495 11.614 1.00 80.19 564 GLY A N 1
ATOM 4641 C CA . GLY A 1 564 ? 7.085 -20.796 12.602 1.00 80.19 564 GLY A CA 1
ATOM 4642 C C . GLY A 1 564 ? 6.457 -19.528 13.201 1.00 80.19 564 GLY A C 1
ATOM 4643 O O . GLY A 1 564 ? 5.268 -19.243 13.060 1.00 80.19 564 GLY A O 1
ATOM 4644 N N . ASP A 1 565 ? 7.278 -18.739 13.903 1.00 83.56 565 ASP A N 1
ATOM 4645 C CA . ASP A 1 565 ? 6.850 -17.456 14.470 1.00 83.56 565 ASP A CA 1
ATOM 4646 C C . ASP A 1 565 ? 6.673 -16.396 13.361 1.00 83.56 565 ASP A C 1
ATOM 4648 O O . ASP A 1 565 ? 7.628 -16.114 12.629 1.00 83.56 565 ASP A O 1
ATOM 4652 N N . PRO A 1 566 ? 5.498 -15.746 13.231 1.00 84.00 566 PRO A N 1
ATOM 4653 C CA . PRO A 1 566 ? 5.263 -14.722 12.208 1.00 84.00 566 PRO A CA 1
ATOM 4654 C C . PRO A 1 566 ? 6.183 -13.498 12.313 1.00 84.00 566 PRO A C 1
ATOM 4656 O O . PRO A 1 566 ? 6.267 -12.724 11.359 1.00 84.00 566 PRO A O 1
ATOM 4659 N N . SER A 1 567 ? 6.887 -13.305 13.437 1.00 83.31 567 SER A N 1
ATOM 4660 C CA . SER A 1 567 ? 7.839 -12.200 13.618 1.00 83.31 567 SER A CA 1
ATOM 4661 C C . SER A 1 567 ? 8.940 -12.155 12.550 1.00 83.31 567 SER A C 1
ATOM 4663 O O . SER A 1 567 ? 9.403 -11.068 12.196 1.00 83.31 567 SER A O 1
ATOM 4665 N N . VAL A 1 568 ? 9.273 -13.307 11.957 1.00 84.06 568 VAL A N 1
ATOM 4666 C CA . VAL A 1 568 ? 10.228 -13.461 10.846 1.00 84.06 568 VAL A CA 1
ATOM 4667 C C . VAL A 1 568 ? 9.821 -12.638 9.612 1.00 84.06 568 VAL A C 1
ATOM 4669 O O . VAL A 1 568 ? 10.680 -12.200 8.848 1.00 84.06 568 VAL A O 1
ATOM 4672 N N . CYS A 1 569 ? 8.525 -12.357 9.434 1.00 83.94 569 CYS A N 1
ATOM 4673 C CA . CYS A 1 569 ? 8.002 -11.541 8.332 1.00 83.94 569 CYS A CA 1
ATOM 4674 C C . CYS A 1 569 ? 8.047 -10.025 8.604 1.00 83.94 569 CYS A C 1
ATOM 4676 O O . CYS A 1 569 ? 7.764 -9.238 7.702 1.00 83.94 569 CYS A O 1
ATOM 4678 N N . PHE A 1 570 ? 8.379 -9.595 9.827 1.00 83.94 570 PHE A N 1
ATOM 4679 C CA . PHE A 1 570 ? 8.377 -8.180 10.237 1.00 83.94 570 PHE A CA 1
ATOM 4680 C C . PHE A 1 570 ? 9.781 -7.551 10.278 1.00 83.94 570 PHE A C 1
ATOM 4682 O O . PHE A 1 570 ? 9.945 -6.420 10.748 1.00 83.94 570 PHE A O 1
ATOM 4689 N N . GLY A 1 571 ? 10.797 -8.278 9.802 1.00 82.19 571 GLY A N 1
ATOM 4690 C CA . GLY A 1 571 ? 12.182 -7.817 9.709 1.00 82.19 571 GLY A CA 1
ATOM 4691 C C . GLY A 1 571 ? 12.418 -6.735 8.646 1.00 82.19 571 GLY A C 1
ATOM 4692 O O . GLY A 1 571 ? 11.514 -6.311 7.922 1.00 82.19 571 GLY A O 1
ATOM 4693 N N . SER A 1 572 ? 13.668 -6.275 8.550 1.00 86.50 572 SER A N 1
ATOM 4694 C CA . SER A 1 572 ? 14.117 -5.367 7.489 1.00 86.50 572 SER A CA 1
ATOM 4695 C C . SER A 1 572 ? 14.841 -6.154 6.402 1.00 86.50 572 SER A C 1
ATOM 4697 O O . SER A 1 572 ? 15.883 -6.750 6.663 1.00 86.50 572 SER A O 1
ATOM 4699 N N . LEU A 1 573 ? 14.319 -6.116 5.172 1.00 86.75 573 LEU A N 1
ATOM 4700 C CA . LEU A 1 573 ? 14.935 -6.808 4.036 1.00 86.75 573 LEU A CA 1
ATOM 4701 C C . LEU A 1 573 ? 16.356 -6.298 3.743 1.00 86.75 573 LEU A C 1
ATOM 4703 O O . LEU A 1 573 ? 17.219 -7.084 3.369 1.00 86.75 573 LEU A O 1
ATOM 4707 N N . GLU A 1 574 ? 16.616 -5.001 3.928 1.00 85.19 574 GLU A N 1
ATOM 4708 C CA . GLU A 1 574 ? 17.960 -4.436 3.746 1.00 85.19 574 GLU A CA 1
ATOM 4709 C C . GLU A 1 574 ? 18.952 -5.011 4.753 1.00 85.19 574 GLU A C 1
ATOM 4711 O O . GLU A 1 574 ? 20.074 -5.340 4.378 1.00 85.19 574 GLU A O 1
ATOM 4716 N N . SER A 1 575 ? 18.532 -5.168 6.012 1.00 85.38 575 SER A N 1
ATOM 4717 C CA . SER A 1 575 ? 19.369 -5.758 7.058 1.00 85.38 575 SER A CA 1
ATOM 4718 C C . SER A 1 575 ? 19.683 -7.222 6.757 1.00 85.38 575 SER A C 1
ATOM 4720 O O . SER A 1 575 ? 20.834 -7.619 6.888 1.00 85.38 575 SER A O 1
ATOM 4722 N N . GLU A 1 576 ? 18.703 -7.995 6.282 1.00 85.25 576 GLU A N 1
ATOM 4723 C CA . GLU A 1 576 ? 18.925 -9.384 5.850 1.00 85.25 576 GLU A CA 1
ATOM 4724 C C . GLU A 1 576 ? 19.912 -9.463 4.674 1.00 85.25 576 GLU A C 1
ATOM 4726 O O . GLU A 1 576 ? 20.871 -10.232 4.697 1.00 85.25 576 GLU A O 1
ATOM 4731 N N . CYS A 1 577 ? 19.734 -8.614 3.654 1.00 84.00 577 CYS A N 1
ATOM 4732 C CA . CYS A 1 577 ? 20.632 -8.585 2.497 1.00 84.00 577 CYS A CA 1
ATOM 4733 C C . CYS A 1 577 ? 22.055 -8.148 2.878 1.00 84.00 577 CYS A C 1
ATOM 4735 O O . CYS A 1 577 ? 23.016 -8.679 2.326 1.00 84.00 577 CYS A O 1
ATOM 4737 N N . LEU A 1 578 ? 22.195 -7.207 3.820 1.00 83.81 578 LEU A N 1
ATOM 4738 C CA . LEU A 1 578 ? 23.487 -6.753 4.341 1.00 83.81 578 LEU A CA 1
ATOM 4739 C C . LEU A 1 578 ? 24.206 -7.854 5.130 1.00 83.81 578 LEU A C 1
ATOM 4741 O O . LEU A 1 578 ? 25.421 -7.992 5.015 1.00 83.81 578 LEU A O 1
ATOM 4745 N N . LEU A 1 579 ? 23.461 -8.629 5.921 1.00 84.56 579 LEU A N 1
ATOM 4746 C CA . LEU A 1 579 ? 23.987 -9.735 6.725 1.00 84.56 579 LEU A CA 1
ATOM 4747 C C . LEU A 1 579 ? 24.174 -11.031 5.922 1.00 84.56 579 LEU A C 1
ATOM 4749 O O . LEU A 1 579 ? 24.630 -12.024 6.482 1.00 84.56 579 LEU A O 1
ATOM 4753 N N . LEU A 1 580 ? 23.848 -11.016 4.623 1.00 83.56 580 LEU A N 1
ATOM 4754 C CA . LEU A 1 580 ? 23.880 -12.179 3.730 1.00 83.56 580 LEU A CA 1
ATOM 4755 C C . LEU A 1 580 ? 23.026 -13.350 4.246 1.00 83.56 580 LEU A C 1
ATOM 4757 O O . LEU A 1 580 ? 23.316 -14.509 3.959 1.00 83.56 580 LEU A O 1
ATOM 4761 N N . THR A 1 581 ? 21.967 -13.050 5.000 1.00 82.25 581 THR A N 1
ATOM 4762 C CA . THR A 1 581 ? 21.016 -14.044 5.495 1.00 82.25 581 THR A CA 1
ATOM 4763 C C . THR A 1 581 ? 19.900 -14.283 4.478 1.00 82.25 581 THR A C 1
ATOM 4765 O O . THR A 1 581 ? 19.494 -13.397 3.714 1.00 82.25 581 THR A O 1
ATOM 4768 N N . GLU A 1 582 ? 19.388 -15.513 4.455 1.00 75.25 582 GLU A N 1
ATOM 4769 C CA . GLU A 1 582 ? 18.345 -15.944 3.522 1.00 75.25 582 GLU A CA 1
ATOM 4770 C C . GLU A 1 582 ? 17.013 -16.167 4.240 1.00 75.25 582 GLU A C 1
ATOM 4772 O O . GLU A 1 582 ? 16.566 -17.289 4.471 1.00 75.25 582 GLU A O 1
ATOM 4777 N N . ASN A 1 583 ? 16.328 -15.074 4.573 1.00 85.44 583 ASN A N 1
ATOM 4778 C CA . ASN A 1 583 ? 14.931 -15.150 4.983 1.00 85.44 583 ASN A CA 1
ATOM 4779 C C . ASN A 1 583 ? 14.023 -15.278 3.747 1.00 85.44 583 ASN A C 1
ATOM 4781 O O . ASN A 1 583 ? 13.612 -14.283 3.131 1.00 85.44 583 ASN A O 1
ATOM 4785 N N . GLN A 1 584 ? 13.724 -16.524 3.373 1.00 87.75 584 GLN A N 1
ATOM 4786 C CA . GLN A 1 584 ? 12.924 -16.831 2.186 1.00 87.75 584 GLN A CA 1
ATOM 4787 C C . GLN A 1 584 ? 11.503 -16.260 2.273 1.00 87.75 584 GLN A C 1
ATOM 4789 O O . GLN A 1 584 ? 10.994 -15.734 1.284 1.00 87.75 584 GLN A O 1
ATOM 4794 N N . LEU A 1 585 ? 10.872 -16.297 3.451 1.00 89.69 585 LEU A N 1
ATOM 4795 C CA . LEU A 1 585 ? 9.520 -15.770 3.648 1.00 89.69 585 LEU A CA 1
ATOM 4796 C C . LEU A 1 585 ? 9.468 -14.253 3.475 1.00 89.69 585 LEU A C 1
ATOM 4798 O O . LEU A 1 585 ? 8.621 -13.753 2.736 1.00 89.69 585 LEU A O 1
ATOM 4802 N N . LEU A 1 586 ? 10.389 -13.520 4.108 1.00 90.69 586 LEU A N 1
ATOM 4803 C CA . LEU A 1 586 ? 10.443 -12.063 3.987 1.00 90.69 586 LEU A CA 1
ATOM 4804 C C . LEU A 1 586 ? 10.731 -11.629 2.545 1.00 90.69 586 LEU A C 1
ATOM 4806 O O . LEU A 1 586 ? 10.100 -10.696 2.047 1.00 90.69 586 LEU A O 1
ATOM 4810 N N . THR A 1 587 ? 11.648 -12.318 1.862 1.00 91.00 587 THR A N 1
ATOM 4811 C CA . THR A 1 587 ? 11.987 -12.018 0.463 1.00 91.00 587 THR A CA 1
ATOM 4812 C C . THR A 1 587 ? 10.793 -12.280 -0.463 1.00 91.00 587 THR A C 1
ATOM 4814 O O . THR A 1 587 ? 10.442 -11.413 -1.264 1.00 91.00 587 THR A O 1
ATOM 4817 N N . ASN A 1 588 ? 10.095 -13.412 -0.301 1.00 92.31 588 ASN A N 1
ATOM 4818 C CA . ASN A 1 588 ? 8.870 -13.719 -1.052 1.00 92.31 588 ASN A CA 1
ATOM 4819 C C . ASN A 1 588 ? 7.725 -12.740 -0.750 1.00 92.31 588 ASN A C 1
ATOM 4821 O O . ASN A 1 588 ? 6.997 -12.332 -1.658 1.00 92.31 588 ASN A O 1
ATOM 4825 N N . LEU A 1 589 ? 7.581 -12.307 0.504 1.00 92.56 589 LEU A N 1
ATOM 4826 C CA . LEU A 1 589 ? 6.602 -11.291 0.887 1.00 92.56 589 LEU A CA 1
ATOM 4827 C C . LEU A 1 589 ? 6.920 -9.938 0.233 1.00 92.56 589 LEU A C 1
ATOM 4829 O O . LEU A 1 589 ? 6.021 -9.275 -0.288 1.00 92.56 589 LEU A O 1
ATOM 4833 N N . ALA A 1 590 ? 8.194 -9.540 0.200 1.00 92.94 590 ALA A N 1
ATOM 4834 C CA . ALA A 1 590 ? 8.636 -8.322 -0.476 1.00 92.94 590 ALA A CA 1
ATOM 4835 C C . ALA A 1 590 ? 8.420 -8.388 -2.001 1.00 92.94 590 ALA A C 1
ATOM 4837 O O . ALA A 1 590 ? 7.959 -7.406 -2.588 1.00 92.94 590 ALA A O 1
ATOM 4838 N N . LEU A 1 591 ? 8.669 -9.547 -2.623 1.00 93.62 591 LEU A N 1
ATOM 4839 C CA . LEU A 1 591 ? 8.337 -9.835 -4.026 1.00 93.62 591 LEU A CA 1
ATOM 4840 C C . LEU A 1 591 ? 6.839 -9.673 -4.300 1.00 93.62 591 LEU A C 1
ATOM 4842 O O . LEU A 1 591 ? 6.453 -8.938 -5.212 1.00 93.62 591 LEU A O 1
ATOM 4846 N N . GLY A 1 592 ? 5.990 -10.304 -3.483 1.00 93.06 592 GLY A N 1
ATOM 4847 C CA . GLY A 1 592 ? 4.534 -10.192 -3.584 1.00 93.06 592 GLY A CA 1
ATOM 4848 C C . GLY A 1 592 ? 4.046 -8.751 -3.435 1.00 93.06 592 GLY A C 1
ATOM 4849 O O . GLY A 1 592 ? 3.219 -8.289 -4.222 1.00 93.06 592 GLY A O 1
ATOM 4850 N N . HIS A 1 593 ? 4.598 -8.009 -2.474 1.00 92.25 593 HIS A N 1
ATOM 4851 C CA . HIS A 1 593 ? 4.286 -6.597 -2.274 1.00 92.25 593 HIS A CA 1
ATOM 4852 C C . HIS A 1 593 ? 4.680 -5.724 -3.470 1.00 92.25 593 HIS A C 1
ATOM 4854 O O . HIS A 1 593 ? 3.868 -4.908 -3.910 1.00 92.25 593 HIS A O 1
ATOM 4860 N N . ALA A 1 594 ? 5.888 -5.899 -4.016 1.00 92.56 594 ALA A N 1
ATOM 4861 C CA . ALA A 1 594 ? 6.326 -5.171 -5.203 1.00 92.56 594 ALA A CA 1
ATOM 4862 C C . ALA A 1 594 ? 5.421 -5.491 -6.404 1.00 92.56 594 ALA A C 1
ATOM 4864 O O . ALA A 1 594 ? 4.906 -4.575 -7.044 1.00 92.56 594 ALA A O 1
ATOM 4865 N N . TYR A 1 595 ? 5.137 -6.773 -6.655 1.00 92.00 595 TYR A N 1
ATOM 4866 C CA . TYR A 1 595 ? 4.240 -7.204 -7.729 1.00 92.00 595 TYR A CA 1
ATOM 4867 C C . TYR A 1 595 ? 2.844 -6.568 -7.617 1.00 92.00 595 TYR A C 1
ATOM 4869 O O . TYR A 1 595 ? 2.369 -5.927 -8.558 1.00 92.00 595 TYR A O 1
ATOM 4877 N N . LEU A 1 596 ? 2.200 -6.674 -6.449 1.00 89.38 596 LEU A N 1
ATOM 4878 C CA . LEU A 1 596 ? 0.857 -6.130 -6.218 1.00 89.38 596 LEU A CA 1
ATOM 4879 C C . LEU A 1 596 ? 0.813 -4.600 -6.302 1.00 89.38 596 LEU A C 1
ATOM 4881 O O . LEU A 1 596 ? -0.181 -4.048 -6.774 1.00 89.38 596 LEU A O 1
ATOM 4885 N N . GLN A 1 597 ? 1.883 -3.913 -5.894 1.00 87.62 597 GLN A N 1
ATOM 4886 C CA . GLN A 1 597 ? 1.989 -2.454 -5.977 1.00 87.62 597 GLN A CA 1
ATOM 4887 C C . GLN A 1 597 ? 1.989 -1.939 -7.431 1.00 87.62 597 GLN A C 1
ATOM 4889 O O . GLN A 1 597 ? 1.573 -0.801 -7.674 1.00 87.62 597 GLN A O 1
ATOM 4894 N N . HIS A 1 598 ? 2.426 -2.764 -8.387 1.00 87.00 598 HIS A N 1
ATOM 4895 C CA . HIS A 1 598 ? 2.434 -2.461 -9.822 1.00 87.00 598 HIS A CA 1
ATOM 4896 C C . HIS A 1 598 ? 1.237 -3.060 -10.590 1.00 87.00 598 HIS A C 1
ATOM 4898 O O . HIS A 1 598 ? 1.089 -2.803 -11.784 1.00 87.00 598 HIS A O 1
ATOM 4904 N N . CYS A 1 599 ? 0.349 -3.805 -9.922 1.00 83.06 599 CYS A N 1
ATOM 4905 C CA . CYS A 1 599 ? -0.874 -4.350 -10.515 1.00 83.06 599 CYS A CA 1
ATOM 4906 C C . CYS A 1 599 ? -2.021 -3.322 -10.546 1.00 83.06 599 CYS A C 1
ATOM 4908 O O . CYS A 1 599 ? -2.204 -2.541 -9.615 1.00 83.06 599 CYS A O 1
ATOM 4910 N N . ASN A 1 600 ? -2.868 -3.379 -11.582 1.00 64.75 600 ASN A N 1
ATOM 4911 C CA . ASN A 1 600 ? -3.968 -2.419 -11.757 1.00 64.75 600 ASN A CA 1
ATOM 4912 C C . ASN A 1 600 ? -5.220 -2.737 -10.911 1.00 64.75 600 ASN A C 1
ATOM 4914 O O . ASN A 1 600 ? -5.882 -1.809 -10.451 1.00 64.75 600 ASN A O 1
ATOM 4918 N N . THR A 1 601 ? -5.551 -4.013 -10.657 1.00 61.09 601 THR A N 1
ATOM 4919 C CA . THR A 1 601 ? -6.699 -4.401 -9.806 1.00 61.09 601 THR A CA 1
ATOM 4920 C C . THR A 1 601 ? -6.561 -5.818 -9.245 1.00 61.09 601 THR A C 1
ATOM 4922 O O . THR A 1 601 ? -6.458 -6.767 -10.018 1.00 61.09 601 THR A O 1
ATOM 4925 N N . VAL A 1 602 ? -6.670 -5.979 -7.921 1.00 60.84 602 VAL A N 1
ATOM 4926 C CA . VAL A 1 602 ? -6.762 -7.289 -7.245 1.00 60.84 602 VAL A CA 1
ATOM 4927 C C . VAL A 1 602 ? -7.929 -7.272 -6.256 1.00 60.84 602 VAL A C 1
ATOM 4929 O O . VAL A 1 602 ? -8.105 -6.310 -5.510 1.00 60.84 602 VAL A O 1
ATOM 4932 N N . ARG A 1 603 ? -8.750 -8.331 -6.256 1.00 65.06 603 ARG A N 1
ATOM 4933 C CA . ARG A 1 603 ? -9.843 -8.530 -5.289 1.00 65.06 603 ARG A CA 1
ATOM 4934 C C . ARG A 1 603 ? -9.447 -9.617 -4.296 1.00 65.06 603 ARG A C 1
ATOM 4936 O O . ARG A 1 603 ? -9.202 -10.750 -4.699 1.00 65.06 603 ARG A O 1
ATOM 4943 N N . ILE A 1 604 ? -9.423 -9.286 -3.007 1.00 68.69 604 ILE A N 1
ATOM 4944 C CA . ILE A 1 604 ? -9.030 -10.213 -1.938 1.00 68.69 604 ILE A CA 1
ATOM 4945 C C . ILE A 1 604 ? -10.244 -10.520 -1.057 1.00 68.69 604 ILE A C 1
ATOM 4947 O O . ILE A 1 604 ? -10.932 -9.616 -0.590 1.00 68.69 604 ILE A O 1
ATOM 4951 N N . HIS A 1 605 ? -10.503 -11.806 -0.814 1.00 84.38 605 HIS A N 1
ATOM 4952 C CA . HIS A 1 605 ? -11.651 -12.292 -0.041 1.00 84.38 605 HIS A CA 1
ATOM 4953 C C . HIS A 1 605 ? -11.275 -12.603 1.417 1.00 84.38 605 HIS A C 1
ATOM 4955 O O . HIS A 1 605 ? -11.421 -13.738 1.876 1.00 84.38 605 HIS A O 1
ATOM 4961 N N . VAL A 1 606 ? -10.802 -11.589 2.149 1.00 90.06 606 VAL A N 1
ATOM 4962 C CA . VAL A 1 606 ? -10.249 -11.738 3.510 1.00 90.06 606 VAL A CA 1
ATOM 4963 C C . VAL A 1 606 ? -11.229 -12.434 4.463 1.00 90.06 606 VAL A C 1
ATOM 4965 O O . VAL A 1 606 ? -10.876 -13.450 5.052 1.00 90.06 606 VAL A O 1
ATOM 4968 N N . TYR A 1 607 ? -12.480 -11.964 4.562 1.00 90.06 607 TYR A N 1
ATOM 4969 C CA . TYR A 1 607 ? -13.473 -12.545 5.479 1.00 90.06 607 TYR A CA 1
ATOM 4970 C C . TYR A 1 607 ? -13.702 -14.045 5.245 1.00 90.06 607 TYR A C 1
ATOM 4972 O O . TYR A 1 607 ? -13.763 -14.821 6.197 1.00 90.06 607 TYR A O 1
ATOM 4980 N N . LYS A 1 608 ? -13.783 -14.475 3.977 1.00 89.88 608 LYS A N 1
ATOM 4981 C CA . LYS A 1 608 ? -13.977 -15.892 3.627 1.00 89.88 608 LYS A CA 1
ATOM 4982 C C . LYS A 1 608 ? -12.771 -16.739 4.039 1.00 89.88 608 LYS A C 1
ATOM 4984 O O . LYS A 1 608 ? -12.953 -17.866 4.491 1.00 89.88 608 LYS A O 1
ATOM 4989 N N . MET A 1 609 ? -11.556 -16.210 3.890 1.00 91.50 609 MET A N 1
ATOM 4990 C CA . MET A 1 609 ? -10.329 -16.891 4.318 1.00 91.50 609 MET A CA 1
ATOM 4991 C C . MET A 1 609 ? -10.263 -17.007 5.843 1.00 91.50 609 MET A C 1
ATOM 4993 O O . MET A 1 609 ? -10.006 -18.096 6.349 1.00 91.50 609 MET A O 1
ATOM 4997 N N . THR A 1 610 ? -10.581 -15.935 6.575 1.00 92.44 610 THR A N 1
ATOM 4998 C CA . THR A 1 610 ? -10.612 -15.950 8.046 1.00 92.44 610 THR A CA 1
ATOM 4999 C C . THR A 1 610 ? -11.580 -17.003 8.581 1.00 92.44 610 THR A C 1
ATOM 5001 O O . THR A 1 610 ? -11.217 -17.748 9.486 1.00 92.44 610 THR A O 1
ATOM 5004 N N . VAL A 1 611 ? -12.777 -17.118 7.993 1.00 92.38 611 VAL A N 1
ATOM 5005 C CA . VAL A 1 611 ? -13.754 -18.152 8.373 1.00 92.38 611 VAL A CA 1
ATOM 5006 C C . VAL A 1 611 ? -13.198 -19.554 8.137 1.00 92.38 611 VAL A C 1
ATOM 5008 O O . VAL A 1 611 ? -13.206 -20.360 9.060 1.00 92.38 611 VAL A O 1
ATOM 5011 N N . LYS A 1 612 ? -12.639 -19.829 6.950 1.00 93.31 612 LYS A N 1
ATOM 5012 C CA . LYS A 1 612 ? -12.058 -21.146 6.633 1.00 93.31 612 LYS A CA 1
ATOM 5013 C C . LYS A 1 612 ? -10.942 -21.550 7.599 1.00 93.31 612 LYS A C 1
ATOM 5015 O O . LYS A 1 612 ? -10.855 -22.716 7.972 1.00 93.31 612 LYS A O 1
ATOM 5020 N N . VAL A 1 613 ? -10.082 -20.607 7.988 1.00 91.69 613 VAL A N 1
ATOM 5021 C CA . VAL A 1 613 ? -8.994 -20.870 8.945 1.00 91.69 613 VAL A CA 1
ATOM 5022 C C . VAL A 1 613 ? -9.557 -21.101 10.347 1.00 91.69 613 VAL A C 1
ATOM 5024 O O . VAL A 1 613 ? -9.182 -22.071 10.998 1.00 91.69 613 VAL A O 1
ATOM 5027 N N . ASN A 1 614 ? -10.501 -20.268 10.792 1.00 92.81 614 ASN A N 1
ATOM 5028 C CA . ASN A 1 614 ? -11.156 -20.415 12.092 1.00 92.81 614 ASN A CA 1
ATOM 5029 C C . ASN A 1 614 ? -11.911 -21.751 12.222 1.00 92.81 614 ASN A C 1
ATOM 5031 O O . ASN A 1 614 ? -11.822 -22.396 13.258 1.00 92.81 614 ASN A O 1
ATOM 5035 N N . GLU A 1 615 ? -12.621 -22.194 11.181 1.00 92.62 615 GLU A N 1
ATOM 5036 C CA . GLU A 1 615 ? -13.337 -23.482 11.176 1.00 92.62 615 GLU A CA 1
ATOM 5037 C C . GLU A 1 615 ? -12.389 -24.690 11.255 1.00 92.62 615 GLU A C 1
ATOM 5039 O O . GLU A 1 615 ? -12.756 -25.714 11.825 1.00 92.62 615 GLU A O 1
ATOM 5044 N N . ARG A 1 616 ? -11.168 -24.580 10.712 1.00 91.00 616 ARG A N 1
ATOM 5045 C CA . ARG A 1 616 ? -10.167 -25.661 10.744 1.00 91.00 616 ARG A CA 1
ATOM 5046 C C . ARG A 1 616 ? -9.354 -25.698 12.036 1.00 91.00 616 ARG A C 1
ATOM 5048 O O . ARG A 1 616 ? -9.053 -26.779 12.525 1.00 91.00 616 ARG A O 1
ATOM 5055 N N . VAL A 1 617 ? -8.963 -24.533 12.550 1.00 88.69 617 VAL A N 1
ATOM 5056 C CA . VAL A 1 617 ? -8.043 -24.407 13.696 1.00 88.69 617 VAL A CA 1
ATOM 5057 C C . VAL A 1 617 ? -8.797 -24.264 15.024 1.00 88.69 617 VAL A C 1
ATOM 5059 O O . VAL A 1 617 ? -8.291 -24.652 16.074 1.00 88.69 617 VAL A O 1
ATOM 5062 N N . GLY A 1 618 ? -10.014 -23.718 15.006 1.00 85.56 618 GLY A N 1
ATOM 5063 C CA . GLY A 1 618 ? -10.777 -23.398 16.208 1.00 85.56 618 GLY A CA 1
ATOM 5064 C C . GLY A 1 618 ? -10.307 -22.091 16.849 1.00 85.56 618 GLY A C 1
ATOM 5065 O O . GLY A 1 618 ? -10.711 -21.011 16.422 1.00 85.56 618 GLY A O 1
ATOM 5066 N N . LEU A 1 619 ? -9.484 -22.176 17.899 1.00 87.50 619 LEU A N 1
ATOM 5067 C CA . LEU A 1 619 ? -9.016 -21.007 18.652 1.00 87.50 619 LEU A CA 1
ATOM 5068 C C . LEU A 1 619 ? -7.745 -20.426 18.020 1.00 87.50 619 LEU A C 1
ATOM 5070 O O . LEU A 1 619 ? -6.693 -21.066 18.017 1.00 87.50 619 LEU A O 1
ATOM 5074 N N . LEU A 1 620 ? -7.816 -19.194 17.515 1.00 90.31 620 LEU A N 1
ATOM 5075 C CA . LEU A 1 620 ? -6.661 -18.545 16.897 1.00 90.31 620 LEU A CA 1
ATOM 5076 C C . LEU A 1 620 ? -5.778 -17.874 17.961 1.00 90.31 620 LEU A C 1
ATOM 5078 O O . LEU A 1 620 ? -6.251 -17.119 18.805 1.00 90.31 620 LEU A O 1
ATOM 5082 N N . LYS A 1 621 ? -4.458 -18.072 17.888 1.00 89.19 621 LYS A N 1
ATOM 5083 C CA . LYS A 1 621 ? -3.501 -17.413 18.800 1.00 89.19 621 LYS A CA 1
ATOM 5084 C C . LYS A 1 621 ? -3.501 -15.881 18.658 1.00 89.19 621 LYS A C 1
ATOM 5086 O O . LYS A 1 621 ? -3.337 -15.169 19.641 1.00 89.19 621 LYS A O 1
ATOM 5091 N N . TYR A 1 622 ? -3.700 -15.374 17.439 1.00 91.00 622 TYR A N 1
ATOM 5092 C CA . TYR A 1 622 ? -3.583 -13.950 17.092 1.00 91.00 622 TYR A CA 1
ATOM 5093 C C . TYR A 1 622 ? -4.934 -13.301 16.736 1.00 91.00 622 TYR A C 1
ATOM 5095 O O . TYR A 1 622 ? -4.997 -12.432 15.864 1.00 91.00 622 TYR A O 1
ATOM 5103 N N . GLU A 1 623 ? -6.028 -13.707 17.397 1.00 92.19 623 GLU A N 1
ATOM 5104 C CA . GLU A 1 623 ? -7.377 -13.160 17.151 1.00 92.19 623 GLU A CA 1
ATOM 5105 C C . GLU A 1 623 ? -7.417 -11.629 17.174 1.00 92.19 623 GLU A C 1
ATOM 5107 O O . GLU A 1 623 ? -8.098 -11.023 16.352 1.00 92.19 623 GLU A O 1
ATOM 5112 N N . ASP A 1 624 ? -6.699 -11.005 18.111 1.00 92.00 624 ASP A N 1
ATOM 5113 C CA . ASP A 1 624 ? -6.699 -9.553 18.287 1.00 92.00 624 ASP A CA 1
ATOM 5114 C C . ASP A 1 624 ? -6.160 -8.815 17.065 1.00 92.00 624 ASP A C 1
ATOM 5116 O O . ASP A 1 624 ? -6.841 -7.938 16.538 1.00 92.00 624 ASP A O 1
ATOM 5120 N N . SER A 1 625 ? -4.997 -9.226 16.556 1.00 92.81 625 SER A N 1
ATOM 5121 C CA . SER A 1 625 ? -4.393 -8.624 15.364 1.00 92.81 625 SER A CA 1
ATOM 5122 C C . SER A 1 625 ? -5.252 -8.840 14.115 1.00 92.81 625 SER A C 1
ATOM 5124 O O . SER A 1 625 ? -5.397 -7.923 13.307 1.00 92.81 625 SER A O 1
ATOM 5126 N N . ILE A 1 626 ? -5.877 -10.017 13.979 1.00 93.94 626 ILE A N 1
ATOM 5127 C CA . ILE A 1 626 ? -6.806 -10.308 12.875 1.00 93.94 626 ILE A CA 1
ATOM 5128 C C . ILE A 1 626 ? -8.042 -9.403 12.967 1.00 93.94 626 ILE A C 1
ATOM 5130 O O . ILE A 1 626 ? -8.460 -8.821 11.966 1.00 93.94 626 ILE A O 1
ATOM 5134 N N . CYS A 1 627 ? -8.622 -9.244 14.159 1.00 93.12 627 CYS A N 1
ATOM 5135 C CA . CYS A 1 627 ? -9.788 -8.385 14.352 1.00 93.12 627 CYS A CA 1
ATOM 5136 C C . CYS A 1 627 ? -9.457 -6.909 14.093 1.00 93.12 627 CYS A C 1
ATOM 5138 O O . CYS A 1 627 ? -10.233 -6.216 13.432 1.00 93.12 627 CYS A O 1
ATOM 5140 N N . ASP A 1 628 ? -8.295 -6.442 14.556 1.00 93.75 628 ASP A N 1
ATOM 5141 C CA . ASP A 1 628 ? -7.819 -5.078 14.313 1.00 93.75 628 ASP A CA 1
ATOM 5142 C C . ASP A 1 628 ? -7.637 -4.820 12.809 1.00 93.75 628 ASP A C 1
ATOM 5144 O O . ASP A 1 628 ? -8.042 -3.766 12.310 1.00 93.75 628 ASP A O 1
ATOM 5148 N N . PHE A 1 629 ? -7.120 -5.803 12.061 1.00 93.62 629 PHE A N 1
ATOM 5149 C CA . PHE A 1 629 ? -7.024 -5.742 10.601 1.00 93.62 629 PHE A CA 1
ATOM 5150 C C . PHE A 1 629 ? -8.389 -5.638 9.917 1.00 93.62 629 PHE A C 1
ATOM 5152 O O . PHE A 1 629 ? -8.573 -4.787 9.044 1.00 93.62 629 PHE A O 1
ATOM 5159 N N . LEU A 1 630 ? -9.376 -6.431 10.338 1.00 92.69 630 LEU A N 1
ATOM 5160 C CA . LEU A 1 630 ? -10.733 -6.361 9.783 1.00 92.69 630 LEU A CA 1
ATOM 5161 C C . LEU A 1 630 ? -11.410 -5.014 10.083 1.00 92.69 630 LEU A C 1
ATOM 5163 O O . LEU A 1 630 ? -12.071 -4.449 9.206 1.00 92.69 630 LEU A O 1
ATOM 5167 N N . TYR A 1 631 ? -11.198 -4.447 11.275 1.00 91.12 631 TYR A N 1
ATOM 5168 C CA . TYR A 1 631 ? -11.665 -3.095 11.597 1.00 91.12 631 TYR A CA 1
ATOM 5169 C C . TYR A 1 631 ? -10.971 -2.021 10.765 1.00 91.12 631 TYR A C 1
ATOM 5171 O O . TYR A 1 631 ? -11.639 -1.119 10.252 1.00 91.12 631 TYR A O 1
ATOM 5179 N N . HIS A 1 632 ? -9.652 -2.115 10.602 1.00 90.88 632 HIS A N 1
ATOM 5180 C CA . HIS A 1 632 ? -8.899 -1.212 9.739 1.00 90.88 632 HIS A CA 1
ATOM 5181 C C . HIS A 1 632 ? -9.421 -1.276 8.298 1.00 90.88 632 HIS A C 1
ATOM 5183 O O . HIS A 1 632 ? -9.705 -0.241 7.694 1.00 90.88 632 HIS A O 1
ATOM 5189 N N . MET A 1 633 ? -9.656 -2.482 7.775 1.00 88.69 633 MET A N 1
ATOM 5190 C CA . MET A 1 633 ? -10.236 -2.697 6.451 1.00 88.69 633 MET A CA 1
ATOM 5191 C C . MET A 1 633 ? -11.635 -2.069 6.319 1.00 88.69 633 MET A C 1
ATOM 5193 O O . MET A 1 633 ? -11.880 -1.345 5.347 1.00 88.69 633 MET A O 1
ATOM 5197 N N . LYS A 1 634 ? -12.527 -2.282 7.303 1.00 85.88 634 LYS A N 1
ATOM 5198 C CA . LYS A 1 634 ? -13.864 -1.659 7.346 1.00 85.88 634 LYS A CA 1
ATOM 5199 C C . LYS A 1 634 ? -13.754 -0.138 7.295 1.00 85.88 634 LYS A C 1
ATOM 5201 O O . LYS A 1 634 ? -14.325 0.481 6.408 1.00 85.88 634 LYS A O 1
ATOM 5206 N N . TYR A 1 635 ? -13.025 0.480 8.218 1.00 84.75 635 TYR A N 1
ATOM 5207 C CA . TYR A 1 635 ? -13.095 1.934 8.390 1.00 84.75 635 TYR A CA 1
ATOM 5208 C C . TYR A 1 635 ? -12.198 2.735 7.436 1.00 84.75 635 TYR A C 1
ATOM 5210 O O . TYR A 1 635 ? -12.482 3.909 7.212 1.00 84.75 635 TYR A O 1
ATOM 5218 N N . MET A 1 636 ? -11.143 2.140 6.867 1.00 83.44 636 MET A N 1
ATOM 5219 C CA . MET A 1 636 ? -10.189 2.866 6.010 1.00 83.44 636 MET A CA 1
ATOM 5220 C C . MET A 1 636 ? -10.368 2.621 4.510 1.00 83.44 636 MET A C 1
ATOM 5222 O O . MET A 1 636 ? -9.884 3.430 3.712 1.00 83.44 636 MET A O 1
ATOM 5226 N N . TYR A 1 637 ? -11.018 1.525 4.104 1.00 80.88 637 TYR A N 1
ATOM 5227 C CA . TYR A 1 637 ? -11.100 1.147 2.687 1.00 80.88 637 TYR A CA 1
ATOM 5228 C C . TYR A 1 637 ? -12.510 0.815 2.230 1.00 80.88 637 TYR A C 1
ATOM 5230 O O . TYR A 1 637 ? -12.953 1.363 1.224 1.00 80.88 637 TYR A O 1
ATOM 5238 N N . VAL A 1 638 ? -13.194 -0.088 2.932 1.00 82.56 638 VAL A N 1
ATOM 5239 C CA . VAL A 1 638 ? -14.411 -0.705 2.391 1.00 82.56 638 VAL A CA 1
ATOM 5240 C C . VAL A 1 638 ? -15.687 0.013 2.834 1.00 82.56 638 VAL A C 1
ATOM 5242 O O . VAL A 1 638 ? -16.666 0.055 2.092 1.00 82.56 638 VAL A O 1
ATOM 5245 N N . GLY A 1 639 ? -15.690 0.594 4.032 1.00 80.00 639 GLY A N 1
ATOM 5246 C CA . GLY A 1 639 ? -16.891 1.140 4.654 1.00 80.00 639 GLY A CA 1
ATOM 5247 C C . GLY A 1 639 ? -17.970 0.067 4.791 1.00 80.00 639 GLY A C 1
ATOM 5248 O O . GLY A 1 639 ? -17.693 -1.063 5.198 1.00 80.00 639 GLY A O 1
ATOM 5249 N N . ASP A 1 640 ? -19.190 0.418 4.394 1.00 76.25 640 ASP A N 1
ATOM 5250 C CA . ASP A 1 640 ? -20.350 -0.475 4.447 1.00 76.25 640 ASP A CA 1
ATOM 5251 C C . ASP A 1 640 ? -20.544 -1.309 3.166 1.00 76.25 640 ASP A C 1
ATOM 5253 O O . ASP A 1 640 ? -21.480 -2.102 3.085 1.00 76.25 640 ASP A O 1
ATOM 5257 N N . PHE A 1 641 ? -19.645 -1.196 2.177 1.00 75.38 641 PHE A N 1
ATOM 5258 C CA . PHE A 1 641 ? -19.796 -1.859 0.873 1.00 75.38 641 PHE A CA 1
ATOM 5259 C C . PHE A 1 641 ? -19.869 -3.395 0.965 1.00 75.38 641 PHE A C 1
ATOM 5261 O O . PHE A 1 641 ? -20.612 -4.018 0.216 1.00 75.38 641 PHE A O 1
ATOM 5268 N N . VAL A 1 642 ? -19.145 -4.009 1.910 1.00 80.88 642 VAL A N 1
ATOM 5269 C CA . VAL A 1 642 ? -19.155 -5.473 2.147 1.00 80.88 642 VAL A CA 1
ATOM 5270 C C . VAL A 1 642 ? -19.876 -5.862 3.436 1.00 80.88 642 VAL A C 1
ATOM 5272 O O . VAL A 1 642 ? -19.644 -6.947 3.967 1.00 80.88 642 VAL A O 1
ATOM 5275 N N . LYS A 1 643 ? -20.734 -4.989 3.982 1.00 80.62 643 LYS A N 1
ATOM 5276 C CA . LYS A 1 643 ? -21.371 -5.207 5.291 1.00 80.62 643 LYS A CA 1
ATOM 5277 C C . LYS A 1 643 ? -22.091 -6.558 5.367 1.00 80.62 643 LYS A C 1
ATOM 5279 O O . LYS A 1 643 ? -21.824 -7.328 6.281 1.00 80.62 643 LYS A O 1
ATOM 5284 N N . ASN A 1 644 ? -22.925 -6.878 4.378 1.00 81.19 644 ASN A N 1
ATOM 5285 C CA . ASN A 1 644 ? -23.706 -8.121 4.365 1.00 81.19 644 ASN A CA 1
ATOM 5286 C C . ASN A 1 644 ? -22.810 -9.372 4.324 1.00 81.19 644 ASN A C 1
ATOM 5288 O O . ASN A 1 644 ? -23.060 -10.350 5.026 1.00 81.19 644 ASN A O 1
ATOM 5292 N N . GLU A 1 645 ? -21.742 -9.337 3.524 1.00 83.69 645 GLU A N 1
ATOM 5293 C CA . GLU A 1 645 ? -20.781 -10.441 3.416 1.00 83.69 645 GLU A CA 1
ATOM 5294 C C . GLU A 1 645 ? -19.972 -10.607 4.710 1.00 83.69 645 GLU A C 1
ATOM 5296 O O . GLU A 1 645 ? -19.740 -11.730 5.162 1.00 83.69 645 GLU A O 1
ATOM 5301 N N . ALA A 1 646 ? -19.577 -9.490 5.328 1.00 86.12 646 ALA A N 1
ATOM 5302 C CA . ALA A 1 646 ? -18.884 -9.471 6.608 1.00 86.12 646 ALA A CA 1
ATOM 5303 C C . ALA A 1 646 ? -19.773 -10.017 7.734 1.00 86.12 646 ALA A C 1
ATOM 5305 O O . ALA A 1 646 ? -19.311 -10.832 8.527 1.00 86.12 646 ALA A O 1
ATOM 5306 N N . GLU A 1 647 ? -21.048 -9.627 7.789 1.00 86.44 647 GLU A N 1
ATOM 5307 C CA . GLU A 1 647 ? -22.008 -10.100 8.794 1.00 86.44 647 GLU A CA 1
ATOM 5308 C C . GLU A 1 647 ? -22.213 -11.617 8.717 1.00 86.44 647 GLU A C 1
ATOM 5310 O O . GLU A 1 647 ? -22.118 -12.306 9.735 1.00 86.44 647 GLU A O 1
ATOM 5315 N N . GLN A 1 648 ? -22.399 -12.158 7.509 1.00 86.75 648 GLN A N 1
ATOM 5316 C CA . GLN A 1 648 ? -22.512 -13.605 7.295 1.00 86.75 648 GLN A CA 1
ATOM 5317 C C . GLN A 1 648 ? -21.233 -14.354 7.687 1.00 86.75 648 GLN A C 1
ATOM 5319 O O . GLN A 1 648 ? -21.303 -15.442 8.262 1.00 86.75 648 GLN A O 1
ATOM 5324 N N . ALA A 1 649 ? -20.063 -13.783 7.392 1.00 88.81 649 ALA A N 1
ATOM 5325 C CA . ALA A 1 649 ? -18.787 -14.375 7.771 1.00 88.81 649 ALA A CA 1
ATOM 5326 C C . ALA A 1 649 ? -18.586 -14.361 9.294 1.00 88.81 649 ALA A C 1
ATOM 5328 O O . ALA A 1 649 ? -18.227 -15.385 9.872 1.00 88.81 649 ALA A O 1
ATOM 5329 N N . ILE A 1 650 ? -18.873 -13.236 9.958 1.00 89.69 650 ILE A N 1
ATOM 5330 C CA . ILE A 1 650 ? -18.692 -13.071 11.407 1.00 89.69 650 ILE A CA 1
ATOM 5331 C C . ILE A 1 650 ? -19.551 -14.065 12.187 1.00 89.69 650 ILE A C 1
ATOM 5333 O O . ILE A 1 650 ? -19.070 -14.636 13.162 1.00 89.69 650 ILE A O 1
ATOM 5337 N N . GLN A 1 651 ? -20.779 -14.346 11.747 1.00 88.69 651 GLN A N 1
ATOM 5338 C CA . GLN A 1 651 ? -21.646 -15.331 12.407 1.00 88.69 651 GLN A CA 1
ATOM 5339 C C . GLN A 1 651 ? -21.019 -16.733 12.500 1.00 88.69 651 GLN A C 1
ATOM 5341 O O . GLN A 1 651 ? -21.292 -17.453 13.460 1.00 88.69 651 GLN A O 1
ATOM 5346 N N . ARG A 1 652 ? -20.148 -17.101 11.551 1.00 89.62 652 ARG A N 1
ATOM 5347 C CA . ARG A 1 652 ? -19.458 -18.403 11.511 1.00 89.62 652 ARG A CA 1
ATOM 5348 C C . ARG A 1 652 ? -18.147 -18.441 12.305 1.00 89.62 652 ARG A C 1
ATOM 5350 O O . ARG A 1 652 ? -17.573 -19.510 12.477 1.00 89.62 652 ARG A O 1
ATOM 5357 N N . LEU A 1 653 ? -17.660 -17.299 12.793 1.00 90.75 653 LEU A N 1
ATOM 5358 C CA . LEU A 1 653 ? -16.432 -17.228 13.594 1.00 90.75 653 LEU A CA 1
ATOM 5359 C C . LEU A 1 653 ? -16.653 -17.713 15.031 1.00 90.75 653 LEU A C 1
ATOM 5361 O O . LEU A 1 653 ? -17.792 -17.840 15.480 1.00 90.75 653 LEU A O 1
ATOM 5365 N N . SER A 1 654 ? -15.567 -17.942 15.777 1.00 90.75 654 SER A N 1
ATOM 5366 C CA . SER A 1 654 ? -15.620 -18.318 17.197 1.00 90.75 654 SER A CA 1
ATOM 5367 C C . SER A 1 654 ? -16.366 -17.269 18.053 1.00 90.75 654 SER A C 1
ATOM 5369 O O . SER A 1 654 ? -16.382 -16.082 17.707 1.00 90.75 654 SER A O 1
ATOM 5371 N N . PRO A 1 655 ? -16.969 -17.646 19.202 1.00 89.69 655 PRO A N 1
ATOM 5372 C CA . PRO A 1 655 ? -17.641 -16.690 20.089 1.00 89.69 655 PRO A CA 1
ATOM 5373 C C . PRO A 1 655 ? -16.741 -15.527 20.539 1.00 89.69 655 PRO A C 1
ATOM 5375 O O . PRO A 1 655 ? -17.207 -14.389 20.611 1.00 89.69 655 PRO A O 1
ATOM 5378 N N . SER A 1 656 ? -15.452 -15.799 20.782 1.00 89.88 656 SER A N 1
ATOM 5379 C CA . SER A 1 656 ? -14.450 -14.782 21.133 1.00 89.88 656 SER A CA 1
ATOM 5380 C C . SER A 1 656 ? -14.301 -13.742 20.019 1.00 89.88 656 SER A C 1
ATOM 5382 O O . SER A 1 656 ? -14.488 -12.543 20.251 1.00 89.88 656 SER A O 1
ATOM 5384 N N . MET A 1 657 ? -14.064 -14.191 18.781 1.00 90.50 657 MET A N 1
ATOM 5385 C CA . MET A 1 657 ? -13.942 -13.299 17.626 1.00 90.50 657 MET A CA 1
ATOM 5386 C C . MET A 1 657 ? -15.237 -12.540 17.338 1.00 90.50 657 MET A C 1
ATOM 5388 O O . MET A 1 657 ? -15.183 -11.354 17.020 1.00 90.50 657 MET A O 1
ATOM 5392 N N . ARG A 1 658 ? -16.408 -13.173 17.497 1.00 90.56 658 ARG A N 1
ATOM 5393 C CA . ARG A 1 658 ? -17.704 -12.488 17.349 1.00 90.56 658 ARG A CA 1
ATOM 5394 C C . ARG A 1 658 ? -17.860 -11.344 18.339 1.00 90.56 658 ARG A C 1
ATOM 5396 O O . ARG A 1 658 ? -18.279 -10.262 17.940 1.00 90.56 658 ARG A O 1
ATOM 5403 N N . ASN A 1 659 ? -17.484 -11.548 19.603 1.00 89.31 659 ASN A N 1
ATOM 5404 C CA . ASN A 1 659 ? -17.497 -10.471 20.590 1.00 89.31 659 ASN A CA 1
ATOM 5405 C C . ASN A 1 659 ? -16.532 -9.343 20.187 1.00 89.31 659 ASN A C 1
ATOM 5407 O O . ASN A 1 659 ? -16.914 -8.174 20.202 1.00 89.31 659 ASN A O 1
ATOM 5411 N N . LYS A 1 660 ? -15.307 -9.670 19.756 1.00 90.69 660 LYS A N 1
ATOM 5412 C CA . LYS A 1 660 ? -14.325 -8.672 19.293 1.00 90.69 660 LYS A CA 1
ATOM 5413 C C . LYS A 1 660 ? -14.811 -7.898 18.060 1.00 90.69 660 LYS A C 1
ATOM 5415 O O . LYS A 1 660 ? -14.593 -6.694 17.975 1.00 90.69 660 LYS A O 1
ATOM 5420 N N . LEU A 1 661 ? -15.518 -8.550 17.136 1.00 90.44 661 LEU A N 1
ATOM 5421 C CA . LEU A 1 661 ? -16.003 -7.984 15.867 1.00 90.44 661 LEU A CA 1
ATOM 5422 C C . LEU A 1 661 ? -17.440 -7.441 15.915 1.00 90.44 661 LEU A C 1
ATOM 5424 O O . LEU A 1 661 ? -17.973 -7.039 14.880 1.00 90.44 661 LEU A O 1
ATOM 5428 N N . LYS A 1 662 ? -18.060 -7.372 17.099 1.00 86.44 662 LYS A N 1
ATOM 5429 C CA . LYS A 1 662 ? -19.474 -6.989 17.273 1.00 86.44 662 LYS A CA 1
ATOM 5430 C C . LYS A 1 662 ? -19.845 -5.591 16.761 1.00 86.44 662 LYS A C 1
ATOM 5432 O O . LYS A 1 662 ? -21.028 -5.292 16.661 1.00 86.44 662 LYS A O 1
ATOM 5437 N N . TYR A 1 663 ? -18.860 -4.740 16.459 1.00 84.12 663 TYR A N 1
ATOM 5438 C CA . TYR A 1 663 ? -19.055 -3.392 15.911 1.00 84.12 663 TYR A CA 1
ATOM 5439 C C . TYR A 1 663 ? -18.916 -3.330 14.376 1.00 84.12 663 TYR A C 1
ATOM 5441 O O . TYR A 1 663 ? -19.136 -2.278 13.763 1.00 84.12 663 TYR A O 1
ATOM 5449 N N . ILE A 1 664 ? -18.505 -4.426 13.724 1.00 81.00 664 ILE A N 1
ATOM 5450 C CA . ILE A 1 664 ? -18.511 -4.529 12.257 1.00 81.00 664 ILE A CA 1
ATOM 5451 C C . ILE A 1 664 ? -19.940 -4.742 11.766 1.00 81.00 664 ILE A C 1
ATOM 5453 O O . ILE A 1 664 ? -20.396 -4.000 10.896 1.00 81.00 664 ILE A O 1
ATOM 5457 N N . SER A 1 665 ? -20.642 -5.695 12.369 1.00 65.50 665 SER A N 1
ATOM 5458 C CA . SER A 1 665 ? -22.078 -5.866 12.224 1.00 65.50 665 SER A CA 1
ATOM 5459 C C . SER A 1 665 ? -22.778 -4.780 13.038 1.00 65.50 665 SER A C 1
ATOM 5461 O O . SER A 1 665 ? -22.472 -4.598 14.213 1.00 65.50 665 SER A O 1
ATOM 5463 N N . HIS A 1 666 ? -23.711 -4.021 12.466 1.00 57.66 666 HIS A N 1
ATOM 5464 C CA . HIS A 1 666 ? -24.505 -3.067 13.261 1.00 57.66 666 HIS A CA 1
ATOM 5465 C C . HIS A 1 666 ? -25.596 -3.823 14.038 1.00 57.66 666 HIS A C 1
ATOM 5467 O O . HIS A 1 666 ? -26.787 -3.581 13.887 1.00 57.66 666 HIS A O 1
ATOM 5473 N N . THR A 1 667 ? -25.190 -4.775 14.871 1.00 47.03 667 THR A N 1
ATOM 5474 C CA . THR A 1 667 ? -26.062 -5.652 15.660 1.00 47.03 667 THR A CA 1
ATOM 5475 C C . THR A 1 667 ? -26.399 -5.037 17.018 1.00 47.03 667 THR A C 1
ATOM 5477 O O . THR A 1 667 ? -26.340 -5.719 18.032 1.00 47.03 667 THR A O 1
ATOM 5480 N N . GLN A 1 668 ? -26.750 -3.749 17.065 1.00 44.72 668 GLN A N 1
ATOM 5481 C CA . GLN A 1 668 ? -27.424 -3.194 18.249 1.00 44.72 668 GLN A CA 1
ATOM 5482 C C . GLN A 1 668 ? -28.949 -3.324 18.165 1.00 44.72 668 GLN A C 1
ATOM 5484 O O . GLN A 1 668 ? -29.598 -3.346 19.200 1.00 44.72 668 GLN A O 1
ATOM 5489 N N . MET A 1 669 ? -29.535 -3.492 16.973 1.00 43.25 669 MET A N 1
ATOM 5490 C CA . MET A 1 669 ? -30.973 -3.775 16.873 1.00 43.25 669 MET A CA 1
ATOM 5491 C C . MET A 1 669 ? -31.301 -5.259 17.113 1.00 43.25 669 MET A C 1
ATOM 5493 O O . MET A 1 669 ? -32.353 -5.554 17.658 1.00 43.25 669 MET A O 1
ATOM 5497 N N . ASN A 1 670 ? -30.386 -6.199 16.832 1.00 42.66 670 ASN A N 1
ATOM 5498 C CA . ASN A 1 670 ? -30.615 -7.642 17.054 1.00 42.66 670 ASN A CA 1
ATOM 5499 C C . ASN A 1 670 ? -30.726 -8.067 18.533 1.00 42.66 670 ASN A C 1
ATOM 5501 O O . ASN A 1 670 ? -31.019 -9.228 18.801 1.00 42.66 670 ASN A O 1
ATOM 5505 N N . THR A 1 671 ? -30.475 -7.176 19.497 1.00 38.84 671 THR A N 1
ATOM 5506 C CA . THR A 1 671 ? -30.731 -7.446 20.925 1.00 38.84 671 THR A CA 1
ATOM 5507 C C . THR A 1 671 ? -32.164 -7.111 21.337 1.00 38.84 671 THR A C 1
ATOM 5509 O O . THR A 1 671 ? -32.601 -7.503 22.417 1.00 38.84 671 THR A O 1
ATOM 5512 N N . SER A 1 672 ? -32.906 -6.396 20.489 1.00 53.53 672 SER A N 1
ATOM 5513 C CA . SER A 1 672 ? -34.301 -6.050 20.725 1.00 53.53 672 SER A CA 1
ATOM 5514 C C . SER A 1 672 ? -35.211 -7.148 20.181 1.00 53.53 672 SER A C 1
ATOM 5516 O O . SER A 1 672 ? -35.186 -7.435 18.988 1.00 53.53 672 SER A O 1
ATOM 5518 N N . SER A 1 673 ? -36.066 -7.726 21.028 1.00 58.62 673 SER A N 1
ATOM 5519 C CA . SER A 1 673 ? -37.012 -8.798 20.655 1.00 58.62 673 SER A CA 1
ATOM 5520 C C . SER A 1 673 ? -37.980 -8.424 19.520 1.00 58.62 673 SER A C 1
ATOM 5522 O O . SER A 1 673 ? -38.571 -9.296 18.882 1.00 58.62 673 SER A O 1
ATOM 5524 N N . TRP A 1 674 ? -38.139 -7.127 19.253 1.00 78.00 674 TRP A N 1
ATOM 5525 C CA . TRP A 1 674 ? -39.000 -6.580 18.209 1.00 78.00 674 TRP A CA 1
ATOM 5526 C C . TRP A 1 674 ? -38.293 -6.367 16.859 1.00 78.00 674 TRP A C 1
ATOM 5528 O O . TRP A 1 674 ? -38.981 -6.101 15.873 1.00 78.00 674 TRP A O 1
ATOM 5538 N N . TYR A 1 675 ? -36.963 -6.494 16.763 1.00 78.62 675 TYR A N 1
ATOM 5539 C CA . TYR A 1 675 ? -36.220 -6.328 15.506 1.00 78.62 675 TYR A CA 1
ATOM 5540 C C . TYR A 1 675 ? -35.702 -7.663 14.963 1.00 78.62 675 TYR A C 1
ATOM 5542 O O . TYR A 1 675 ? -34.993 -8.397 15.643 1.00 78.62 675 TYR A O 1
ATOM 5550 N N . TRP A 1 676 ? -36.049 -7.960 13.713 1.00 73.69 676 TRP A N 1
ATOM 5551 C CA . TRP A 1 676 ? -35.890 -9.287 13.108 1.00 73.69 676 TRP A CA 1
ATOM 5552 C C . TRP A 1 676 ? -34.952 -9.291 11.886 1.00 73.69 676 TRP A C 1
ATOM 5554 O O . TRP A 1 676 ? -34.928 -10.255 11.122 1.00 73.69 676 TRP A O 1
ATOM 5564 N N . GLY A 1 677 ? -34.160 -8.226 11.699 1.00 74.44 677 GLY A N 1
ATOM 5565 C CA . GLY A 1 677 ? -33.135 -8.131 10.651 1.00 74.44 677 GLY A CA 1
ATOM 5566 C C . GLY A 1 677 ? -33.685 -8.273 9.228 1.00 74.44 677 GLY A C 1
ATOM 5567 O O . GLY A 1 677 ? -34.784 -7.799 8.928 1.00 74.44 677 GLY A O 1
ATOM 5568 N N . ASN A 1 678 ? -32.932 -8.950 8.354 1.00 69.19 678 ASN A N 1
ATOM 5569 C CA . ASN A 1 678 ? -33.278 -9.182 6.947 1.00 69.19 678 ASN A CA 1
ATOM 5570 C C . ASN A 1 678 ? -34.356 -10.270 6.770 1.00 69.19 678 ASN A C 1
ATOM 5572 O O . ASN A 1 678 ? -34.161 -11.283 6.096 1.00 69.19 678 ASN A O 1
ATOM 5576 N N . MET A 1 679 ? -35.497 -10.074 7.424 1.00 77.62 679 MET A N 1
ATOM 5577 C CA . MET A 1 679 ? -36.682 -10.908 7.287 1.00 77.62 679 MET A CA 1
ATOM 5578 C C . MET A 1 679 ? -37.492 -10.481 6.056 1.00 77.62 679 MET A C 1
ATOM 5580 O O . MET A 1 679 ? -37.731 -9.292 5.825 1.00 77.62 679 MET A O 1
ATOM 5584 N N . SER A 1 680 ? -37.960 -11.451 5.266 1.00 79.31 680 SER A N 1
ATOM 5585 C CA . SER A 1 680 ? -38.828 -11.164 4.122 1.00 79.31 680 SER A CA 1
ATOM 5586 C C . SER A 1 680 ? -40.236 -10.760 4.580 1.00 79.31 680 SER A C 1
ATOM 5588 O O . SER A 1 680 ? -40.688 -11.119 5.668 1.00 79.31 680 SER A O 1
ATOM 5590 N N . TRP A 1 681 ? -40.970 -10.023 3.742 1.00 79.06 681 TRP A N 1
ATOM 5591 C CA . TRP A 1 681 ? -42.351 -9.638 4.063 1.00 79.06 681 TRP A CA 1
ATOM 5592 C C . TRP A 1 681 ? -43.278 -10.854 4.226 1.00 79.06 681 TRP A C 1
ATOM 5594 O O . TRP A 1 681 ? -44.130 -10.845 5.107 1.00 79.06 681 TRP A O 1
ATOM 5604 N N . LYS A 1 682 ? -43.044 -11.926 3.453 1.00 86.06 682 LYS A N 1
ATOM 5605 C CA . LYS A 1 682 ? -43.805 -13.184 3.527 1.00 86.06 682 LYS A CA 1
ATOM 5606 C C . LYS A 1 682 ? -43.564 -13.927 4.839 1.00 86.06 682 LYS A C 1
ATOM 5608 O O . LYS A 1 682 ? -44.487 -14.508 5.401 1.00 86.06 682 LYS A O 1
ATOM 5613 N N . ASP A 1 683 ? -42.326 -13.924 5.325 1.00 83.38 683 ASP A N 1
ATOM 5614 C CA . ASP A 1 683 ? -41.992 -14.576 6.593 1.00 83.38 683 ASP A CA 1
ATOM 5615 C C . ASP A 1 683 ? -42.531 -13.767 7.774 1.00 83.38 683 ASP A C 1
ATOM 5617 O O . ASP A 1 683 ? -43.099 -14.342 8.700 1.00 83.38 683 ASP A O 1
ATOM 5621 N N . ALA A 1 684 ? -42.468 -12.434 7.689 1.00 85.00 684 ALA A N 1
ATOM 5622 C CA . ALA A 1 684 ? -43.106 -11.551 8.660 1.00 85.00 684 ALA A CA 1
ATOM 5623 C C . ALA A 1 684 ? -44.629 -11.763 8.722 1.00 85.00 684 ALA A C 1
ATOM 5625 O O . ALA A 1 684 ? -45.191 -11.788 9.813 1.00 85.00 684 ALA A O 1
ATOM 5626 N N . GLU A 1 685 ? -45.300 -11.962 7.582 1.00 89.62 685 GLU A N 1
ATOM 5627 C CA . GLU A 1 685 ? -46.727 -12.309 7.541 1.00 89.62 685 GLU A CA 1
ATOM 5628 C C . GLU A 1 685 ? -47.023 -13.627 8.253 1.00 89.62 685 GLU A C 1
ATOM 5630 O O . GLU A 1 685 ? -47.908 -13.669 9.104 1.00 89.62 685 GLU A O 1
ATOM 5635 N N . LYS A 1 686 ? -46.266 -14.691 7.962 1.00 88.44 686 LYS A N 1
ATOM 5636 C CA . LYS A 1 686 ? -46.450 -15.994 8.621 1.00 88.44 686 LYS A CA 1
ATOM 5637 C C . LYS A 1 686 ? -46.301 -15.893 10.136 1.00 88.44 686 LYS A C 1
ATOM 5639 O O . LYS A 1 686 ? -47.117 -16.455 10.861 1.00 88.44 686 LYS A O 1
ATOM 5644 N N . VAL A 1 687 ? -45.283 -15.164 10.597 1.00 86.62 687 VAL A N 1
ATOM 5645 C CA . VAL A 1 687 ? -45.007 -14.975 12.026 1.00 86.62 687 VAL A CA 1
ATOM 5646 C C . VAL A 1 687 ? -46.090 -14.127 12.691 1.00 86.62 687 VAL A C 1
ATOM 5648 O O . VAL A 1 687 ? -46.528 -14.472 13.778 1.00 86.62 687 VAL A O 1
ATOM 5651 N N . LEU A 1 688 ? -46.550 -13.043 12.060 1.00 88.50 688 LEU A N 1
ATOM 5652 C CA . LEU A 1 688 ? -47.531 -12.123 12.652 1.00 88.50 688 LEU A CA 1
ATOM 5653 C C . LEU A 1 688 ? -48.981 -12.618 12.555 1.00 88.50 688 LEU A C 1
ATOM 5655 O O . LEU A 1 688 ? -49.811 -12.223 13.372 1.00 88.50 688 LEU A O 1
ATOM 5659 N N . MET A 1 689 ? -49.310 -13.478 11.587 1.00 85.12 689 MET A N 1
ATOM 5660 C CA . MET A 1 689 ? -50.661 -14.038 11.434 1.00 85.12 689 MET A CA 1
ATOM 5661 C C . MET A 1 689 ? -51.054 -14.961 12.589 1.00 85.12 689 MET A C 1
ATOM 5663 O O . MET A 1 689 ? -52.238 -15.042 12.913 1.00 85.12 689 MET A O 1
ATOM 5667 N N . SER A 1 690 ? -50.080 -15.614 13.231 1.00 82.31 690 SER A N 1
ATOM 5668 C CA . SER A 1 690 ? -50.304 -16.458 14.409 1.00 82.31 690 SER A CA 1
ATOM 5669 C C . SER A 1 690 ? -50.305 -15.678 15.733 1.00 82.31 690 SER A C 1
ATOM 5671 O O . SER A 1 690 ? -50.329 -16.300 16.791 1.00 82.31 690 SER A O 1
ATOM 5673 N N . GLN A 1 691 ? -50.223 -14.343 15.693 1.00 87.06 691 GLN A N 1
ATOM 5674 C CA . GLN A 1 691 ? -50.098 -13.473 16.869 1.00 87.06 691 GLN A CA 1
ATOM 5675 C C . GLN A 1 691 ? -51.321 -12.560 17.033 1.00 87.06 691 GLN A C 1
ATOM 5677 O O . GLN A 1 691 ? -52.160 -12.422 16.137 1.00 87.06 691 GLN A O 1
ATOM 5682 N N . LEU A 1 692 ? -51.427 -11.932 18.205 1.00 86.44 692 LEU A N 1
ATOM 5683 C CA . LEU A 1 692 ? -52.540 -11.053 18.560 1.00 86.44 692 LEU A CA 1
ATOM 5684 C C . LEU A 1 692 ? -52.558 -9.762 17.705 1.00 86.44 692 LEU A C 1
ATOM 5686 O O . LEU A 1 692 ? -51.507 -9.244 17.317 1.00 86.44 692 LEU A O 1
ATOM 5690 N N . PRO A 1 693 ? -53.745 -9.191 17.418 1.00 86.88 693 PRO A N 1
ATOM 5691 C CA . PRO A 1 693 ? -53.852 -7.869 16.801 1.00 86.88 693 PRO A CA 1
ATOM 5692 C C . PRO A 1 693 ? -53.123 -6.797 17.624 1.00 86.88 693 PRO A C 1
ATOM 5694 O O . PRO A 1 693 ? -53.333 -6.698 18.830 1.00 86.88 693 PRO A O 1
ATOM 5697 N N . GLY A 1 694 ? -52.286 -5.988 16.970 1.00 82.44 694 GLY A N 1
ATOM 5698 C CA . GLY A 1 694 ? -51.422 -4.988 17.611 1.00 82.44 694 GLY A CA 1
ATOM 5699 C C . GLY A 1 694 ? -49.958 -5.418 17.769 1.00 82.44 694 GLY A C 1
ATOM 5700 O O . GLY A 1 694 ? -49.103 -4.566 18.001 1.00 82.44 694 GLY A O 1
ATOM 5701 N N . THR A 1 695 ? -49.633 -6.703 17.584 1.00 88.19 695 THR A N 1
ATOM 5702 C CA . THR A 1 695 ? -48.238 -7.168 17.560 1.00 88.19 695 THR A CA 1
ATOM 5703 C C . THR A 1 695 ? -47.513 -6.643 16.320 1.00 88.19 695 THR A C 1
ATOM 5705 O O . THR A 1 695 ? -48.060 -6.651 15.213 1.00 88.19 695 THR A O 1
ATOM 5708 N N . TYR A 1 696 ? -46.269 -6.199 16.495 1.00 90.62 696 TYR A N 1
ATOM 5709 C CA . TYR A 1 696 ? -45.434 -5.669 15.423 1.00 90.62 696 TYR A CA 1
ATOM 5710 C C . TYR A 1 696 ? -44.005 -6.205 15.499 1.00 90.62 696 TYR A C 1
ATOM 5712 O O . TYR A 1 696 ? -43.541 -6.645 16.549 1.00 90.62 696 TYR A O 1
ATOM 5720 N N . LEU A 1 697 ? -43.307 -6.131 14.370 1.00 88.50 697 LEU A N 1
ATOM 5721 C CA . LEU A 1 697 ? -41.871 -6.346 14.262 1.00 88.50 697 LEU A CA 1
ATOM 5722 C C . LEU A 1 697 ? -41.267 -5.365 13.259 1.00 88.50 697 LEU A C 1
ATOM 5724 O O . LEU A 1 697 ? -41.929 -4.911 12.320 1.00 88.50 697 LEU A O 1
ATOM 5728 N N . VAL A 1 698 ? -39.994 -5.049 13.444 1.00 85.88 698 VAL A N 1
ATOM 5729 C CA . VAL A 1 698 ? -39.219 -4.191 12.547 1.00 85.88 698 VAL A CA 1
ATOM 5730 C C . VAL A 1 698 ? -38.209 -5.053 11.801 1.00 85.88 698 VAL A C 1
ATOM 5732 O O . VAL A 1 698 ? -37.535 -5.890 12.398 1.00 85.88 698 VAL A O 1
ATOM 5735 N N . ARG A 1 699 ? -38.122 -4.864 10.487 1.00 85.06 699 ARG A N 1
ATOM 5736 C CA . ARG A 1 699 ? -37.240 -5.619 9.588 1.00 85.06 699 ARG A CA 1
ATOM 5737 C C . ARG A 1 699 ? -36.576 -4.695 8.576 1.00 85.06 699 ARG A C 1
ATOM 5739 O O . ARG A 1 699 ? -37.068 -3.588 8.331 1.00 85.06 699 ARG A O 1
ATOM 5746 N N . ASP A 1 700 ? -35.504 -5.168 7.958 1.00 77.44 700 ASP A N 1
ATOM 5747 C CA . ASP A 1 700 ? -34.855 -4.453 6.863 1.00 77.44 700 ASP A CA 1
ATOM 5748 C C . ASP A 1 700 ? -35.828 -4.276 5.687 1.00 77.44 700 ASP A C 1
ATOM 5750 O O . ASP A 1 700 ? -36.653 -5.143 5.359 1.00 77.44 700 ASP A O 1
ATOM 5754 N N . SER A 1 701 ? -35.782 -3.098 5.071 1.00 76.44 701 SER A N 1
ATOM 5755 C CA . SER A 1 701 ? -36.596 -2.799 3.897 1.00 76.44 701 SER A CA 1
ATOM 5756 C C . SER A 1 701 ? -35.980 -3.435 2.651 1.00 76.44 701 SER A C 1
ATOM 5758 O O . SER A 1 701 ? -34.814 -3.233 2.344 1.00 76.44 701 SER A O 1
ATOM 5760 N N . ALA A 1 702 ? -36.803 -4.133 1.866 1.00 67.62 702 ALA A N 1
ATOM 5761 C CA . ALA A 1 702 ? -36.406 -4.702 0.573 1.00 67.62 702 ALA A CA 1
ATOM 5762 C C . ALA A 1 702 ? -36.299 -3.657 -0.561 1.00 67.62 702 ALA A C 1
ATOM 5764 O O . ALA A 1 702 ? -36.143 -4.016 -1.722 1.00 67.62 702 ALA A O 1
ATOM 5765 N N . SER A 1 703 ? -36.481 -2.371 -0.252 1.00 66.00 703 SER A N 1
ATOM 5766 C CA . SER A 1 703 ? -36.442 -1.262 -1.208 1.00 66.00 703 SER A CA 1
ATOM 5767 C C . SER A 1 703 ? -35.248 -0.367 -0.913 1.00 66.00 703 SER A C 1
ATOM 5769 O O . SER A 1 703 ? -35.195 0.189 0.180 1.00 66.00 703 SER A O 1
ATOM 5771 N N . ASP A 1 704 ? -34.428 -0.081 -1.923 1.00 55.59 704 ASP A N 1
ATOM 5772 C CA . ASP A 1 704 ? -33.212 0.750 -1.822 1.00 55.59 704 ASP A CA 1
ATOM 5773 C C . ASP A 1 704 ? -33.453 2.179 -1.302 1.00 55.59 704 ASP A C 1
ATOM 5775 O O . ASP A 1 704 ? -32.542 2.844 -0.821 1.00 55.59 704 ASP A O 1
ATOM 5779 N N . ARG A 1 705 ? -34.696 2.670 -1.389 1.00 51.72 705 ARG A N 1
ATOM 5780 C CA . ARG A 1 705 ? -35.090 4.008 -0.913 1.00 51.72 705 ARG A CA 1
ATOM 5781 C C . ARG A 1 705 ? -35.326 4.118 0.596 1.00 51.72 705 ARG A C 1
ATOM 5783 O O . ARG A 1 705 ? -35.430 5.232 1.098 1.00 51.72 705 ARG A O 1
ATOM 5790 N N . TYR A 1 706 ? -35.461 3.003 1.310 1.00 66.69 706 TYR A N 1
ATOM 5791 C CA . TYR A 1 706 ? -35.806 2.995 2.734 1.00 66.69 706 TYR A CA 1
ATOM 5792 C C . TYR A 1 706 ? -34.951 1.968 3.461 1.00 66.69 706 TYR A C 1
ATOM 5794 O O . TYR A 1 706 ? -34.715 0.891 2.929 1.00 66.69 706 TYR A O 1
ATOM 5802 N N . ILE A 1 707 ? -34.530 2.279 4.686 1.00 70.00 707 ILE A N 1
ATOM 5803 C CA . ILE A 1 707 ? -33.653 1.398 5.470 1.00 70.00 707 ILE A CA 1
ATOM 5804 C C . ILE A 1 707 ? -34.483 0.337 6.214 1.00 70.00 707 ILE A C 1
ATOM 5806 O O . ILE A 1 707 ? -34.144 -0.841 6.198 1.00 70.00 707 ILE A O 1
ATOM 5810 N N . PHE A 1 708 ? -35.635 0.719 6.779 1.00 80.50 708 PHE A N 1
ATOM 5811 C CA . PHE A 1 708 ? -36.452 -0.154 7.631 1.00 80.50 708 PHE A CA 1
ATOM 5812 C C . PHE A 1 708 ? -37.923 -0.219 7.205 1.00 80.50 708 PHE A C 1
ATOM 5814 O O . PHE A 1 708 ? -38.473 0.713 6.610 1.00 80.50 708 PHE A O 1
ATOM 5821 N N . THR A 1 709 ? -38.578 -1.332 7.536 1.00 84.44 709 THR A N 1
ATOM 5822 C CA . THR A 1 709 ? -40.026 -1.546 7.402 1.00 84.44 709 THR A CA 1
ATOM 5823 C C . THR A 1 709 ? -40.601 -2.076 8.713 1.00 84.44 709 THR A C 1
ATOM 5825 O O . THR A 1 709 ? -40.127 -3.084 9.237 1.00 84.44 709 THR A O 1
ATOM 5828 N N . ILE A 1 710 ? -41.659 -1.441 9.217 1.00 90.31 710 ILE A N 1
ATOM 5829 C CA . ILE A 1 710 ? -42.467 -1.966 10.324 1.00 90.31 710 ILE A CA 1
ATOM 5830 C C . ILE A 1 710 ? -43.554 -2.862 9.742 1.00 90.31 710 ILE A C 1
ATOM 5832 O O . ILE A 1 710 ? -44.310 -2.441 8.869 1.00 90.31 710 ILE A O 1
ATOM 5836 N N . SER A 1 711 ? -43.626 -4.099 10.224 1.00 91.00 711 SER A N 1
ATOM 5837 C CA . SER A 1 711 ? -44.694 -5.047 9.907 1.00 91.00 711 SER A CA 1
ATOM 5838 C C . SER A 1 711 ? -45.558 -5.240 11.143 1.00 91.00 711 SER A C 1
ATOM 5840 O O . SER A 1 711 ? -45.020 -5.541 12.203 1.00 91.00 711 SER A O 1
ATOM 5842 N N . TYR A 1 712 ? -46.870 -5.055 11.038 1.00 92.19 712 TYR A N 1
ATOM 5843 C CA . TYR A 1 712 ? -47.769 -5.130 12.192 1.00 92.19 712 TYR A CA 1
ATOM 5844 C C . TYR A 1 712 ? -49.088 -5.821 11.858 1.00 92.19 712 TYR A C 1
ATOM 5846 O O . TYR A 1 712 ? -49.593 -5.739 10.736 1.00 92.19 712 TYR A O 1
ATOM 5854 N N . ARG A 1 713 ? -49.645 -6.519 12.850 1.00 89.88 713 ARG A N 1
ATOM 5855 C CA . ARG A 1 713 ? -50.884 -7.291 12.743 1.00 89.88 713 ARG A CA 1
ATOM 5856 C C . ARG A 1 713 ? -52.101 -6.407 13.014 1.00 89.88 713 ARG A C 1
ATOM 5858 O O . ARG A 1 713 ? -52.227 -5.834 14.094 1.00 89.88 713 ARG A O 1
ATOM 5865 N N . THR A 1 714 ? -53.035 -6.351 12.067 1.00 86.88 714 THR A N 1
ATOM 5866 C CA . THR A 1 714 ? -54.383 -5.789 12.265 1.00 86.88 714 THR A CA 1
ATOM 5867 C C . THR A 1 714 ? -55.423 -6.900 12.412 1.00 86.88 714 THR A C 1
ATOM 5869 O O . THR A 1 714 ? -55.102 -8.081 12.286 1.00 86.88 714 THR A O 1
ATOM 5872 N N . LYS A 1 715 ? -56.688 -6.541 12.684 1.00 82.88 715 LYS A N 1
ATOM 5873 C CA . LYS A 1 715 ? -57.783 -7.511 12.896 1.00 82.88 715 LYS A CA 1
ATOM 5874 C C . LYS A 1 715 ? -57.958 -8.506 11.741 1.00 82.88 715 LYS A C 1
ATOM 5876 O O . LYS A 1 715 ? -58.381 -9.630 11.981 1.00 82.88 715 LYS A O 1
ATOM 5881 N N . HIS A 1 716 ? -57.632 -8.105 10.509 1.00 81.12 716 HIS A N 1
ATOM 5882 C CA . HIS A 1 716 ? -57.922 -8.900 9.311 1.00 81.12 716 HIS A CA 1
ATOM 5883 C C . HIS A 1 716 ? -56.695 -9.198 8.442 1.00 81.12 716 HIS A C 1
ATOM 5885 O O . HIS A 1 716 ? -56.740 -10.124 7.640 1.00 81.12 716 HIS A O 1
ATOM 5891 N N . SER A 1 717 ? -55.580 -8.479 8.598 1.00 88.06 717 SER A N 1
ATOM 5892 C CA . SER A 1 717 ? -54.383 -8.676 7.765 1.00 88.06 717 SER A CA 1
ATOM 5893 C C . SER A 1 717 ? -53.101 -8.258 8.493 1.00 88.06 717 SER A C 1
ATOM 5895 O O . SER A 1 717 ? -53.133 -7.927 9.680 1.00 88.06 717 SER A O 1
ATOM 5897 N N . VAL A 1 718 ? -51.959 -8.355 7.823 1.00 89.75 718 VAL A N 1
ATOM 5898 C CA . VAL A 1 718 ? -50.686 -7.786 8.274 1.00 89.75 718 VAL A CA 1
ATOM 5899 C C . VAL A 1 718 ? -50.359 -6.640 7.323 1.00 89.75 718 VAL A C 1
ATOM 5901 O O . VAL A 1 718 ? -50.516 -6.771 6.111 1.00 89.75 718 VAL A O 1
ATOM 5904 N N . HIS A 1 719 ? -49.934 -5.504 7.864 1.00 89.06 719 HIS A N 1
ATOM 5905 C CA . HIS A 1 719 ? -49.529 -4.351 7.066 1.00 89.06 719 HIS A CA 1
ATOM 5906 C C . HIS A 1 719 ? -48.037 -4.093 7.207 1.00 89.06 719 HIS A C 1
ATOM 5908 O O . HIS A 1 719 ? -47.435 -4.371 8.244 1.00 89.06 719 HIS A O 1
ATOM 5914 N N . HIS A 1 720 ? -47.450 -3.542 6.147 1.00 88.62 720 HIS A N 1
ATOM 5915 C CA . HIS A 1 720 ? -46.031 -3.230 6.064 1.00 88.62 720 HIS A CA 1
ATOM 5916 C C . HIS A 1 720 ? -45.851 -1.752 5.722 1.00 88.62 720 HIS A C 1
ATOM 5918 O O . HIS A 1 720 ? -46.138 -1.334 4.599 1.00 88.62 720 HIS A O 1
ATOM 5924 N N . THR A 1 721 ? -45.327 -0.974 6.664 1.00 88.19 721 THR A N 1
ATOM 5925 C CA . THR A 1 721 ? -45.092 0.463 6.487 1.00 88.19 721 THR A CA 1
ATOM 5926 C C . THR A 1 721 ? -43.598 0.747 6.488 1.00 88.19 721 THR A C 1
ATOM 5928 O O . THR A 1 721 ? -42.877 0.370 7.412 1.00 88.19 721 THR A O 1
ATOM 5931 N N . ARG A 1 722 ? -43.111 1.406 5.433 1.00 84.31 722 ARG A N 1
ATOM 5932 C CA . ARG A 1 722 ? -41.701 1.798 5.309 1.00 84.31 722 ARG A CA 1
ATOM 5933 C C . ARG A 1 722 ? -41.421 3.043 6.150 1.00 84.31 722 ARG A C 1
ATOM 5935 O O . ARG A 1 722 ? -42.240 3.960 6.176 1.00 84.31 722 ARG A O 1
ATOM 5942 N N . LEU A 1 723 ? -40.265 3.077 6.808 1.00 79.56 723 LEU A N 1
ATOM 5943 C CA . LEU A 1 723 ? -39.841 4.200 7.645 1.00 79.56 723 LEU A CA 1
ATOM 5944 C C . LEU A 1 723 ? -38.996 5.182 6.835 1.00 79.56 723 LEU A C 1
ATOM 5946 O O . LEU A 1 723 ? -37.915 4.826 6.362 1.00 79.56 723 LEU A O 1
ATOM 5950 N N . ALA A 1 724 ? -39.480 6.414 6.682 1.00 74.00 724 ALA A N 1
ATOM 5951 C CA . ALA A 1 724 ? -38.745 7.485 6.012 1.00 74.00 724 ALA A CA 1
ATOM 5952 C C . ALA A 1 724 ? -37.759 8.147 6.986 1.00 74.00 724 ALA A C 1
ATOM 5954 O O . ALA A 1 724 ? -38.114 8.378 8.139 1.00 74.00 724 ALA A O 1
ATOM 5955 N N . GLN A 1 725 ? -36.551 8.484 6.527 1.00 67.06 725 GLN A N 1
ATOM 5956 C CA . GLN A 1 725 ? -35.536 9.157 7.344 1.00 67.06 725 GLN A CA 1
ATOM 5957 C C . GLN A 1 725 ? -35.500 10.657 7.029 1.00 67.06 725 GLN A C 1
ATOM 5959 O O . GLN A 1 725 ? -35.255 11.034 5.885 1.00 67.06 725 GLN A O 1
ATOM 5964 N N . HIS A 1 726 ? -35.721 11.505 8.034 1.00 61.47 726 HIS A N 1
ATOM 5965 C CA . HIS A 1 726 ? -35.633 12.965 7.921 1.00 61.47 726 HIS A CA 1
ATOM 5966 C C . HIS A 1 726 ? -34.864 13.534 9.116 1.00 61.47 726 HIS A C 1
ATOM 5968 O O . HIS A 1 726 ? -35.190 13.245 10.263 1.00 61.47 726 HIS A O 1
ATOM 5974 N N . GLY A 1 727 ? -33.818 14.328 8.856 1.00 51.78 727 GLY A N 1
ATOM 5975 C CA . GLY A 1 727 ? -33.052 15.002 9.915 1.00 51.78 727 GLY A CA 1
ATOM 5976 C C . GLY A 1 727 ? -32.413 14.061 10.948 1.00 51.78 727 GLY A C 1
ATOM 5977 O O . GLY A 1 727 ? -32.221 14.458 12.088 1.00 51.78 727 GLY A O 1
ATOM 5978 N N . GLY A 1 728 ? -32.124 12.809 10.573 1.00 58.22 728 GLY A N 1
ATOM 5979 C CA . GLY A 1 728 ? -31.601 11.786 11.487 1.00 58.22 728 GLY A CA 1
ATOM 5980 C C . GLY A 1 728 ? -32.666 10.966 12.227 1.00 58.22 728 GLY A C 1
ATOM 5981 O O . GLY A 1 728 ? -32.317 9.932 12.788 1.00 58.22 728 GLY A O 1
ATOM 5982 N N . ASN A 1 729 ? -33.946 11.343 12.147 1.00 60.03 729 ASN A N 1
ATOM 5983 C CA . ASN A 1 729 ? -35.065 10.637 12.777 1.00 60.03 729 ASN A CA 1
ATOM 5984 C C . ASN A 1 729 ? -35.862 9.804 11.757 1.00 60.03 729 ASN A C 1
ATOM 5986 O O . ASN A 1 729 ? -35.895 10.123 10.566 1.00 60.03 729 ASN A O 1
ATOM 5990 N N . PHE A 1 730 ? -36.507 8.730 12.224 1.00 74.06 730 PHE A N 1
ATOM 5991 C CA . PHE A 1 730 ? -37.370 7.870 11.407 1.00 74.06 730 PHE A CA 1
ATOM 5992 C C . PHE A 1 730 ? -38.847 8.183 11.661 1.00 74.06 730 PHE A C 1
ATOM 5994 O O . PHE A 1 730 ? -39.291 8.171 12.807 1.00 74.06 730 PHE A O 1
ATOM 6001 N N . CYS A 1 731 ? -39.612 8.411 10.593 1.00 71.06 731 CYS A N 1
ATOM 6002 C CA . CYS A 1 731 ? -41.021 8.802 10.665 1.00 71.06 731 CYS A CA 1
ATOM 6003 C C . CYS A 1 731 ? -41.916 7.787 9.937 1.00 71.06 731 CYS A C 1
ATOM 6005 O O . CYS A 1 731 ? -41.573 7.295 8.854 1.00 71.06 731 CYS A O 1
ATOM 6007 N N . LEU A 1 732 ? -43.101 7.530 10.495 1.00 68.44 732 LEU A N 1
ATOM 6008 C CA . LEU A 1 732 ? -44.195 6.819 9.830 1.00 68.44 732 LEU A CA 1
ATOM 6009 C C . LEU A 1 732 ? -45.083 7.849 9.111 1.00 68.44 732 LEU A C 1
ATOM 6011 O O . LEU A 1 732 ? -45.663 8.704 9.766 1.00 68.44 732 LEU A O 1
ATOM 6015 N N . GLY A 1 733 ? -45.194 7.772 7.779 1.00 58.38 733 GLY A N 1
ATOM 6016 C CA . GLY A 1 733 ? -46.172 8.564 7.007 1.00 58.38 733 GLY A CA 1
ATOM 6017 C C . GLY A 1 733 ? -45.679 9.858 6.341 1.00 58.38 733 GLY A C 1
ATOM 6018 O O . GLY A 1 733 ? -46.474 10.515 5.679 1.00 58.38 733 GLY A O 1
ATOM 6019 N N . GLY A 1 734 ? -44.387 10.199 6.425 1.00 53.38 734 GLY A N 1
ATOM 6020 C CA . GLY A 1 734 ? -43.860 11.460 5.873 1.00 53.38 734 GLY A CA 1
ATOM 6021 C C . GLY A 1 734 ? -44.224 12.684 6.725 1.00 53.38 734 GLY A C 1
ATOM 6022 O O . GLY A 1 734 ? -44.933 12.557 7.718 1.00 53.38 734 GLY A O 1
ATOM 6023 N N . ASN A 1 735 ? -43.688 13.863 6.383 1.00 39.97 735 ASN A N 1
ATOM 6024 C CA . ASN A 1 735 ? -43.965 15.098 7.126 1.00 39.97 735 ASN A CA 1
ATOM 6025 C C . ASN A 1 735 ? -45.469 15.412 7.098 1.00 39.97 735 ASN A C 1
ATOM 6027 O O . ASN A 1 735 ? -46.002 15.796 6.058 1.00 39.97 735 ASN A O 1
ATOM 6031 N N . LEU A 1 736 ? -46.126 15.337 8.256 1.00 40.09 736 LEU A N 1
ATOM 6032 C CA . LEU A 1 736 ? -47.244 16.228 8.542 1.00 40.09 736 LEU A CA 1
ATOM 6033 C C . LEU A 1 736 ? -46.640 17.627 8.660 1.00 40.09 736 LEU A C 1
ATOM 6035 O O . LEU A 1 736 ? -46.019 17.960 9.664 1.00 40.09 736 LEU A O 1
ATOM 6039 N N . ILE A 1 737 ? -46.743 18.403 7.582 1.00 39.09 737 ILE A N 1
ATOM 6040 C CA . ILE A 1 737 ? -46.555 19.849 7.649 1.00 39.09 737 ILE A CA 1
ATOM 6041 C C . ILE A 1 737 ? -47.730 20.361 8.490 1.00 39.09 737 ILE A C 1
ATOM 6043 O O . ILE A 1 737 ? -48.863 20.372 8.009 1.00 39.09 737 ILE A O 1
ATOM 6047 N N . LEU A 1 738 ? -47.458 20.695 9.749 1.00 30.62 738 LEU A N 1
ATOM 6048 C CA . LEU A 1 738 ? -48.292 21.555 10.584 1.00 30.62 738 LEU A CA 1
ATOM 6049 C C . LEU A 1 738 ? -47.523 22.846 10.838 1.00 30.62 738 LEU A C 1
ATOM 6051 O O . LEU A 1 738 ? -46.321 22.738 11.177 1.00 30.62 738 LEU A O 1
#

Sequence (738 aa):
LLSNKDDPRYIHYERILSSIFMIACNEGVLPLSDCCELLILCTNFSLTTPMDSRKFEYMQKNLHLIDYKGLRNILKLLVVERMQEMLLTLIDRQLNLLPCIFTITELHRVSNNSRAFLLPRVAKKFNDMFISFRPLTEMVTIIGRSWLYPIAAHISFPVSTPSWKLEVTTTRLHQRAHLPYKSELFAPQSFLLYTLLRQPRGKDTISVKKRSCMLFVLFPSVILFIYFIQLSETVYRKGRDELMWVILQYVAVYIDRVSNEEMVRVTWSGADTDPLLFVRFLVPAILPKPSESLWRQIQFLQERTADSDPNIQNVADHNAVLAAVANALKFHYKLHIYVFTEWFFFKQFPELSYREMEAKMRREMQIELGMRPIEQSTVNPELHMPIYYGNIMERILPVRNNQICFTPPQKFRYYRRKFGYDNLSDFEKFLRDGKYALLTPSFISDNHQLSLPSQFCQALVDRILQASNYAHQPPAFVYKDWRFAEMPPAGQALTGACIELLASPHAPVITAHALIDLVFIRPLHQPFVFLIMFALILTALPVSFQQVFYDHIVSVLDSEALHGDPSVCFGSLESECLLLTENQLLTNLALGHAYLQHCNTVRIHVYKMTVKVNERVGLLKYEDSICDFLYHMKYMYVGDFVKNEAEQAIQRLSPSMRNKLKYISHTQMNTSSWYWGNMSWKDAEKVLMSQLPGTYLVRDSASDRYIFTISYRTKHSVHHTRLAQHGGNFCLGGNLIL